Protein AF-A0A084W8C5-F1 (afdb_monomer)

Organism: Anopheles sinensis (NCBI:txid74873)

Sequence (546 aa):
MATTHSLDELGDRRSSSESRSKQKERKTVGENKAMIGARYGYDFVDLITMAIILKAGSMMKEDELFSCEISKEDATAGKFDDIVFRYTYKGTRTILKIQVKHRTKNQEVSLQELMETSFTESFALIKYFKSFRDQYTPSNEKQIFVLCTNVQLENDAVEWLEKVHPNDVCNVFDPIGATYYRFRKISEVEPRHSNCIANALKKASESYRLADILANHIYGQKELVLYTKNPQRNPLLSKYNNAIVRHMMEYSEARKAIHIKHNFRTNADRNVVNFRKQFEAAYTEIAICSLKKTDQDLAAENFDVYGDIAKKAIKTNDPNKIIERIRNIAENSILEHFPTDIVTDEDVNLFFDKFLIVCDTFSTDDLPSKIAENWRCSNICKPTELVCSLEMEKYMEGLHRMVSKWMRSSPNLPTTLEAKHVEEIIKKVQLHQKYLLLKKASNKYIEDHLTQSLEAKPESLREKPLYKFLAPSDPATNVTKPDIFTFLTPYNSQFSSMIILQTFQLLERDVDQIFFIDINTIEKEKQIILDMCEFFEDPLVMNSPT

Radius of gyration: 35.98 Å; Cα contacts (8 Å, |Δi|>4): 652; chains: 1; bounding box: 98×67×104 Å

pLDDT: mean 76.25, std 17.17, range [26.67, 95.38]

Foldseek 3Di:
DDDDDDDDDDPDDPPPPVVVVVVVVVVVVVVVVVVVQVVLQLLVLLLLVLLLLLVLLQQVVVDVPKWKKWWAQPVLLPQLRRIWIWMAGPNATEIERHDEDEDPDQDAAEPCLCLDLDPPRDNPCLVVLVSCVVRDDDDSHQFFYEYAYQYHHDPNNCVQWDWDDDDPRRCSCVLQVWTKIFGDAQVVDDPVRGDSNVVSNQCSALLLVVLLVQLCCFLVVHADELDDPDCVVPVSSVVQVLVCLAQFWDQDPVVRFIAGDPCLVVPPPPQSVLSVVSNQVSNLVVVLVPDDPVCNVVSNVDPPSVVSRVVTGRHYPCVPVSNVSSVVSVPDPDPRGRRPRGDDSVSVSVCSVRYMYIYNTDDSVCSLLSSLVVSCVRPLDVDPVDDDSVLSSVLSVLLSLVSVCQCVVDPDPGRMDIPVVSVVSSVLSRLSVVVRVQLVVQVCLCVVQVPDDDDDDLVVLCPDPLLVLPAADDPVPPDGDDPDDDDDDPDDPSVVVNSNLVSCVSNVHDSSPDGDDDPVRCVVCVVSVVVSVVSVVPPSNVPDDD

Secondary structure (DSSP, 8-state):
-------------SSSHHHHHHHHHHHHHHHHHHHHHHHHHHHHHHHHHHHHHHHHHHHHHH-TT-EEEEEES-GGGTTS-SEEEEEEETTEEEEEEEEEE--SSS--B-HHHHT---TTSSS-HHHHHHHHHHH----SSEEEEEEEESSPBPHHHHTTEEEPP--TTTTTSGGGT-EEEEEPPGGGS-TTTS-HHHHHHHHTSHHHHHHHHHHHHHHTTPPB----S-GGGSHHHHHHHHHIIIIIEEEETTTTEEEE-HHHHH---HHHHHHHHHHHHHHHHHHHHTS-GGGHHHHTTT--HHHHHTT----BS-HHHHHHHHHHTTS-------------HHHHHHHHHHEEEEE-PPPTTTHHHHHHHHHHTSTTS---TT--HHHHHHHHHHHHHHHHHHHHH-SSSSEEEEHHHHHHHHHHHHHHHHHHHHHHHHHHHHHHHHSSS----HHHHHTSHHHHHHS---TTT-----S------SS-HHHHHHHHHHHHHHTT--GGG-----HHHHHHHHHHHHHHHHHHTSTTTS----

Solvent-accessible surface area (backbone atoms only — not comparable to full-atom values): 31392 Å² total; per-residue (Å²): 133,87,88,87,79,89,84,83,89,91,78,91,80,78,77,67,56,62,59,51,48,56,53,49,51,54,46,52,52,49,50,49,51,50,52,49,53,49,49,54,38,53,53,42,49,51,52,54,50,49,39,39,48,52,43,49,52,46,47,50,76,76,28,90,79,43,44,41,38,40,31,33,62,33,72,85,46,60,68,19,13,61,33,32,43,38,34,33,53,93,88,44,43,36,34,41,28,26,23,72,48,70,70,99,56,100,61,55,47,44,42,67,51,38,52,32,86,52,77,82,49,93,63,15,42,51,46,52,53,51,38,42,70,77,56,70,66,97,61,95,49,50,61,35,40,32,46,34,28,47,39,45,65,30,70,79,32,48,75,56,38,41,82,48,77,73,50,92,90,47,55,52,44,56,49,41,59,47,45,38,33,30,50,62,47,70,91,76,40,59,77,93,76,38,50,67,60,60,44,43,53,33,56,66,21,64,28,35,45,48,19,37,54,52,25,53,25,48,75,67,64,33,73,41,70,56,79,60,100,56,46,83,80,45,50,62,43,51,73,35,36,62,25,46,42,73,51,37,42,37,74,38,80,91,74,74,41,38,29,71,27,73,58,49,82,68,47,79,52,64,57,56,44,56,42,45,53,40,25,53,52,37,35,48,53,54,54,43,72,72,45,58,83,91,50,32,78,71,42,75,84,66,66,58,63,65,68,54,46,75,75,41,55,55,43,50,80,52,58,67,64,49,50,52,45,60,67,55,63,82,75,66,95,65,92,65,59,63,58,81,57,70,63,50,72,67,59,51,39,53,45,32,77,30,35,35,40,34,24,40,24,50,50,79,83,51,34,56,57,42,38,48,50,48,47,49,74,30,92,80,38,80,68,67,94,75,76,54,73,71,62,48,46,57,48,43,52,50,51,49,50,51,53,54,45,55,73,70,64,52,96,56,83,53,48,69,42,44,48,70,53,45,50,49,54,51,49,54,51,54,44,52,52,54,49,53,53,46,48,50,54,17,50,47,51,44,59,77,62,60,75,81,90,83,83,76,56,67,73,66,46,64,74,34,70,66,37,65,67,73,45,76,55,59,87,89,66,78,52,82,66,76,96,72,84,88,84,88,67,99,59,64,66,60,64,54,49,48,53,52,51,52,47,38,54,74,67,71,47,67,66,93,75,61,74,66,76,55,69,69,56,42,71,75,42,43,68,58,58,52,55,40,57,62,55,60,72,37,76,84,69,68,74,66,86,128

Nearest PDB structures (foldseek):
  7yib-assembly1_A  TM=6.407E-01  e=8.365E-02  Enterobacter cloacae
  8t1q-assembly1_A  TM=2.298E-01  e=7.229E+00  Homo sapiens

Structure (mmCIF, N/CA/C/O backbone):
data_AF-A0A084W8C5-F1
#
_entry.id   AF-A0A084W8C5-F1
#
loop_
_atom_site.group_PDB
_atom_site.id
_atom_site.type_symbol
_atom_site.label_atom_id
_atom_site.label_alt_id
_atom_site.label_comp_id
_atom_site.label_asym_id
_atom_site.label_entity_id
_atom_site.label_seq_id
_atom_site.pdbx_PDB_ins_code
_atom_site.Cartn_x
_atom_site.Cartn_y
_atom_site.Cartn_z
_atom_site.occupancy
_atom_site.B_iso_or_equiv
_atom_site.auth_seq_id
_atom_site.auth_comp_id
_atom_site.auth_asym_id
_atom_site.auth_atom_id
_atom_site.pdbx_PDB_model_num
ATOM 1 N N . MET A 1 1 ? 65.922 42.375 42.919 1.00 34.00 1 MET A N 1
ATOM 2 C CA . MET A 1 1 ? 65.871 41.251 41.963 1.00 34.00 1 MET A CA 1
ATOM 3 C C . MET A 1 1 ? 64.500 40.601 42.079 1.00 34.00 1 MET A C 1
ATOM 5 O O . MET A 1 1 ? 64.098 40.302 43.190 1.00 34.00 1 MET A O 1
ATOM 9 N N . ALA A 1 2 ? 63.805 40.551 40.940 1.00 28.34 2 ALA A N 1
ATOM 10 C CA . ALA A 1 2 ? 62.521 39.933 40.584 1.00 28.34 2 ALA A CA 1
ATOM 11 C C . ALA A 1 2 ? 61.561 39.395 41.674 1.00 28.34 2 ALA A C 1
ATOM 13 O O . ALA A 1 2 ? 61.837 38.421 42.366 1.00 28.34 2 ALA A O 1
ATOM 14 N N . THR A 1 3 ? 60.367 39.990 41.683 1.00 30.11 3 THR A N 1
ATOM 15 C CA . THR A 1 3 ? 59.071 39.484 42.164 1.00 30.11 3 THR A CA 1
ATOM 16 C C . THR A 1 3 ? 58.524 38.365 41.269 1.00 30.11 3 THR A C 1
ATOM 18 O O . THR A 1 3 ? 58.668 38.447 40.054 1.00 30.11 3 THR A O 1
ATOM 21 N N . THR A 1 4 ? 57.800 37.386 41.829 1.00 27.70 4 THR A N 1
ATOM 22 C CA . THR A 1 4 ? 56.744 36.640 41.107 1.00 27.70 4 THR A CA 1
ATOM 23 C C . THR A 1 4 ? 55.625 36.180 42.049 1.00 27.70 4 THR A C 1
ATOM 25 O O . THR A 1 4 ? 55.863 35.728 43.165 1.00 27.70 4 THR A O 1
ATOM 28 N N . HIS A 1 5 ? 54.397 36.358 41.559 1.00 27.59 5 HIS A N 1
ATOM 29 C CA . HIS A 1 5 ? 53.102 35.992 42.128 1.00 27.59 5 HIS A CA 1
ATOM 30 C C . HIS A 1 5 ? 52.618 34.642 41.560 1.00 27.59 5 HIS A C 1
ATOM 32 O O . HIS A 1 5 ? 52.905 34.342 40.407 1.00 27.59 5 HIS A O 1
ATOM 38 N N . SER A 1 6 ? 51.823 33.925 42.371 1.00 28.72 6 SER A N 1
ATOM 39 C CA . SER A 1 6 ? 50.587 33.174 42.048 1.00 28.72 6 SER A CA 1
ATOM 40 C C . SER A 1 6 ? 50.494 32.388 40.734 1.00 28.72 6 SER A C 1
ATOM 42 O O . SER A 1 6 ? 50.452 33.003 39.676 1.00 28.72 6 SER A O 1
ATOM 44 N N . LEU A 1 7 ? 50.205 31.083 40.831 1.00 27.25 7 LEU A N 1
ATOM 45 C CA . LEU A 1 7 ? 49.313 30.366 39.904 1.00 27.25 7 LEU A CA 1
ATOM 46 C C . LEU A 1 7 ? 48.708 29.125 40.594 1.00 27.25 7 LEU A C 1
ATOM 48 O O . LEU A 1 7 ? 49.391 28.124 40.810 1.00 27.25 7 LEU A O 1
ATOM 52 N N . ASP A 1 8 ? 47.426 29.248 40.937 1.00 29.98 8 ASP A N 1
ATOM 53 C CA . ASP A 1 8 ? 46.467 28.165 41.177 1.00 29.98 8 ASP A CA 1
ATOM 54 C C . ASP A 1 8 ? 45.949 27.583 39.840 1.00 29.98 8 ASP A C 1
ATOM 56 O O . ASP A 1 8 ? 46.081 28.202 38.785 1.00 29.98 8 ASP A O 1
ATOM 60 N N . GLU A 1 9 ? 45.281 26.427 39.944 1.00 35.12 9 GLU A N 1
ATOM 61 C CA . GLU A 1 9 ? 44.395 25.774 38.959 1.00 35.12 9 GLU A CA 1
ATOM 62 C C . GLU A 1 9 ? 45.033 25.077 37.741 1.00 35.12 9 GLU A C 1
ATOM 64 O O . GLU A 1 9 ? 45.317 25.697 36.723 1.00 35.12 9 GLU A O 1
ATOM 69 N N . LEU A 1 10 ? 45.116 23.735 37.789 1.00 30.27 10 LEU A N 1
ATOM 70 C CA . LEU A 1 10 ? 44.988 22.837 36.620 1.00 30.27 10 LEU A CA 1
ATOM 71 C C . LEU A 1 10 ? 44.794 21.371 37.070 1.00 30.27 10 LEU A C 1
ATOM 73 O O . LEU A 1 10 ? 45.606 20.486 36.808 1.00 30.27 10 LEU A O 1
ATOM 77 N N . GLY A 1 11 ? 43.684 21.115 37.764 1.00 31.42 11 GLY A N 1
ATOM 78 C CA . GLY A 1 11 ? 43.127 19.777 37.988 1.00 31.42 11 GLY A CA 1
ATOM 79 C C . GLY A 1 11 ? 41.757 19.669 37.311 1.00 31.42 11 GLY A C 1
ATOM 80 O O . GLY A 1 11 ? 41.001 20.632 37.311 1.00 31.42 11 GLY A O 1
ATOM 81 N N . ASP A 1 12 ? 41.450 18.511 36.723 1.00 35.81 12 ASP A N 1
ATOM 82 C CA . ASP A 1 12 ? 40.141 18.130 36.157 1.00 35.81 12 ASP A CA 1
ATOM 83 C C . ASP A 1 12 ? 39.629 18.831 34.881 1.00 35.81 12 ASP A C 1
ATOM 85 O O . ASP A 1 12 ? 38.657 19.584 34.881 1.00 35.81 12 ASP A O 1
ATOM 89 N N . ARG A 1 13 ? 40.186 18.458 33.713 1.00 32.75 13 ARG A N 1
ATOM 90 C CA . ARG A 1 13 ? 39.512 18.646 32.401 1.00 32.75 13 ARG A CA 1
ATOM 91 C C . ARG A 1 13 ? 39.621 17.482 31.399 1.00 32.75 13 ARG A C 1
ATOM 93 O O . ARG A 1 13 ? 39.246 17.657 30.243 1.00 32.75 13 ARG A O 1
ATOM 100 N N . ARG A 1 14 ? 40.095 16.288 31.786 1.00 34.03 14 ARG A N 1
ATOM 101 C CA . ARG A 1 14 ? 40.302 15.170 30.829 1.00 34.03 14 ARG A CA 1
ATOM 102 C C . ARG A 1 14 ? 39.264 14.036 30.846 1.00 34.03 14 ARG A C 1
ATOM 104 O O . ARG A 1 14 ? 39.294 13.229 29.930 1.00 34.03 14 ARG A O 1
ATOM 111 N N . SER A 1 15 ? 38.304 13.990 31.775 1.00 34.22 15 SER A N 1
ATOM 112 C CA . SER A 1 15 ? 37.316 12.886 31.844 1.00 34.22 15 SER A CA 1
ATOM 113 C C . SER A 1 15 ? 35.936 13.187 31.223 1.00 34.22 15 SER A C 1
ATOM 115 O O . SER A 1 15 ? 35.143 12.269 31.002 1.00 34.22 15 SER A O 1
ATOM 117 N N . SER A 1 16 ? 35.633 14.449 30.884 1.00 33.78 16 SER A N 1
ATOM 118 C CA . SER A 1 16 ? 34.320 14.867 30.345 1.00 33.78 16 SER A CA 1
ATOM 119 C C . SER A 1 16 ? 34.273 15.048 28.817 1.00 33.78 16 SER A C 1
ATOM 121 O O . SER A 1 16 ? 33.190 15.183 28.239 1.00 33.78 16 SER A O 1
ATOM 123 N N . SER A 1 17 ? 35.426 15.027 28.136 1.00 34.78 17 SER A N 1
ATOM 124 C CA . SER A 1 17 ? 35.534 15.163 26.675 1.00 34.78 17 SER A CA 1
ATOM 125 C C . SER A 1 17 ? 35.457 13.821 25.930 1.00 34.78 17 SER A C 1
ATOM 127 O O . SER A 1 17 ? 34.891 13.767 24.837 1.00 34.78 17 SER A O 1
ATOM 129 N N . GLU A 1 18 ? 35.928 12.717 26.522 1.00 34.00 18 GLU A N 1
ATOM 130 C CA . GLU A 1 18 ? 35.823 11.363 25.938 1.00 34.00 18 GLU A CA 1
ATOM 131 C C . GLU A 1 18 ? 34.404 10.779 26.003 1.00 34.00 18 GLU A C 1
ATOM 133 O O . GLU A 1 18 ? 33.967 10.048 25.115 1.00 34.00 18 GLU A O 1
ATOM 138 N N . SER A 1 19 ? 33.640 11.135 27.033 1.00 36.34 19 SER A N 1
ATOM 139 C CA . SER A 1 19 ? 32.249 10.705 27.198 1.00 36.34 19 SER A CA 1
ATOM 140 C C . SER A 1 19 ? 31.300 11.490 26.281 1.00 36.34 19 SER A C 1
ATOM 142 O O . SER A 1 19 ? 30.386 10.900 25.705 1.00 36.34 19 SER A O 1
ATOM 144 N N . ARG A 1 20 ? 31.562 12.784 26.031 1.00 34.78 20 ARG A N 1
ATOM 145 C CA . ARG A 1 20 ? 30.810 13.592 25.049 1.00 34.78 20 ARG A CA 1
ATOM 146 C C . ARG A 1 20 ? 31.147 13.259 23.593 1.00 34.78 20 ARG A C 1
ATOM 148 O O . ARG A 1 20 ? 30.242 13.304 22.766 1.00 34.78 20 ARG A O 1
ATOM 155 N N . SER A 1 21 ? 32.390 12.897 23.269 1.00 36.03 21 SER A N 1
ATOM 156 C CA . SER A 1 21 ? 32.786 12.489 21.906 1.00 36.03 21 SER A CA 1
ATOM 157 C C . SER A 1 21 ? 32.200 11.131 21.514 1.00 36.03 21 SER A C 1
ATOM 159 O O . SER A 1 21 ? 31.590 11.042 20.453 1.00 36.03 21 SER A O 1
ATOM 161 N N . LYS A 1 22 ? 32.214 10.128 22.406 1.00 35.09 22 LYS A N 1
ATOM 162 C CA . LYS A 1 22 ? 31.559 8.824 22.163 1.00 35.09 22 LYS A CA 1
ATOM 163 C C . LYS A 1 22 ? 30.033 8.919 22.043 1.00 35.09 22 LYS A C 1
ATOM 165 O O . LYS A 1 22 ? 29.419 8.143 21.313 1.00 35.09 22 LYS A O 1
ATOM 170 N N . GLN A 1 23 ? 29.400 9.868 22.737 1.00 34.97 23 GLN A N 1
ATOM 171 C CA . GLN A 1 23 ? 27.957 10.110 22.626 1.00 34.97 23 GLN A CA 1
ATOM 172 C C . GLN A 1 23 ? 27.603 10.882 21.345 1.00 34.97 23 GLN A C 1
ATOM 174 O O . GLN A 1 23 ? 26.569 10.596 20.748 1.00 34.97 23 GLN A O 1
ATOM 179 N N . LYS A 1 24 ? 28.472 11.798 20.885 1.00 32.47 24 LYS A N 1
ATOM 180 C CA . LYS A 1 24 ? 28.339 12.480 19.586 1.00 32.47 24 LYS A CA 1
ATOM 181 C C . LYS A 1 24 ? 28.573 11.520 18.419 1.00 32.47 24 LYS A C 1
ATOM 183 O O . LYS A 1 24 ? 27.754 11.526 17.515 1.00 32.47 24 LYS A O 1
ATOM 188 N N . GLU A 1 25 ? 29.585 10.651 18.487 1.00 31.94 25 GLU A N 1
ATOM 189 C CA . GLU A 1 25 ? 29.859 9.604 17.487 1.00 31.94 25 GLU A CA 1
ATOM 190 C C . GLU A 1 25 ? 28.749 8.554 17.410 1.00 31.94 25 GLU A C 1
ATOM 192 O O . GLU A 1 25 ? 28.340 8.170 16.322 1.00 31.94 25 GLU A O 1
ATOM 197 N N . ARG A 1 26 ? 28.184 8.111 18.542 1.00 35.25 26 ARG A N 1
ATOM 198 C CA . ARG A 1 26 ? 27.019 7.206 18.517 1.00 35.25 26 ARG A CA 1
ATOM 199 C C . ARG A 1 26 ? 25.776 7.873 17.924 1.00 35.25 26 ARG A C 1
ATOM 201 O O . ARG A 1 26 ? 24.981 7.187 17.286 1.00 35.25 26 ARG A O 1
ATOM 208 N N . LYS A 1 27 ? 25.623 9.190 18.105 1.00 34.84 27 LYS A N 1
ATOM 209 C CA . LYS A 1 27 ? 24.520 9.968 17.529 1.00 34.84 27 LYS A CA 1
ATOM 210 C C . LYS A 1 27 ? 24.708 10.190 16.025 1.00 34.84 27 LYS A C 1
ATOM 212 O O . LYS A 1 27 ? 23.785 9.890 15.283 1.00 34.84 27 LYS A O 1
ATOM 217 N N . THR A 1 28 ? 25.908 10.552 15.560 1.00 33.12 28 THR A N 1
ATOM 218 C CA . THR A 1 28 ? 26.215 10.684 14.123 1.00 33.12 28 THR A CA 1
ATOM 219 C C . THR A 1 28 ? 26.248 9.344 13.388 1.00 33.12 28 THR A C 1
ATOM 221 O O . THR A 1 28 ? 25.839 9.280 12.235 1.00 33.12 28 THR A O 1
ATOM 224 N N . VAL A 1 29 ? 26.657 8.241 14.027 1.00 35.06 29 VAL A N 1
ATOM 225 C CA . VAL A 1 29 ? 26.554 6.889 13.439 1.00 35.06 29 VAL A CA 1
ATOM 226 C C . VAL A 1 29 ? 25.094 6.425 13.365 1.00 35.06 29 VAL A C 1
ATOM 228 O O . VAL A 1 29 ? 24.713 5.774 12.392 1.00 35.06 29 VAL A O 1
ATOM 231 N N . GLY A 1 30 ? 24.262 6.769 14.354 1.00 33.88 30 GLY A N 1
ATOM 232 C CA . GLY A 1 30 ? 22.815 6.524 14.324 1.00 33.88 30 GLY A CA 1
ATOM 233 C C . GLY A 1 30 ? 22.090 7.356 13.261 1.00 33.88 30 GLY A C 1
ATOM 234 O O . GLY A 1 30 ? 21.282 6.813 12.514 1.00 33.88 30 GLY A O 1
ATOM 235 N N . GLU A 1 31 ? 22.436 8.639 13.139 1.00 34.81 31 GLU A N 1
ATOM 236 C CA . GLU A 1 31 ? 21.916 9.564 12.123 1.00 34.81 31 GLU A CA 1
ATOM 237 C C . GLU A 1 31 ? 22.359 9.151 10.710 1.00 34.81 31 GLU A C 1
ATOM 239 O O . GLU A 1 31 ? 21.526 9.096 9.811 1.00 34.81 31 GLU A O 1
ATOM 244 N N . ASN A 1 32 ? 23.616 8.729 10.520 1.00 34.56 32 ASN A N 1
ATOM 245 C CA . ASN A 1 32 ? 24.086 8.196 9.238 1.00 34.56 32 ASN A CA 1
ATOM 246 C C . ASN A 1 32 ? 23.399 6.874 8.873 1.00 34.56 32 ASN A C 1
ATOM 248 O O . ASN A 1 32 ? 23.015 6.697 7.723 1.00 34.56 32 ASN A O 1
ATOM 252 N N . LYS A 1 33 ? 23.176 5.955 9.824 1.00 39.25 33 LYS A N 1
ATOM 253 C CA . LYS A 1 33 ? 22.424 4.712 9.555 1.00 39.25 33 LYS A CA 1
ATOM 254 C C . LYS A 1 33 ? 20.952 4.974 9.234 1.00 39.25 33 LYS A C 1
ATOM 256 O O . LYS A 1 33 ? 20.408 4.301 8.362 1.00 39.25 33 LYS A O 1
ATOM 261 N N . ALA A 1 34 ? 20.322 5.942 9.898 1.00 42.16 34 ALA A N 1
ATOM 262 C CA . ALA A 1 34 ? 18.950 6.353 9.609 1.00 42.16 34 ALA A CA 1
ATOM 263 C C . ALA A 1 34 ? 18.839 7.053 8.245 1.00 42.16 34 ALA A C 1
ATOM 265 O O . ALA A 1 34 ? 17.917 6.764 7.491 1.00 42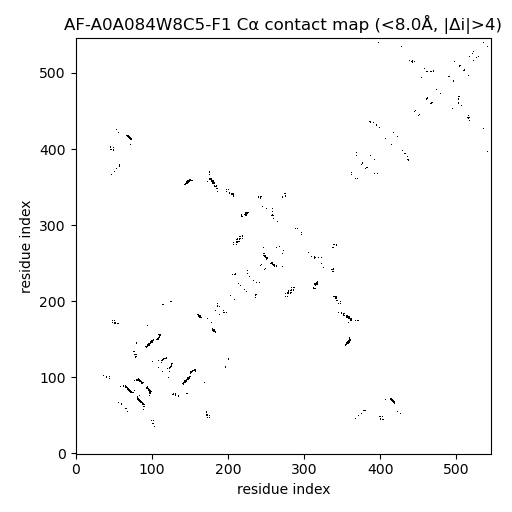.16 34 ALA A O 1
ATOM 266 N N . MET A 1 35 ? 19.805 7.906 7.890 1.00 36.53 35 MET A N 1
ATOM 267 C CA . MET A 1 35 ? 19.866 8.580 6.590 1.00 36.53 35 MET A CA 1
ATOM 268 C C . MET A 1 35 ? 20.126 7.591 5.445 1.00 36.53 35 MET A C 1
ATOM 270 O O . MET A 1 35 ? 19.491 7.680 4.399 1.00 36.53 35 MET A O 1
ATOM 274 N N . ILE A 1 36 ? 21.004 6.606 5.662 1.00 45.00 36 ILE A N 1
ATOM 275 C CA . ILE A 1 36 ? 21.250 5.504 4.724 1.00 45.00 36 ILE A CA 1
ATOM 276 C C . ILE A 1 36 ? 19.985 4.643 4.572 1.00 45.00 36 ILE A C 1
ATOM 278 O O . ILE A 1 36 ? 19.558 4.385 3.453 1.00 45.00 36 ILE A O 1
ATOM 282 N N . GLY A 1 37 ? 19.337 4.255 5.676 1.00 49.12 37 GLY A N 1
ATOM 283 C CA . GLY A 1 37 ? 18.092 3.479 5.647 1.00 49.12 37 GLY A CA 1
ATOM 284 C C . GLY A 1 37 ? 16.926 4.211 4.975 1.00 49.12 37 GLY A C 1
ATOM 285 O O . GLY A 1 37 ? 16.175 3.593 4.226 1.00 49.12 37 GLY A O 1
ATOM 286 N N . ALA A 1 38 ? 16.806 5.525 5.189 1.00 54.72 38 ALA A N 1
ATOM 287 C CA . ALA A 1 38 ? 15.819 6.364 4.516 1.00 54.72 38 ALA A CA 1
ATOM 288 C C . ALA A 1 38 ? 16.092 6.451 3.010 1.00 54.72 38 ALA A C 1
ATOM 290 O O . ALA A 1 38 ? 15.168 6.290 2.221 1.00 54.72 38 ALA A O 1
ATOM 291 N N . ARG A 1 39 ? 17.358 6.630 2.607 1.00 56.56 39 ARG A N 1
ATOM 292 C CA . ARG A 1 39 ? 17.764 6.667 1.196 1.00 56.56 39 ARG A CA 1
ATOM 293 C C . ARG A 1 39 ? 17.421 5.363 0.469 1.00 56.56 39 ARG A C 1
ATOM 295 O O . ARG A 1 39 ? 16.737 5.421 -0.542 1.00 56.56 39 ARG A O 1
ATOM 302 N N . TYR A 1 40 ? 17.761 4.211 1.055 1.00 59.84 40 TYR A N 1
ATOM 303 C CA . TYR A 1 40 ? 17.364 2.907 0.508 1.00 59.84 40 TYR A CA 1
ATOM 304 C C . TYR A 1 40 ? 15.842 2.719 0.449 1.00 59.84 40 TYR A C 1
ATOM 306 O O . TYR A 1 40 ? 15.342 2.059 -0.453 1.00 59.84 40 TYR A O 1
ATOM 314 N N . GLY A 1 41 ? 15.094 3.295 1.396 1.00 63.25 41 GLY A N 1
ATOM 315 C CA . GLY A 1 41 ? 13.632 3.271 1.369 1.00 63.25 41 GLY A CA 1
ATOM 316 C C . GLY A 1 41 ? 13.048 4.019 0.169 1.00 63.25 41 GLY A C 1
ATOM 317 O O . GLY A 1 41 ? 12.172 3.480 -0.500 1.00 63.25 41 GLY A O 1
ATOM 318 N N . TYR A 1 42 ? 13.553 5.220 -0.130 1.00 74.38 42 TYR A N 1
ATOM 319 C CA . TYR A 1 42 ? 13.133 5.982 -1.312 1.00 74.38 42 TYR A CA 1
ATOM 320 C C . TYR A 1 42 ? 13.525 5.278 -2.611 1.00 74.38 42 TYR A C 1
ATOM 322 O O . TYR A 1 42 ? 12.681 5.127 -3.490 1.00 74.38 42 TYR A O 1
ATOM 330 N N . ASP A 1 43 ? 14.762 4.785 -2.694 1.00 81.19 43 ASP A N 1
ATOM 331 C CA . ASP A 1 43 ? 15.243 4.053 -3.869 1.00 81.19 43 ASP A CA 1
ATOM 332 C C . ASP A 1 43 ? 14.388 2.791 -4.111 1.00 81.19 43 ASP A C 1
ATOM 334 O O . ASP A 1 43 ? 13.991 2.504 -5.237 1.00 81.19 43 ASP A O 1
ATOM 338 N N . PHE A 1 44 ? 13.990 2.076 -3.053 1.00 85.81 44 PHE A N 1
ATOM 339 C CA . PHE A 1 44 ? 13.101 0.921 -3.185 1.00 85.81 44 PHE A CA 1
ATOM 340 C C . PHE A 1 44 ? 11.709 1.311 -3.712 1.00 85.81 44 PHE A C 1
ATOM 342 O O . PHE A 1 44 ? 11.218 0.682 -4.645 1.00 85.81 44 PHE A O 1
ATOM 349 N N . VAL A 1 45 ? 11.083 2.378 -3.196 1.00 88.69 45 VAL A N 1
ATOM 350 C CA . VAL A 1 45 ? 9.795 2.883 -3.725 1.00 88.69 45 VAL A CA 1
ATOM 351 C C . VAL A 1 45 ? 9.910 3.243 -5.213 1.00 88.69 45 VAL A C 1
ATOM 353 O O . VAL A 1 45 ? 9.003 2.954 -5.999 1.00 88.69 45 VAL A O 1
ATOM 356 N N . ASP A 1 46 ? 11.018 3.863 -5.611 1.00 85.56 46 ASP A N 1
ATOM 357 C CA . ASP A 1 46 ? 11.289 4.274 -6.989 1.00 85.56 46 ASP A CA 1
ATOM 358 C C . ASP A 1 46 ? 11.388 3.059 -7.926 1.00 85.56 46 ASP A C 1
ATOM 360 O O . ASP A 1 46 ? 10.775 3.044 -8.998 1.00 85.56 46 ASP A O 1
ATOM 364 N N . LEU A 1 47 ? 12.065 1.996 -7.490 1.00 86.44 47 LEU A N 1
ATOM 365 C CA . LEU A 1 47 ? 12.169 0.744 -8.241 1.00 86.44 47 LEU A CA 1
ATOM 366 C C . LEU A 1 47 ? 10.820 0.018 -8.371 1.00 86.44 47 LEU A C 1
ATOM 368 O O . LEU A 1 47 ? 10.494 -0.472 -9.454 1.00 86.44 47 LEU A O 1
ATOM 372 N N . ILE A 1 48 ? 9.993 0.001 -7.318 1.00 90.31 48 ILE A N 1
ATOM 373 C CA . ILE A 1 48 ? 8.621 -0.535 -7.400 1.00 90.31 48 ILE A CA 1
ATOM 374 C C . ILE A 1 48 ? 7.779 0.292 -8.384 1.00 90.31 48 ILE A C 1
ATOM 376 O O . ILE A 1 48 ? 7.064 -0.267 -9.216 1.00 90.31 48 ILE A O 1
ATOM 380 N N . THR A 1 49 ? 7.901 1.621 -8.344 1.00 89.38 49 THR A N 1
ATOM 381 C CA . THR A 1 49 ? 7.208 2.524 -9.280 1.00 89.38 49 THR A CA 1
ATOM 382 C C . THR A 1 49 ? 7.616 2.231 -10.725 1.00 89.38 49 THR A C 1
ATOM 384 O O . THR A 1 49 ? 6.765 2.145 -11.609 1.00 89.38 49 THR A O 1
ATOM 387 N N . MET A 1 50 ? 8.908 2.011 -10.969 1.00 85.75 50 MET A N 1
ATOM 388 C CA . MET A 1 50 ? 9.429 1.639 -12.281 1.00 85.75 50 MET A CA 1
ATOM 389 C C . MET A 1 50 ? 8.847 0.306 -12.772 1.00 85.75 50 MET A C 1
ATOM 391 O O . MET A 1 50 ? 8.394 0.234 -13.914 1.00 85.75 50 MET A O 1
ATOM 395 N N . ALA A 1 51 ? 8.781 -0.724 -11.922 1.00 87.38 51 ALA A N 1
ATOM 396 C CA . ALA A 1 51 ? 8.140 -1.994 -12.275 1.00 87.38 51 ALA A CA 1
ATOM 397 C C . ALA A 1 51 ? 6.666 -1.804 -12.690 1.00 87.38 51 ALA A C 1
ATOM 399 O O . ALA A 1 51 ? 6.221 -2.388 -13.681 1.00 87.38 51 ALA A O 1
ATOM 400 N N . ILE A 1 52 ? 5.933 -0.928 -11.991 1.00 91.00 52 ILE A N 1
ATOM 401 C CA . ILE A 1 52 ? 4.537 -0.586 -12.309 1.00 91.00 52 ILE A CA 1
ATOM 402 C C . ILE A 1 52 ? 4.423 0.134 -13.657 1.00 91.00 52 ILE A C 1
ATOM 404 O O . ILE A 1 52 ? 3.586 -0.251 -14.473 1.00 91.00 52 ILE A O 1
ATOM 408 N N . ILE A 1 53 ? 5.269 1.134 -13.926 1.00 87.81 53 ILE A N 1
ATOM 409 C CA . ILE A 1 53 ? 5.288 1.871 -15.205 1.00 87.81 53 ILE A CA 1
ATOM 410 C C . ILE A 1 53 ? 5.534 0.912 -16.372 1.00 87.81 53 ILE A C 1
ATOM 412 O O . ILE A 1 53 ? 4.840 0.961 -17.388 1.00 87.81 53 ILE A O 1
ATOM 416 N N . LEU A 1 54 ? 6.499 0.008 -16.218 1.00 83.06 54 LEU A N 1
ATOM 417 C CA . LEU A 1 54 ? 6.817 -0.982 -17.236 1.00 83.06 54 LEU A CA 1
ATOM 418 C C . LEU A 1 54 ? 5.637 -1.942 -17.451 1.00 83.06 54 LEU A C 1
ATOM 420 O O . LEU A 1 54 ? 5.214 -2.159 -18.589 1.00 83.06 54 LEU A O 1
ATOM 424 N N . LYS A 1 55 ? 5.015 -2.454 -16.383 1.00 87.44 55 LYS A N 1
ATOM 425 C CA . LYS A 1 55 ? 3.817 -3.289 -16.542 1.00 87.44 55 LYS A CA 1
ATOM 426 C C . LYS A 1 55 ? 2.681 -2.539 -17.239 1.00 87.44 55 LYS A C 1
ATOM 428 O O . LYS A 1 55 ? 2.061 -3.112 -18.136 1.00 87.44 55 LYS A O 1
ATOM 433 N N . ALA A 1 56 ? 2.433 -1.282 -16.871 1.00 89.62 56 ALA A N 1
ATOM 434 C CA . ALA A 1 56 ? 1.440 -0.438 -17.529 1.00 89.62 56 ALA A CA 1
ATOM 435 C C . ALA A 1 56 ? 1.734 -0.324 -19.034 1.00 89.62 56 ALA A C 1
ATOM 437 O O . ALA A 1 56 ? 0.838 -0.523 -19.848 1.00 89.62 56 ALA A O 1
ATOM 438 N N . GLY A 1 57 ? 3.004 -0.152 -19.413 1.00 86.25 57 GLY A N 1
ATOM 439 C CA . GLY A 1 57 ? 3.450 -0.202 -20.806 1.00 86.25 57 GLY A CA 1
ATOM 440 C C . GLY A 1 57 ? 3.123 -1.513 -21.540 1.00 86.25 57 GLY A C 1
ATOM 441 O O . GLY A 1 57 ? 2.810 -1.478 -22.729 1.00 86.25 57 GLY A O 1
ATOM 442 N N . SER A 1 58 ? 3.154 -2.667 -20.856 1.00 84.62 58 SER A N 1
ATOM 443 C CA . SER A 1 58 ? 2.716 -3.958 -21.432 1.00 84.62 58 SER A CA 1
ATOM 444 C C . SER A 1 58 ? 1.222 -3.963 -21.675 1.00 84.62 58 SER A C 1
ATOM 446 O O . SER A 1 58 ? 0.767 -4.291 -22.767 1.00 84.62 58 SER A O 1
ATOM 448 N N . MET A 1 59 ? 0.465 -3.555 -20.657 1.00 88.19 59 MET A N 1
ATOM 449 C CA . MET A 1 59 ? -0.992 -3.528 -20.697 1.00 88.19 59 MET A CA 1
ATOM 450 C C . MET A 1 59 ? -1.499 -2.598 -21.805 1.00 88.19 59 MET A C 1
ATOM 452 O O . MET A 1 59 ? -2.416 -2.976 -22.523 1.00 88.19 59 MET A O 1
ATOM 456 N N . MET A 1 60 ? -0.837 -1.456 -22.021 1.00 88.38 60 MET A N 1
ATOM 457 C CA . MET A 1 60 ? -1.121 -0.532 -23.128 1.00 88.38 60 MET A CA 1
ATOM 458 C C . MET A 1 60 ? -0.993 -1.169 -24.515 1.00 88.38 60 MET A C 1
ATOM 460 O O . MET A 1 60 ? -1.714 -0.788 -25.429 1.00 88.38 60 MET A O 1
ATOM 464 N N . LYS A 1 61 ? -0.065 -2.117 -24.702 1.00 84.38 61 LYS A N 1
ATOM 465 C CA . LYS A 1 61 ? 0.087 -2.827 -25.984 1.00 84.38 61 LYS A CA 1
ATOM 466 C C . LYS A 1 61 ? -0.936 -3.944 -26.166 1.00 84.38 61 LYS A C 1
ATOM 468 O O . LYS A 1 61 ? -1.208 -4.338 -27.294 1.00 84.38 61 LYS A O 1
ATOM 473 N N . GLU A 1 62 ? -1.435 -4.494 -25.066 1.00 87.75 62 GLU A N 1
ATOM 474 C CA . GLU A 1 62 ? -2.369 -5.622 -25.057 1.00 87.75 62 GLU A CA 1
ATOM 475 C C . GLU A 1 62 ? -3.839 -5.184 -25.101 1.00 87.75 62 GLU A C 1
ATOM 477 O O . GLU A 1 62 ? -4.691 -5.975 -25.502 1.00 87.75 62 GLU A O 1
ATOM 482 N N . ASP A 1 63 ? -4.141 -3.957 -24.673 1.00 88.94 63 ASP A N 1
ATOM 483 C CA . ASP A 1 63 ? -5.492 -3.412 -24.573 1.00 88.94 63 ASP A CA 1
ATOM 484 C C . ASP A 1 63 ? -5.536 -1.957 -25.062 1.00 88.94 63 ASP A C 1
ATOM 486 O O . ASP A 1 63 ? -5.009 -1.050 -24.421 1.00 88.94 63 ASP A O 1
ATOM 490 N N . GLU A 1 64 ? -6.215 -1.728 -26.188 1.00 87.69 64 GLU A N 1
ATOM 491 C CA . GLU A 1 64 ? -6.389 -0.399 -26.793 1.00 87.69 64 GLU A CA 1
ATOM 492 C C . GLU A 1 64 ? -7.206 0.560 -25.914 1.00 87.69 64 GLU A C 1
ATOM 494 O O . GLU A 1 64 ? -7.081 1.777 -26.042 1.00 87.69 64 GLU A O 1
ATOM 499 N N . LEU A 1 65 ? -8.043 0.027 -25.017 1.00 90.25 65 LEU A N 1
ATOM 500 C CA . LEU A 1 65 ? -8.854 0.816 -24.086 1.00 90.25 65 LEU A CA 1
ATOM 501 C C . LEU A 1 65 ? -8.146 1.045 -22.747 1.00 90.25 65 LEU A C 1
ATOM 503 O O . LEU A 1 65 ? -8.753 1.571 -21.803 1.00 90.25 65 LEU A O 1
ATOM 507 N N . PHE A 1 66 ? -6.874 0.655 -22.649 1.00 92.00 66 PHE A N 1
ATOM 508 C CA . PHE A 1 66 ? -6.106 0.862 -21.441 1.00 92.00 66 PHE A CA 1
ATOM 509 C C . PHE A 1 66 ? -5.986 2.351 -21.120 1.00 92.00 66 PHE A C 1
ATOM 511 O O . PHE A 1 66 ? -5.658 3.195 -21.952 1.00 92.00 66 PHE A O 1
ATOM 518 N N . SER A 1 67 ? -6.209 2.667 -19.854 1.00 92.75 67 SER A N 1
ATOM 519 C CA . SER A 1 67 ? -5.976 3.994 -19.294 1.00 92.75 67 SER A CA 1
ATOM 520 C C . SER A 1 67 ? -5.357 3.828 -17.926 1.00 92.75 67 SER A C 1
ATOM 522 O O . SER A 1 67 ? -5.687 2.882 -17.207 1.00 92.75 67 SER A O 1
ATOM 524 N N . CYS A 1 68 ? -4.472 4.746 -17.552 1.00 93.88 68 CYS A N 1
ATOM 525 C CA . CYS A 1 68 ? -3.891 4.717 -16.228 1.00 93.88 68 CYS A CA 1
ATOM 526 C C . CYS A 1 68 ? -3.496 6.078 -15.680 1.00 93.88 68 CYS A C 1
ATOM 528 O O . CYS A 1 68 ? -3.255 7.038 -16.416 1.00 93.88 68 CYS A O 1
ATOM 530 N N . GLU A 1 69 ? -3.368 6.079 -14.362 1.00 92.62 69 GLU A N 1
ATOM 531 C CA . GLU A 1 69 ? -2.893 7.155 -13.525 1.00 92.62 69 GLU A CA 1
ATOM 532 C C . GLU A 1 69 ? -1.999 6.553 -12.427 1.00 92.62 69 GLU A C 1
ATOM 534 O O . GLU A 1 69 ? -2.444 5.683 -11.675 1.00 92.62 69 GLU A O 1
ATOM 539 N N . ILE A 1 70 ? -0.742 6.988 -12.339 1.00 91.50 70 ILE A N 1
ATOM 540 C CA . ILE A 1 70 ? 0.182 6.600 -11.263 1.00 91.50 70 ILE A CA 1
ATOM 541 C C . ILE A 1 70 ? 0.520 7.851 -10.454 1.00 91.50 70 ILE A C 1
ATOM 543 O O . ILE A 1 70 ? 1.129 8.771 -10.997 1.00 91.50 70 ILE A O 1
ATOM 547 N N . SER A 1 71 ? 0.154 7.896 -9.176 1.00 89.00 71 SER A N 1
ATOM 548 C CA . SER A 1 71 ? 0.515 8.984 -8.261 1.00 89.00 71 SER A CA 1
ATOM 549 C C . SER A 1 71 ? 1.399 8.497 -7.111 1.00 89.00 71 SER A C 1
ATOM 551 O O . SER A 1 71 ? 1.362 7.324 -6.739 1.00 89.00 71 SER A O 1
ATOM 553 N N . LYS A 1 72 ? 2.212 9.402 -6.554 1.00 85.06 72 LYS A N 1
ATOM 554 C CA . LYS A 1 72 ? 3.007 9.182 -5.333 1.00 85.06 72 LYS A CA 1
ATOM 555 C C . LYS A 1 72 ? 2.659 10.215 -4.271 1.00 85.06 72 LYS A C 1
ATOM 557 O O . LYS A 1 72 ? 2.286 11.339 -4.612 1.00 85.06 72 LYS A O 1
ATOM 562 N N . GLU A 1 73 ? 2.819 9.819 -3.012 1.00 81.62 73 GLU A N 1
ATOM 563 C CA . GLU A 1 73 ? 2.474 10.609 -1.820 1.00 81.62 73 GLU A CA 1
ATOM 564 C C . GLU A 1 73 ? 1.041 11.165 -1.904 1.00 81.62 73 GLU A C 1
ATOM 566 O O . GLU A 1 73 ? 0.754 12.326 -1.602 1.00 81.62 73 GLU A O 1
ATOM 571 N N . ASP A 1 74 ? 0.119 10.324 -2.379 1.00 80.25 74 ASP A N 1
ATOM 572 C CA . ASP A 1 74 ? -1.282 10.690 -2.540 1.00 80.25 74 ASP A CA 1
ATOM 573 C C . ASP A 1 74 ? -1.961 10.734 -1.168 1.00 80.25 74 ASP A C 1
ATOM 575 O O . ASP A 1 74 ? -2.393 9.713 -0.628 1.00 80.25 74 ASP A O 1
ATOM 579 N N . ALA A 1 75 ? -2.097 11.939 -0.613 1.00 79.56 75 ALA A N 1
ATOM 580 C CA . ALA A 1 75 ? -2.713 12.156 0.694 1.00 79.56 75 ALA A CA 1
ATOM 581 C C . ALA A 1 75 ? -4.130 11.553 0.808 1.00 79.56 75 ALA A C 1
ATOM 583 O O . ALA A 1 75 ? -4.568 11.208 1.909 1.00 79.56 75 ALA A O 1
ATOM 584 N N . THR A 1 76 ? -4.846 11.372 -0.310 1.00 82.25 76 THR A N 1
ATOM 585 C CA . THR A 1 76 ? -6.180 10.746 -0.319 1.00 82.25 76 THR A CA 1
ATOM 586 C C . THR A 1 76 ? -6.132 9.232 -0.081 1.00 82.25 76 THR A C 1
ATOM 588 O O . THR A 1 76 ? -7.135 8.628 0.307 1.00 82.25 76 THR A O 1
ATOM 591 N N . ALA A 1 77 ? -4.959 8.612 -0.248 1.00 83.00 77 ALA A N 1
ATOM 592 C CA . ALA A 1 77 ? -4.691 7.210 0.051 1.00 83.00 77 ALA A CA 1
ATOM 593 C C . ALA A 1 77 ? -4.111 6.981 1.461 1.00 83.00 77 ALA A C 1
ATOM 595 O O . ALA A 1 77 ? -3.868 5.836 1.855 1.00 83.00 77 ALA A O 1
ATOM 596 N N . GLY A 1 78 ? -3.998 8.029 2.288 1.00 88.75 78 GLY A N 1
ATOM 597 C CA . GLY A 1 78 ? -3.672 7.982 3.724 1.00 88.75 78 GLY A CA 1
ATOM 598 C C . GLY A 1 78 ? -2.424 7.172 4.071 1.00 88.75 78 GLY A C 1
ATOM 599 O O . GLY A 1 78 ? -1.341 7.710 3.972 1.00 88.75 78 GLY A O 1
ATOM 600 N N . LYS A 1 79 ? -2.538 5.930 4.570 1.00 92.12 79 LYS A N 1
ATOM 601 C CA . LYS A 1 79 ? -1.372 5.061 4.860 1.00 92.12 79 LYS A CA 1
ATOM 602 C C . LYS A 1 79 ? -0.916 4.202 3.685 1.00 92.12 79 LYS A C 1
ATOM 604 O O . LYS A 1 79 ? -0.027 3.385 3.864 1.00 92.12 79 LYS A O 1
ATOM 609 N N . PHE A 1 80 ? -1.545 4.329 2.529 1.00 92.69 80 PHE A N 1
ATOM 610 C CA . PHE A 1 80 ? -1.213 3.604 1.305 1.00 92.69 80 PHE A CA 1
ATOM 611 C C . PHE A 1 80 ? -0.868 4.588 0.187 1.00 92.69 80 PHE A C 1
ATOM 613 O O . PHE A 1 80 ? -1.301 4.435 -0.954 1.00 92.69 80 PHE A O 1
ATOM 620 N N . ASP A 1 81 ? -0.174 5.651 0.573 1.00 89.31 81 ASP A N 1
ATOM 621 C CA . ASP A 1 81 ? 0.081 6.850 -0.208 1.00 89.31 81 ASP A CA 1
ATOM 622 C C . ASP A 1 81 ? 1.406 6.813 -0.967 1.00 89.31 81 ASP A C 1
ATOM 624 O O . ASP A 1 81 ? 1.574 7.624 -1.871 1.00 89.31 81 ASP A O 1
ATOM 628 N N . ASP A 1 82 ? 2.313 5.871 -0.676 1.00 91.31 82 ASP A N 1
ATOM 629 C CA . ASP A 1 82 ? 3.610 5.800 -1.366 1.00 91.31 82 ASP A CA 1
ATOM 630 C C . ASP A 1 82 ? 3.438 5.705 -2.886 1.00 91.31 82 ASP A C 1
ATOM 632 O O . ASP A 1 82 ? 4.131 6.406 -3.625 1.00 91.31 82 ASP A O 1
ATOM 636 N N . ILE A 1 83 ? 2.523 4.840 -3.348 1.00 92.31 83 ILE A N 1
ATOM 637 C CA . ILE A 1 83 ? 2.169 4.692 -4.763 1.00 92.31 83 ILE A CA 1
ATOM 638 C C . ILE A 1 83 ? 0.673 4.376 -4.882 1.00 92.31 83 ILE A C 1
ATOM 640 O O . ILE A 1 83 ? 0.184 3.414 -4.289 1.00 92.31 83 ILE A O 1
ATOM 644 N N . VAL A 1 84 ? -0.052 5.122 -5.713 1.00 93.81 84 VAL A N 1
ATOM 645 C CA . VAL A 1 84 ? -1.421 4.792 -6.120 1.00 93.81 84 VAL A CA 1
ATOM 646 C C . VAL A 1 84 ? -1.457 4.582 -7.623 1.00 93.81 84 VAL A C 1
ATOM 648 O O . VAL A 1 84 ? -1.092 5.464 -8.391 1.00 93.81 84 VAL A O 1
ATOM 651 N N . PHE A 1 85 ? -1.916 3.409 -8.049 1.00 94.31 85 PHE A N 1
ATOM 652 C CA . PHE A 1 85 ? -2.059 3.054 -9.456 1.00 94.31 85 PHE A CA 1
ATOM 653 C C . PHE A 1 85 ? -3.532 2.821 -9.782 1.00 94.31 85 PHE A C 1
ATOM 655 O O . PHE A 1 85 ? -4.115 1.804 -9.397 1.00 94.31 85 PHE A O 1
ATOM 662 N N . ARG A 1 86 ? -4.145 3.777 -10.483 1.00 93.94 86 ARG A N 1
ATOM 663 C CA . ARG A 1 86 ? -5.508 3.671 -11.014 1.00 93.94 86 ARG A CA 1
ATOM 664 C C . ARG A 1 86 ? -5.405 3.261 -12.471 1.00 93.94 86 ARG A C 1
ATOM 666 O O . ARG A 1 86 ? -4.699 3.911 -13.235 1.00 93.94 86 ARG A O 1
ATOM 673 N N . TYR A 1 87 ? -6.088 2.201 -12.874 1.00 93.31 87 TYR A N 1
ATOM 674 C CA . TYR A 1 87 ? -6.065 1.774 -14.267 1.00 93.31 87 TYR A CA 1
ATOM 675 C C . TYR A 1 87 ? -7.355 1.088 -14.699 1.00 93.31 87 TYR A C 1
ATOM 677 O O . TYR A 1 87 ? -8.077 0.496 -13.895 1.00 93.31 87 TYR A O 1
ATOM 685 N N . THR A 1 88 ? -7.623 1.157 -15.998 1.00 92.88 88 THR A N 1
ATOM 686 C CA . THR A 1 88 ? -8.627 0.337 -16.674 1.00 92.88 88 THR A CA 1
ATOM 687 C C . THR A 1 88 ? -7.894 -0.643 -17.570 1.00 92.88 88 THR A C 1
ATOM 689 O O . THR A 1 88 ? -7.106 -0.215 -18.405 1.00 92.88 88 THR A O 1
ATOM 692 N N . TYR A 1 89 ? -8.145 -1.939 -17.398 1.00 90.56 89 TYR A N 1
ATOM 693 C CA . TYR A 1 89 ? -7.587 -2.991 -18.249 1.00 90.56 89 TYR A CA 1
ATOM 694 C C . TYR A 1 89 ? -8.653 -4.052 -18.511 1.00 90.56 89 TYR A C 1
ATOM 696 O O . TYR A 1 89 ? -9.327 -4.505 -17.580 1.00 90.56 89 TYR A O 1
ATOM 704 N N . LYS A 1 90 ? -8.846 -4.411 -19.782 1.00 89.56 90 LYS A N 1
ATOM 705 C CA . LYS A 1 90 ? -9.867 -5.353 -20.267 1.00 89.56 90 LYS A CA 1
ATOM 706 C C . LYS A 1 90 ? -11.259 -5.037 -19.703 1.00 89.56 90 LYS A C 1
ATOM 708 O O . LYS A 1 90 ? -11.977 -5.912 -19.224 1.00 89.56 90 LYS A O 1
ATOM 713 N N . GLY A 1 91 ? -11.612 -3.749 -19.691 1.00 88.19 91 GLY A N 1
ATOM 714 C CA . GLY A 1 91 ? -12.892 -3.234 -19.186 1.00 88.19 91 GLY A CA 1
ATOM 715 C C . GLY A 1 91 ? -13.037 -3.176 -17.658 1.00 88.19 91 GLY A C 1
ATOM 716 O O . GLY A 1 91 ? -14.043 -2.667 -17.167 1.00 88.19 91 GLY A O 1
ATOM 717 N N . THR A 1 92 ? -12.049 -3.643 -16.888 1.00 89.56 92 THR A N 1
ATOM 718 C CA . THR A 1 92 ? -12.091 -3.616 -15.419 1.00 89.56 92 THR A CA 1
ATOM 719 C C . THR A 1 92 ? -11.335 -2.410 -14.878 1.00 89.56 92 THR A C 1
ATOM 721 O O . THR A 1 92 ? -10.140 -2.260 -15.130 1.00 89.56 92 THR A O 1
ATOM 724 N N . ARG A 1 93 ? -12.017 -1.574 -14.085 1.00 92.75 93 ARG A N 1
ATOM 725 C CA . ARG A 1 93 ? -11.393 -0.467 -13.346 1.00 92.75 93 ARG A CA 1
ATOM 726 C C . ARG A 1 93 ? -10.826 -0.961 -12.025 1.00 92.75 93 ARG A C 1
ATOM 728 O O . ARG A 1 93 ? -11.560 -1.525 -11.212 1.00 92.75 93 ARG A O 1
ATOM 735 N N . THR A 1 94 ? -9.545 -0.710 -11.804 1.00 92.56 94 THR A N 1
ATOM 736 C CA . THR A 1 94 ? -8.818 -1.109 -10.602 1.00 92.56 94 THR A CA 1
ATOM 737 C C . THR A 1 94 ? -8.083 0.083 -10.007 1.00 92.56 94 THR A C 1
ATOM 739 O O . THR A 1 94 ? -7.508 0.893 -10.729 1.00 92.56 94 THR A O 1
ATOM 742 N N . ILE A 1 95 ? -8.059 0.153 -8.677 1.00 93.38 95 ILE A N 1
ATOM 743 C CA . ILE A 1 95 ? -7.189 1.050 -7.921 1.00 93.38 95 ILE A CA 1
ATOM 744 C C . ILE A 1 95 ? -6.319 0.205 -6.993 1.00 93.38 95 ILE A C 1
ATOM 746 O O . ILE A 1 95 ? -6.841 -0.472 -6.106 1.00 93.38 95 ILE A O 1
ATOM 750 N N . LEU A 1 96 ? -5.003 0.264 -7.176 1.00 94.31 96 LEU A N 1
ATOM 751 C CA . LEU A 1 96 ? -4.030 -0.265 -6.225 1.00 94.31 96 LEU A CA 1
ATOM 752 C C . LEU A 1 96 ? -3.513 0.888 -5.369 1.00 94.31 96 LEU A C 1
ATOM 754 O O . LEU A 1 96 ? -2.943 1.835 -5.902 1.00 94.31 96 LEU A O 1
ATOM 758 N N . LYS A 1 97 ? -3.708 0.806 -4.055 1.00 95.19 97 LYS A N 1
ATOM 759 C CA . LYS A 1 97 ? -3.132 1.740 -3.082 1.00 95.19 97 LYS A CA 1
ATOM 760 C C . LYS A 1 97 ? -2.014 1.020 -2.349 1.00 95.19 97 LYS A C 1
ATOM 762 O O . LYS A 1 97 ? -2.283 0.037 -1.661 1.00 95.19 97 LYS A O 1
ATOM 767 N N . ILE A 1 98 ? -0.778 1.460 -2.522 1.00 95.12 98 ILE A N 1
ATOM 768 C CA . ILE A 1 98 ? 0.407 0.693 -2.152 1.00 95.12 98 ILE A CA 1
ATOM 769 C C . ILE A 1 98 ? 1.174 1.462 -1.085 1.00 95.12 98 ILE A C 1
ATOM 771 O O . ILE A 1 98 ? 1.587 2.600 -1.286 1.00 95.12 98 ILE A O 1
ATOM 775 N N . GLN A 1 99 ? 1.402 0.804 0.044 1.00 95.12 99 GLN A N 1
ATOM 776 C CA . GLN A 1 99 ? 2.437 1.179 0.990 1.00 95.12 99 GLN A CA 1
ATOM 777 C C . GLN A 1 99 ? 3.634 0.263 0.773 1.00 95.12 99 GLN A C 1
ATOM 779 O O . GLN A 1 99 ? 3.528 -0.953 0.908 1.00 95.12 99 GLN A O 1
ATOM 784 N N . VAL A 1 100 ? 4.789 0.855 0.533 1.00 93.12 100 VAL A N 1
ATOM 785 C CA . VAL A 1 100 ? 6.072 0.183 0.434 1.00 93.12 100 VAL A CA 1
ATOM 786 C C . VAL A 1 100 ? 6.804 0.264 1.782 1.00 93.12 100 VAL A C 1
ATOM 788 O O . VAL A 1 100 ? 6.812 1.281 2.485 1.00 93.12 100 VAL A O 1
ATOM 791 N N . LYS A 1 101 ? 7.428 -0.843 2.184 1.00 91.56 101 LYS A N 1
ATOM 792 C CA . LYS A 1 101 ? 8.303 -0.928 3.354 1.00 91.56 101 LYS A CA 1
ATOM 793 C C . LYS A 1 101 ? 9.584 -1.654 2.993 1.00 91.56 101 LYS A C 1
ATOM 795 O O . LYS A 1 101 ? 9.550 -2.766 2.483 1.00 91.56 101 LYS A O 1
ATOM 800 N N . HIS A 1 102 ? 10.710 -1.035 3.313 1.00 87.94 102 HIS A N 1
ATOM 801 C CA . HIS A 1 102 ? 12.030 -1.592 3.062 1.00 87.94 102 HIS A CA 1
ATOM 802 C C . HIS A 1 102 ? 12.738 -1.927 4.379 1.00 87.94 102 HIS A C 1
ATOM 804 O O . HIS A 1 102 ? 12.700 -1.137 5.329 1.00 87.94 102 HIS A O 1
ATOM 810 N N . ARG A 1 103 ? 13.434 -3.065 4.425 1.00 85.88 103 ARG A N 1
ATOM 811 C CA . ARG A 1 103 ? 14.396 -3.407 5.479 1.00 85.88 103 ARG A CA 1
ATOM 812 C C . ARG A 1 103 ? 15.747 -3.745 4.867 1.00 85.88 103 ARG A C 1
ATOM 814 O O . ARG A 1 103 ? 15.846 -4.508 3.919 1.00 85.88 103 ARG A O 1
ATOM 821 N N . THR A 1 104 ? 16.802 -3.231 5.486 1.00 70.94 104 THR A N 1
ATOM 822 C CA . THR A 1 104 ? 18.202 -3.475 5.101 1.00 70.94 104 THR A CA 1
ATOM 823 C C . THR A 1 104 ? 18.791 -4.767 5.689 1.00 70.94 104 THR A C 1
ATOM 825 O O . THR A 1 104 ? 19.984 -5.010 5.542 1.00 70.94 104 THR A O 1
ATOM 828 N N . LYS A 1 105 ? 18.007 -5.579 6.413 1.00 68.00 105 LYS A N 1
ATOM 829 C CA . LYS A 1 105 ? 18.460 -6.804 7.101 1.00 68.00 105 LYS A CA 1
ATOM 830 C C . LYS A 1 105 ? 17.558 -7.987 6.744 1.00 68.00 105 LYS A C 1
ATOM 832 O O . LYS A 1 105 ? 16.381 -7.763 6.482 1.00 68.00 105 LYS A O 1
ATOM 837 N N . ASN A 1 106 ? 18.072 -9.214 6.899 1.00 64.88 106 ASN A N 1
ATOM 838 C CA . ASN A 1 106 ? 17.330 -10.492 6.839 1.00 64.88 106 ASN A CA 1
ATOM 839 C C . ASN A 1 106 ? 16.342 -10.667 8.015 1.00 64.88 106 ASN A C 1
ATOM 841 O O . ASN A 1 106 ? 16.279 -11.722 8.635 1.00 64.88 106 ASN A O 1
ATOM 845 N N . GLN A 1 107 ? 15.656 -9.598 8.410 1.00 81.12 107 GLN A N 1
ATOM 846 C CA . GLN A 1 107 ? 14.660 -9.625 9.468 1.00 81.12 107 GLN A CA 1
ATOM 847 C C . GLN A 1 107 ? 13.297 -9.827 8.832 1.00 81.12 107 GLN A C 1
ATOM 849 O O . GLN A 1 107 ? 12.744 -8.899 8.233 1.00 81.12 107 GLN A O 1
ATOM 854 N N . GLU A 1 108 ? 12.783 -11.034 8.997 1.00 90.44 108 GLU A N 1
ATOM 855 C CA . GLU A 1 108 ? 11.423 -11.403 8.639 1.00 90.44 108 GLU A CA 1
ATOM 856 C C . GLU A 1 108 ? 10.406 -10.594 9.460 1.00 90.44 108 GLU A C 1
ATOM 858 O O . GLU A 1 108 ? 10.738 -9.973 10.477 1.00 90.44 108 GLU A O 1
ATOM 863 N N . VAL A 1 109 ? 9.170 -10.522 8.971 1.00 90.81 109 VAL A N 1
ATOM 864 C CA . VAL A 1 109 ? 8.063 -9.892 9.699 1.00 90.81 109 VAL A CA 1
ATOM 865 C C . VAL A 1 109 ? 7.322 -10.974 10.473 1.00 90.81 109 VAL A C 1
ATOM 867 O O . VAL A 1 109 ? 6.693 -11.843 9.867 1.00 90.81 109 VAL A O 1
ATOM 870 N N . SER A 1 110 ? 7.387 -10.900 11.801 1.00 90.94 110 SER A N 1
ATOM 871 C CA . SER A 1 110 ? 6.699 -11.829 12.701 1.00 90.94 110 SER A CA 1
ATOM 872 C C . SER A 1 110 ? 5.209 -11.526 12.843 1.00 90.94 110 SER A C 1
ATOM 874 O O . SER A 1 110 ? 4.748 -10.398 12.614 1.00 90.94 110 SER A O 1
ATOM 876 N N . LEU A 1 111 ? 4.441 -12.513 13.313 1.00 88.12 111 LEU A N 1
ATOM 877 C CA . LEU A 1 111 ? 3.037 -12.306 13.675 1.00 88.12 111 LEU A CA 1
ATOM 878 C C . LEU A 1 111 ? 2.888 -11.233 14.765 1.00 88.12 111 LEU A C 1
ATOM 880 O O . LEU A 1 111 ? 1.959 -10.424 14.722 1.00 88.12 111 LEU A O 1
ATOM 884 N N . GLN A 1 112 ? 3.811 -11.196 15.731 1.00 88.75 112 GLN A N 1
ATOM 885 C CA . GLN A 1 112 ? 3.798 -10.205 16.807 1.00 88.75 112 GLN A CA 1
ATOM 886 C C . GLN A 1 112 ? 3.885 -8.775 16.261 1.00 88.75 112 GLN A C 1
ATOM 888 O O . GLN A 1 112 ? 3.131 -7.910 16.702 1.00 88.75 112 GLN A O 1
ATOM 893 N N . GLU A 1 113 ? 4.756 -8.528 15.281 1.00 89.69 113 GLU A N 1
ATOM 894 C CA . GLU A 1 113 ? 4.878 -7.211 14.652 1.00 89.69 113 GLU A CA 1
ATOM 895 C C . GLU A 1 113 ? 3.611 -6.797 13.893 1.00 89.69 113 GLU A C 1
ATOM 897 O O . GLU A 1 113 ? 3.211 -5.632 13.938 1.00 89.69 113 GLU A O 1
ATOM 902 N N . LEU A 1 114 ? 2.953 -7.743 13.216 1.00 89.31 114 LEU A 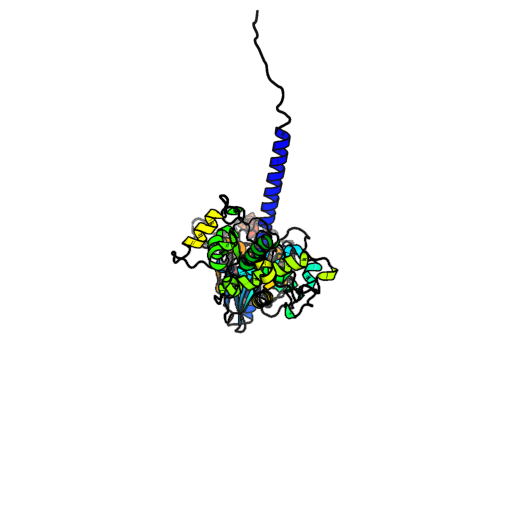N 1
ATOM 903 C CA . LEU A 1 114 ? 1.680 -7.494 12.534 1.00 89.31 114 LEU A CA 1
ATOM 904 C C . LEU A 1 114 ? 0.552 -7.163 13.525 1.00 89.31 114 LEU A C 1
ATOM 906 O O . LEU A 1 114 ? -0.306 -6.328 13.224 1.00 89.31 114 LEU A O 1
ATOM 910 N N . MET A 1 115 ? 0.559 -7.798 14.702 1.00 86.56 115 MET A N 1
ATOM 911 C CA . MET A 1 115 ? -0.431 -7.614 15.774 1.00 86.56 115 MET A CA 1
ATOM 912 C C . MET A 1 115 ? -0.142 -6.432 16.704 1.00 86.56 115 MET A C 1
ATOM 914 O O . MET A 1 115 ? -0.930 -6.157 17.612 1.00 86.56 115 MET A O 1
ATOM 918 N N . GLU A 1 116 ? 0.974 -5.740 16.503 1.00 85.44 116 GLU A N 1
ATOM 919 C CA . GLU A 1 116 ? 1.377 -4.642 17.363 1.00 85.44 116 GLU A CA 1
ATOM 920 C C . GLU A 1 116 ? 0.315 -3.532 17.375 1.00 85.44 116 GLU A C 1
ATOM 922 O O . GLU A 1 116 ? -0.284 -3.168 16.359 1.00 85.44 116 GLU A O 1
ATOM 927 N N . THR A 1 117 ? 0.050 -2.998 18.564 1.00 76.00 117 THR A N 1
ATOM 928 C CA . THR A 1 117 ? -1.031 -2.020 18.777 1.00 76.00 117 THR A CA 1
ATOM 929 C C . THR A 1 117 ? -0.550 -0.584 18.606 1.00 76.00 117 THR A C 1
ATOM 931 O O . THR A 1 117 ? -1.353 0.352 18.539 1.00 76.00 117 THR A O 1
ATOM 934 N N . SER A 1 118 ? 0.767 -0.393 18.518 1.00 77.81 118 SER A N 1
ATOM 935 C CA . SER A 1 118 ? 1.355 0.906 18.244 1.00 77.81 118 SER A CA 1
ATOM 936 C C . SER A 1 118 ? 1.135 1.338 16.792 1.00 77.81 118 SER A C 1
ATOM 938 O O . SER A 1 118 ? 1.487 0.645 15.840 1.00 77.81 118 SER A O 1
ATOM 940 N N . PHE A 1 119 ? 0.650 2.567 16.610 1.00 77.38 119 PHE A N 1
ATOM 941 C CA . PHE A 1 119 ? 0.540 3.197 15.291 1.00 77.38 119 PHE A CA 1
ATOM 942 C C . PHE A 1 119 ? 1.896 3.628 14.704 1.00 77.38 119 PHE A C 1
ATOM 944 O O . PHE A 1 119 ? 1.946 4.034 13.541 1.00 77.38 119 PHE A O 1
ATOM 951 N N . THR A 1 120 ? 2.980 3.575 15.487 1.00 79.56 120 THR A N 1
ATOM 952 C CA . THR A 1 120 ? 4.334 3.925 15.024 1.00 79.56 120 THR A CA 1
ATOM 953 C C . THR A 1 120 ? 5.042 2.761 14.351 1.00 79.56 120 THR A C 1
ATOM 955 O O . THR A 1 120 ? 5.972 2.980 13.578 1.00 79.56 120 THR A O 1
ATOM 958 N N . GLU A 1 121 ? 4.613 1.533 14.630 1.00 86.06 121 GLU A N 1
ATOM 959 C CA . GLU A 1 121 ? 5.315 0.335 14.189 1.00 86.06 121 GLU A CA 1
ATOM 960 C C . GLU A 1 121 ? 5.094 0.074 12.705 1.00 86.06 121 GLU A C 1
ATOM 962 O O . GLU A 1 121 ? 4.003 0.277 12.165 1.00 86.06 121 GLU A O 1
ATOM 967 N N . SER A 1 122 ? 6.165 -0.306 12.004 1.00 86.38 122 SER A N 1
ATOM 968 C CA . SER A 1 122 ? 6.214 -0.246 10.535 1.00 86.38 122 SER A CA 1
ATOM 969 C C . SER A 1 122 ? 5.257 -1.219 9.855 1.00 86.38 122 SER A C 1
ATOM 971 O O . SER A 1 122 ? 4.681 -0.842 8.838 1.00 86.38 122 SER A O 1
ATOM 973 N N . PHE A 1 123 ? 5.030 -2.392 10.443 1.00 90.62 123 PHE A N 1
ATOM 974 C CA . PHE A 1 123 ? 4.189 -3.453 9.881 1.00 90.62 123 PHE A CA 1
ATOM 975 C C . PHE A 1 123 ? 2.864 -3.658 10.632 1.00 90.62 123 PHE A C 1
ATOM 977 O O . PHE A 1 123 ? 2.038 -4.450 10.193 1.00 90.62 123 PHE A O 1
ATOM 984 N N . ALA A 1 124 ? 2.616 -2.899 11.705 1.00 91.50 124 ALA A N 1
ATOM 985 C CA . ALA A 1 124 ? 1.412 -3.023 12.521 1.00 91.50 124 ALA A CA 1
ATOM 986 C C . ALA A 1 124 ? 0.130 -2.858 11.686 1.00 91.50 124 ALA A C 1
ATOM 988 O O . ALA A 1 124 ? -0.135 -1.782 11.138 1.00 91.50 124 ALA A O 1
ATOM 989 N N . LEU A 1 125 ? -0.696 -3.906 11.615 1.00 92.62 125 LEU A N 1
ATOM 990 C CA . LEU A 1 125 ? -1.898 -3.944 10.772 1.00 92.62 125 LEU A CA 1
ATOM 991 C C . LEU A 1 125 ? -2.947 -2.916 11.193 1.00 92.62 125 LEU A C 1
ATOM 993 O O . LEU A 1 125 ? -3.676 -2.393 10.353 1.00 92.62 125 LEU A O 1
ATOM 997 N N . ILE A 1 126 ? -2.990 -2.572 12.480 1.00 91.44 126 ILE A N 1
ATOM 998 C CA . ILE A 1 126 ? -3.938 -1.620 13.067 1.00 91.44 126 ILE A CA 1
ATOM 999 C C . ILE A 1 126 ? -3.994 -0.279 12.320 1.00 91.44 126 ILE A C 1
ATOM 1001 O O . ILE A 1 126 ? -5.075 0.271 12.098 1.00 91.44 126 ILE A O 1
ATOM 1005 N N . LYS A 1 127 ? -2.844 0.256 11.890 1.00 91.44 127 LYS A N 1
ATOM 1006 C CA . LYS A 1 127 ? -2.786 1.557 11.206 1.00 91.44 127 LYS A CA 1
ATOM 1007 C C . LYS A 1 127 ? -3.287 1.460 9.766 1.00 91.44 127 LYS A C 1
ATOM 1009 O O . LYS A 1 127 ? -3.927 2.392 9.284 1.00 91.44 127 LYS A O 1
ATOM 1014 N N . TYR A 1 128 ? -3.026 0.331 9.110 1.00 94.25 128 TYR A N 1
ATOM 1015 C CA . TYR A 1 128 ? -3.497 0.034 7.762 1.00 94.25 128 TYR A CA 1
ATOM 1016 C C . TYR A 1 128 ? -5.001 -0.203 7.762 1.00 94.25 128 TYR A C 1
ATOM 1018 O O . TYR A 1 128 ? -5.706 0.376 6.945 1.00 94.25 128 TYR A O 1
ATOM 1026 N N . PHE A 1 129 ? -5.502 -0.949 8.746 1.00 94.25 129 PHE A N 1
ATOM 1027 C CA . PHE A 1 129 ? -6.927 -1.165 8.945 1.00 94.25 129 PHE A CA 1
ATOM 1028 C C . PHE A 1 129 ? -7.674 0.140 9.237 1.00 94.25 129 PHE A C 1
ATOM 1030 O O . PHE A 1 129 ? -8.700 0.419 8.621 1.00 94.25 129 PHE A O 1
ATOM 1037 N N . LYS A 1 130 ? -7.136 0.993 10.119 1.00 91.06 130 LYS A N 1
ATOM 1038 C CA . LYS A 1 130 ? -7.712 2.320 10.368 1.00 91.06 130 LYS A CA 1
ATOM 1039 C C . LYS A 1 130 ? -7.762 3.155 9.086 1.00 91.06 130 LYS A C 1
ATOM 1041 O O . LYS A 1 130 ? -8.818 3.657 8.723 1.00 91.06 130 LYS A O 1
ATOM 1046 N N . SER A 1 131 ? -6.641 3.233 8.370 1.00 92.50 131 SER A N 1
ATOM 1047 C CA . SER A 1 131 ? -6.567 3.958 7.100 1.00 92.50 131 SER A CA 1
ATOM 1048 C C . SER A 1 131 ? -7.520 3.404 6.040 1.00 92.50 131 SER A C 1
ATOM 1050 O O . SER A 1 131 ? -8.063 4.172 5.252 1.00 92.50 131 SER A O 1
ATOM 1052 N N . PHE A 1 132 ? -7.722 2.086 6.014 1.00 94.50 132 PHE A N 1
ATOM 1053 C CA . PHE A 1 132 ? -8.691 1.430 5.146 1.00 94.50 132 PHE A CA 1
ATOM 1054 C C . PHE A 1 132 ? -10.112 1.889 5.472 1.00 94.50 132 PHE A C 1
ATOM 1056 O O . PHE A 1 132 ? -10.821 2.314 4.567 1.00 94.50 132 PHE A O 1
ATOM 1063 N N . ARG A 1 133 ? -10.516 1.882 6.748 1.00 91.44 133 ARG A N 1
ATOM 1064 C CA . ARG A 1 133 ? -11.854 2.340 7.163 1.00 91.44 133 ARG A CA 1
ATOM 1065 C C . ARG A 1 133 ? -12.109 3.807 6.830 1.00 91.44 133 ARG A C 1
ATOM 1067 O O . ARG A 1 133 ? -13.229 4.152 6.473 1.00 91.44 133 ARG A O 1
ATOM 1074 N N . ASP A 1 134 ? -11.077 4.641 6.921 1.00 89.69 134 ASP A N 1
ATOM 1075 C CA . ASP A 1 134 ? -11.181 6.073 6.629 1.00 89.69 134 ASP A CA 1
ATOM 1076 C C . ASP A 1 134 ? -11.343 6.360 5.122 1.00 89.69 134 ASP A C 1
ATOM 1078 O O . ASP A 1 134 ? -11.841 7.418 4.747 1.00 89.69 134 ASP A O 1
ATOM 1082 N N . GLN A 1 135 ? -10.928 5.439 4.246 1.00 88.81 135 GLN A N 1
ATOM 1083 C CA . GLN A 1 135 ? -10.849 5.688 2.800 1.00 88.81 135 GLN A CA 1
ATOM 1084 C C . GLN A 1 135 ? -11.701 4.782 1.931 1.00 88.81 135 GLN A C 1
ATOM 1086 O O . GLN A 1 135 ? -11.991 5.129 0.783 1.00 88.81 135 GLN A O 1
ATOM 1091 N N . TYR A 1 136 ? -11.998 3.574 2.397 1.00 90.69 136 TYR A N 1
ATOM 1092 C CA . TYR A 1 136 ? -12.698 2.600 1.591 1.00 90.69 136 TYR A CA 1
ATOM 1093 C C . TYR A 1 136 ? -14.133 3.067 1.388 1.00 90.69 136 TYR A C 1
ATOM 1095 O O . TYR A 1 136 ? -14.945 3.094 2.310 1.00 90.69 136 TYR A O 1
ATOM 1103 N N . THR A 1 137 ? -14.438 3.417 0.144 1.00 87.06 137 THR A N 1
ATOM 1104 C CA . THR A 1 137 ? -15.796 3.722 -0.290 1.00 87.06 137 THR A CA 1
ATOM 1105 C C . THR A 1 137 ? -16.232 2.616 -1.239 1.00 87.06 137 THR A C 1
ATOM 1107 O O . THR A 1 137 ? -15.544 2.403 -2.242 1.00 87.06 137 THR A O 1
ATOM 1110 N N . PRO A 1 138 ? -17.336 1.897 -0.960 1.00 86.69 138 PRO A N 1
ATOM 1111 C CA . PRO A 1 138 ? -17.885 0.929 -1.898 1.00 86.69 138 PRO A CA 1
ATOM 1112 C C . PRO A 1 138 ? -18.115 1.585 -3.263 1.00 86.69 138 PRO A C 1
ATOM 1114 O O . PRO A 1 138 ? -18.825 2.583 -3.372 1.00 86.69 138 PRO A O 1
ATOM 1117 N N . SER A 1 139 ? -17.488 1.042 -4.301 1.00 87.19 139 SER A N 1
ATOM 1118 C CA . SER A 1 139 ? -17.604 1.537 -5.670 1.00 87.19 139 SER A CA 1
ATOM 1119 C C . SER A 1 139 ? -17.598 0.371 -6.655 1.00 87.19 139 SER A C 1
ATOM 1121 O O . SER A 1 139 ? -17.286 -0.766 -6.296 1.00 87.19 139 SER A O 1
ATOM 1123 N N . ASN A 1 140 ? -17.923 0.663 -7.915 1.00 84.00 140 ASN A N 1
ATOM 1124 C CA . ASN A 1 140 ? -17.810 -0.306 -9.009 1.00 84.00 140 ASN A CA 1
ATOM 1125 C C . ASN A 1 140 ? -16.345 -0.607 -9.377 1.00 84.00 140 ASN A C 1
ATOM 1127 O O . ASN A 1 140 ? -16.082 -1.453 -10.228 1.00 84.00 140 ASN A O 1
ATOM 1131 N N . GLU A 1 141 ? -15.391 0.095 -8.767 1.00 87.56 141 GLU A N 1
ATOM 1132 C CA . GLU A 1 141 ? -13.967 -0.071 -9.018 1.00 87.56 141 GLU A CA 1
ATOM 1133 C C . GLU A 1 141 ? -13.384 -1.095 -8.051 1.00 87.56 141 GLU A C 1
ATOM 1135 O O . GLU A 1 141 ? -13.658 -1.110 -6.845 1.00 87.56 141 GLU A O 1
ATOM 1140 N N . LYS A 1 142 ? -12.516 -1.954 -8.577 1.00 90.75 142 LYS A N 1
ATOM 1141 C CA . LYS A 1 142 ? -11.796 -2.920 -7.765 1.00 90.75 142 LYS A CA 1
ATOM 1142 C C . LYS A 1 142 ? -10.668 -2.216 -7.015 1.00 90.75 142 LYS A C 1
ATOM 1144 O O . LYS A 1 142 ? -9.588 -2.004 -7.550 1.00 90.75 142 LYS A O 1
ATOM 1149 N N . GLN A 1 143 ? -10.919 -1.872 -5.760 1.00 93.12 143 GLN A N 1
ATOM 1150 C CA . GLN A 1 143 ? -9.906 -1.303 -4.871 1.00 93.12 143 GLN A CA 1
ATOM 1151 C C . GLN A 1 143 ? -9.128 -2.417 -4.158 1.00 93.12 143 GLN A C 1
ATOM 1153 O O . GLN A 1 143 ? -9.743 -3.314 -3.578 1.00 93.12 143 GLN A O 1
ATOM 1158 N N . ILE A 1 144 ? -7.797 -2.359 -4.195 1.00 93.44 144 ILE A N 1
ATOM 1159 C CA . ILE A 1 144 ? -6.896 -3.248 -3.452 1.00 93.44 144 ILE A CA 1
ATOM 1160 C C . ILE A 1 144 ? -5.890 -2.392 -2.687 1.00 93.44 144 ILE A C 1
ATOM 1162 O O . ILE A 1 144 ? -5.293 -1.467 -3.236 1.00 93.44 144 ILE A O 1
ATOM 1166 N N . PHE A 1 145 ? -5.706 -2.722 -1.418 1.00 95.31 145 PHE A N 1
ATOM 1167 C CA . PHE A 1 145 ? -4.766 -2.084 -0.511 1.00 95.31 145 PHE A CA 1
ATOM 1168 C C . PHE A 1 145 ? -3.576 -3.017 -0.332 1.00 95.31 145 PHE A C 1
ATOM 1170 O O . PHE A 1 145 ? -3.750 -4.169 0.052 1.00 95.31 145 PHE A O 1
ATOM 1177 N N . VAL A 1 146 ? -2.378 -2.545 -0.643 1.00 95.06 146 VAL A N 1
ATOM 1178 C CA . VAL A 1 146 ? -1.186 -3.383 -0.746 1.00 95.06 146 VAL A CA 1
ATOM 1179 C C . VAL A 1 146 ? -0.147 -2.928 0.264 1.00 95.06 146 VAL A C 1
ATOM 1181 O O . VAL A 1 146 ? 0.225 -1.756 0.288 1.00 95.06 146 VAL A O 1
ATOM 1184 N N . LEU A 1 147 ? 0.353 -3.861 1.068 1.00 95.38 147 LEU A N 1
ATOM 1185 C CA . LEU A 1 147 ? 1.586 -3.693 1.826 1.00 95.38 147 LEU A CA 1
ATOM 1186 C C . LEU A 1 147 ? 2.702 -4.439 1.092 1.00 95.38 147 LEU A C 1
ATOM 1188 O O . LEU A 1 147 ? 2.736 -5.666 1.109 1.00 95.38 147 LEU A O 1
ATOM 1192 N N . CYS A 1 148 ? 3.580 -3.692 0.427 1.00 94.19 148 CYS A N 1
ATOM 1193 C CA . CYS A 1 148 ? 4.691 -4.207 -0.363 1.00 94.19 148 CYS A CA 1
ATOM 1194 C C . CYS A 1 148 ? 5.998 -4.140 0.432 1.00 94.19 148 CYS A C 1
ATOM 1196 O O . CYS A 1 148 ? 6.340 -3.083 0.963 1.00 94.19 148 CYS A O 1
ATOM 1198 N N . THR A 1 149 ? 6.762 -5.228 0.506 1.00 92.94 149 THR A N 1
ATOM 1199 C CA . THR A 1 149 ? 8.032 -5.251 1.235 1.00 92.94 149 THR A CA 1
ATOM 1200 C C . THR A 1 149 ? 9.049 -6.236 0.672 1.00 92.94 149 THR A C 1
ATOM 1202 O O . THR A 1 149 ? 8.682 -7.254 0.101 1.00 92.94 149 THR A O 1
ATOM 1205 N N . ASN A 1 150 ? 10.338 -5.948 0.862 1.00 90.56 150 ASN A N 1
ATOM 1206 C CA . ASN A 1 150 ? 11.435 -6.806 0.411 1.00 90.56 150 ASN A CA 1
ATOM 1207 C C . ASN A 1 150 ? 11.769 -7.971 1.349 1.00 90.56 150 ASN A C 1
ATOM 1209 O O . ASN A 1 150 ? 12.665 -8.749 1.051 1.00 90.56 150 ASN A O 1
ATOM 1213 N N . VAL A 1 151 ? 11.107 -8.074 2.500 1.00 91.31 151 VAL A N 1
ATOM 1214 C CA . VAL A 1 151 ? 11.381 -9.132 3.481 1.00 91.31 151 VAL A CA 1
ATOM 1215 C C . VAL A 1 151 ? 10.332 -10.227 3.447 1.00 91.31 151 VAL A C 1
ATOM 1217 O O . VAL A 1 151 ? 9.195 -9.999 3.040 1.00 91.31 151 VAL A O 1
ATOM 1220 N N . GLN A 1 152 ? 10.725 -11.414 3.900 1.00 92.44 152 GLN A N 1
ATOM 1221 C CA . GLN A 1 152 ? 9.829 -12.547 4.096 1.00 92.44 152 GLN A CA 1
ATOM 1222 C C . GLN A 1 152 ? 8.985 -12.378 5.365 1.00 92.44 152 GLN A C 1
ATOM 1224 O O . GLN A 1 152 ? 9.257 -11.532 6.223 1.00 92.44 152 GLN A O 1
ATOM 1229 N N . LEU A 1 153 ? 7.930 -13.181 5.456 1.00 92.50 153 LEU A N 1
ATOM 1230 C CA . LEU A 1 153 ? 7.126 -13.325 6.664 1.00 92.50 153 LEU A CA 1
ATOM 1231 C C . LEU A 1 153 ? 7.634 -14.537 7.441 1.00 92.50 153 LEU A C 1
ATOM 1233 O O . LEU A 1 153 ? 7.931 -15.559 6.822 1.00 92.50 153 LEU A O 1
ATOM 1237 N N . GLU A 1 154 ? 7.677 -14.436 8.767 1.00 93.62 154 GLU A N 1
ATOM 1238 C CA . GLU A 1 154 ? 7.994 -15.591 9.610 1.00 93.62 154 GLU A CA 1
ATOM 1239 C C . GLU A 1 154 ? 6.897 -16.661 9.486 1.00 93.62 154 GLU A C 1
ATOM 1241 O O . GLU A 1 154 ? 5.735 -16.368 9.176 1.00 93.62 154 GLU A O 1
ATOM 1246 N N . ASN A 1 155 ? 7.252 -17.922 9.752 1.00 90.00 155 ASN A N 1
ATOM 1247 C CA . ASN A 1 155 ? 6.319 -19.052 9.654 1.00 90.00 155 ASN A CA 1
ATOM 1248 C C . ASN A 1 155 ? 5.045 -18.836 10.487 1.00 90.00 155 ASN A C 1
ATOM 1250 O O . ASN A 1 155 ? 3.952 -19.178 10.036 1.00 90.00 155 ASN A O 1
ATOM 1254 N N . ASP A 1 156 ? 5.183 -18.222 11.665 1.00 86.94 156 ASP A N 1
ATOM 1255 C CA . ASP A 1 156 ? 4.067 -17.938 12.565 1.00 86.94 156 ASP A CA 1
ATOM 1256 C C . ASP A 1 156 ? 3.053 -16.952 11.967 1.00 86.94 156 ASP A C 1
ATOM 1258 O O . ASP A 1 156 ? 1.875 -17.038 12.291 1.00 86.94 156 ASP A O 1
ATOM 1262 N N . ALA A 1 157 ? 3.472 -16.048 11.077 1.00 88.00 157 ALA A N 1
ATOM 1263 C CA . ALA A 1 157 ? 2.612 -15.134 10.339 1.00 88.00 157 ALA A CA 1
ATOM 1264 C C . ALA A 1 157 ? 2.003 -15.817 9.108 1.00 88.00 157 ALA A C 1
ATOM 1266 O O . ALA A 1 157 ? 0.818 -15.632 8.822 1.00 88.00 157 ALA A O 1
ATOM 1267 N N . VAL A 1 158 ? 2.788 -16.635 8.396 1.00 88.75 158 VAL A N 1
ATOM 1268 C CA . VAL A 1 158 ? 2.345 -17.363 7.192 1.00 88.75 158 VAL A CA 1
ATOM 1269 C C . VAL A 1 158 ? 1.199 -18.330 7.495 1.00 88.75 158 VAL A C 1
ATOM 1271 O O . VAL A 1 158 ? 0.292 -18.471 6.676 1.00 88.75 158 VAL A O 1
ATOM 1274 N N . GLU A 1 159 ? 1.174 -18.949 8.677 1.00 84.69 159 GLU A N 1
ATOM 1275 C CA . GLU A 1 159 ? 0.093 -19.854 9.103 1.00 84.69 159 GLU A CA 1
ATOM 1276 C C . GLU A 1 159 ? -1.311 -19.214 9.051 1.00 84.69 159 GLU A C 1
ATOM 1278 O O . GLU A 1 159 ? -2.305 -19.911 8.821 1.00 84.69 159 GLU A O 1
ATOM 1283 N N . TRP A 1 160 ? -1.390 -17.886 9.190 1.00 81.44 160 TRP A N 1
ATOM 1284 C CA . TRP A 1 160 ? -2.633 -17.096 9.186 1.00 81.44 160 TRP A CA 1
ATOM 1285 C C . TRP A 1 160 ? -3.031 -16.587 7.808 1.00 81.44 160 TRP A C 1
ATOM 1287 O O . TRP A 1 160 ? -4.086 -15.966 7.632 1.00 81.44 160 TRP A O 1
ATOM 1297 N N . LEU A 1 161 ? -2.168 -16.831 6.834 1.00 87.88 161 LEU A N 1
ATOM 1298 C CA . LEU A 1 161 ? -2.298 -16.330 5.492 1.00 87.88 161 LEU A CA 1
ATOM 1299 C C . LEU A 1 161 ? -2.613 -17.484 4.542 1.00 87.88 161 LEU A C 1
ATOM 1301 O O . LEU A 1 161 ? -2.308 -18.660 4.768 1.00 87.88 161 LEU A O 1
ATOM 1305 N N . GLU A 1 162 ? -3.279 -17.143 3.456 1.00 88.25 162 GLU A N 1
ATOM 1306 C CA . GLU A 1 162 ? -3.315 -17.955 2.256 1.00 88.25 162 GLU A CA 1
ATOM 1307 C C . GLU A 1 162 ? -2.338 -17.366 1.244 1.00 88.25 162 GLU A C 1
ATOM 1309 O O . GLU A 1 162 ? -2.291 -16.152 1.027 1.00 88.25 162 GLU A O 1
ATOM 1314 N N . LYS A 1 163 ? -1.531 -18.235 0.632 1.00 89.56 163 LYS A N 1
ATOM 1315 C CA . LYS A 1 163 ? -0.716 -17.850 -0.514 1.00 89.56 163 LYS A CA 1
ATOM 1316 C C . LYS A 1 163 ? -1.646 -17.693 -1.710 1.00 89.56 163 LYS A C 1
ATOM 1318 O O . LYS A 1 163 ? -2.355 -18.629 -2.071 1.00 89.56 163 LYS A O 1
ATOM 1323 N N . VAL A 1 164 ? -1.640 -16.514 -2.315 1.00 86.31 164 VAL A N 1
ATOM 1324 C CA . VAL A 1 164 ? -2.534 -16.179 -3.424 1.00 86.31 164 VAL A CA 1
ATOM 1325 C C . VAL A 1 164 ? -1.742 -16.241 -4.724 1.00 86.31 164 VAL A C 1
ATOM 1327 O O . VAL A 1 164 ? -0.612 -15.762 -4.797 1.00 86.31 164 VAL A O 1
ATOM 1330 N N . HIS A 1 165 ? -2.320 -16.829 -5.768 1.00 77.75 165 HIS A N 1
ATOM 1331 C CA . HIS A 1 165 ? -1.752 -16.688 -7.104 1.00 77.75 165 HIS A CA 1
ATOM 1332 C C . HIS A 1 165 ? -2.098 -15.308 -7.665 1.00 77.75 165 HIS A C 1
ATOM 1334 O O . HIS A 1 165 ? -3.238 -14.856 -7.506 1.00 77.75 165 HIS A O 1
ATOM 1340 N N . PRO A 1 166 ? -1.149 -14.625 -8.321 1.00 67.38 166 PRO A N 1
ATOM 1341 C CA . PRO A 1 166 ? -1.439 -13.343 -8.929 1.00 67.38 166 PRO A CA 1
ATOM 1342 C C . PRO A 1 166 ? -2.486 -13.558 -10.037 1.00 67.38 166 PRO A C 1
ATOM 1344 O O . PRO A 1 166 ? -2.250 -14.207 -11.050 1.00 67.38 166 PRO A O 1
ATOM 1347 N N . ASN A 1 167 ? -3.710 -13.089 -9.779 1.00 66.06 167 ASN A N 1
ATOM 1348 C CA . ASN A 1 167 ? -4.714 -12.862 -10.818 1.00 66.06 167 ASN A CA 1
ATOM 1349 C C . ASN A 1 167 ? -4.319 -11.592 -11.594 1.00 66.06 167 ASN A C 1
ATOM 1351 O O . ASN A 1 167 ? -3.530 -10.807 -11.074 1.00 66.06 167 ASN A O 1
ATOM 1355 N N . ASP A 1 168 ? -4.947 -11.304 -12.745 1.00 56.81 168 ASP A N 1
ATOM 1356 C CA . ASP A 1 168 ? -4.655 -10.147 -13.635 1.00 56.81 168 ASP A CA 1
ATOM 1357 C C . ASP A 1 168 ? -4.411 -8.796 -12.931 1.00 56.81 168 ASP A C 1
ATOM 1359 O O . ASP A 1 168 ? -3.719 -7.921 -13.443 1.00 56.81 168 ASP A O 1
ATOM 1363 N N . VAL A 1 169 ? -4.963 -8.631 -11.730 1.00 60.22 169 VAL A N 1
ATOM 1364 C CA . VAL A 1 169 ? -4.917 -7.409 -10.929 1.00 60.22 169 VAL A CA 1
ATOM 1365 C C . VAL A 1 169 ? -3.632 -7.263 -10.092 1.00 60.22 169 VAL A C 1
ATOM 1367 O O . VAL A 1 169 ? -3.308 -6.161 -9.655 1.00 60.22 169 VAL A O 1
ATOM 1370 N N . CYS A 1 170 ? -2.886 -8.350 -9.875 1.00 65.31 170 CYS A N 1
ATOM 1371 C CA . CYS A 1 170 ? -1.666 -8.400 -9.056 1.00 65.31 170 CYS A CA 1
ATOM 1372 C C . CYS A 1 170 ? -0.391 -8.693 -9.862 1.00 65.31 170 CYS A C 1
ATOM 1374 O O . CYS A 1 170 ? 0.696 -8.481 -9.335 1.00 65.31 170 CYS A O 1
ATOM 1376 N N . ASN A 1 171 ? -0.510 -9.035 -11.152 1.00 74.56 171 ASN A N 1
ATOM 1377 C CA . ASN A 1 171 ? 0.618 -9.284 -12.069 1.00 74.56 171 ASN A CA 1
ATOM 1378 C C . ASN A 1 171 ? 1.543 -8.062 -12.277 1.00 74.56 171 ASN A C 1
ATOM 1380 O O . ASN A 1 171 ? 2.516 -8.109 -13.030 1.00 74.56 171 ASN A O 1
ATOM 1384 N N . VAL A 1 172 ? 1.207 -6.923 -11.665 1.00 81.50 172 VAL A N 1
ATOM 1385 C CA . VAL A 1 172 ? 2.023 -5.703 -11.630 1.00 81.50 172 VAL A CA 1
ATOM 1386 C C . VAL A 1 172 ? 3.284 -5.880 -10.783 1.00 81.50 172 VAL A C 1
ATOM 1388 O O . VAL A 1 172 ? 4.270 -5.192 -11.025 1.00 81.50 172 VAL A O 1
ATOM 1391 N N . PHE A 1 173 ? 3.278 -6.834 -9.846 1.00 87.69 173 PHE A N 1
ATOM 1392 C CA . PHE A 1 173 ? 4.422 -7.153 -8.991 1.00 87.69 173 PHE A CA 1
ATOM 1393 C C . PHE A 1 173 ? 5.192 -8.411 -9.442 1.00 87.69 173 PHE A C 1
ATOM 1395 O O . PHE A 1 173 ? 6.176 -8.794 -8.815 1.00 87.69 173 PHE A O 1
ATOM 1402 N N . ASP A 1 174 ? 4.822 -9.042 -10.559 1.00 84.62 174 ASP A N 1
ATOM 1403 C CA . ASP A 1 174 ? 5.596 -10.171 -11.097 1.00 84.62 174 ASP A CA 1
ATOM 1404 C C . ASP A 1 174 ? 7.059 -9.798 -11.406 1.00 84.62 174 ASP A C 1
ATOM 1406 O O . ASP A 1 174 ? 7.951 -10.584 -11.074 1.00 84.62 174 ASP A O 1
ATOM 1410 N N . PRO A 1 175 ? 7.364 -8.594 -11.949 1.00 83.25 175 PRO A N 1
ATOM 1411 C CA . PRO A 1 175 ? 8.743 -8.228 -12.266 1.00 83.25 175 PRO A CA 1
ATOM 1412 C C . PRO A 1 175 ? 9.680 -8.147 -11.056 1.00 83.25 175 PRO A C 1
ATOM 1414 O O . PRO A 1 175 ? 10.899 -8.149 -11.223 1.00 83.25 175 PRO A O 1
ATOM 1417 N N . ILE A 1 176 ? 9.119 -8.051 -9.848 1.00 88.00 176 ILE A N 1
ATOM 1418 C CA . ILE A 1 176 ? 9.872 -7.875 -8.604 1.00 88.00 176 ILE A CA 1
ATOM 1419 C C . ILE A 1 176 ? 10.014 -9.180 -7.807 1.00 88.00 176 ILE A C 1
ATOM 1421 O O . ILE A 1 176 ? 10.540 -9.153 -6.697 1.00 88.00 176 ILE A O 1
ATOM 1425 N N . GLY A 1 177 ? 9.564 -10.311 -8.368 1.00 87.25 177 GLY A N 1
ATOM 1426 C CA . GLY A 1 177 ? 9.730 -11.643 -7.775 1.00 87.25 177 GLY A CA 1
ATOM 1427 C C . GLY A 1 177 ? 8.897 -11.881 -6.518 1.00 87.25 177 GLY A C 1
ATOM 1428 O O . GLY A 1 177 ? 9.229 -12.763 -5.736 1.00 87.25 177 GLY A O 1
ATOM 1429 N N . ALA A 1 178 ? 7.845 -11.090 -6.308 1.00 90.81 178 ALA A N 1
ATOM 1430 C CA . ALA A 1 178 ? 7.121 -11.087 -5.048 1.00 90.81 178 ALA A CA 1
ATOM 1431 C C . ALA A 1 178 ? 6.315 -12.366 -4.793 1.00 90.81 178 ALA A C 1
ATOM 1433 O O . ALA A 1 178 ? 5.757 -12.987 -5.703 1.00 90.81 178 ALA A O 1
ATOM 1434 N N . THR A 1 179 ? 6.145 -12.672 -3.510 1.00 91.75 179 THR A N 1
ATOM 1435 C CA . THR A 1 179 ? 5.137 -13.603 -3.012 1.00 91.75 179 THR A CA 1
ATOM 1436 C C . THR A 1 179 ? 3.913 -12.840 -2.499 1.00 91.75 179 THR A C 1
ATOM 1438 O O . THR A 1 179 ? 4.028 -11.804 -1.847 1.00 91.75 179 THR A O 1
ATOM 1441 N N . TYR A 1 180 ? 2.722 -13.372 -2.781 1.00 92.44 180 TYR A N 1
ATOM 1442 C CA . TYR A 1 180 ? 1.446 -12.739 -2.462 1.00 92.44 180 TYR A CA 1
ATOM 1443 C C . TYR A 1 180 ? 0.708 -13.507 -1.369 1.00 92.44 180 TYR A C 1
ATOM 1445 O O . TYR A 1 180 ? 0.498 -14.718 -1.485 1.00 92.44 180 TYR A O 1
ATOM 1453 N N . TYR A 1 181 ? 0.250 -12.785 -0.353 1.00 92.00 181 TYR A N 1
ATOM 1454 C CA . TYR A 1 181 ? -0.528 -13.338 0.745 1.00 92.00 181 TYR A CA 1
ATOM 1455 C C . TYR A 1 181 ? -1.783 -12.519 1.031 1.00 92.00 181 TYR A C 1
ATOM 1457 O O . TYR A 1 181 ? -1.780 -11.287 0.954 1.00 92.00 181 TYR A O 1
ATOM 1465 N N . ARG A 1 182 ? -2.846 -13.217 1.427 1.00 90.38 182 ARG A N 1
ATOM 1466 C CA . ARG A 1 182 ? -4.076 -12.634 1.968 1.00 90.38 182 ARG A CA 1
ATOM 1467 C C . ARG A 1 182 ? -4.418 -13.297 3.299 1.00 90.38 182 ARG A C 1
ATOM 1469 O O . ARG A 1 182 ? -4.082 -14.455 3.518 1.00 90.38 182 ARG A O 1
ATOM 1476 N N . PHE A 1 183 ? -5.080 -12.568 4.191 1.00 89.00 183 PHE A N 1
ATOM 1477 C CA . PHE A 1 183 ? -5.639 -13.153 5.407 1.00 89.00 183 PHE A CA 1
ATOM 1478 C C . PHE A 1 183 ? -6.831 -14.052 5.085 1.00 89.00 183 PHE A C 1
ATOM 1480 O O . PHE A 1 183 ? -7.720 -13.663 4.328 1.00 89.00 183 PHE A O 1
ATOM 1487 N N . ARG A 1 184 ? -6.874 -15.232 5.707 1.00 84.56 184 ARG A N 1
ATOM 1488 C CA . ARG A 1 184 ? -8.054 -16.105 5.644 1.00 84.56 184 ARG A CA 1
ATOM 1489 C C . ARG A 1 184 ? -9.246 -15.424 6.310 1.00 84.56 184 ARG A C 1
ATOM 1491 O O . ARG A 1 184 ? -9.072 -14.664 7.270 1.00 84.56 184 ARG A O 1
ATOM 1498 N N . LYS A 1 185 ? -10.462 -15.708 5.838 1.00 81.06 185 LYS A N 1
ATOM 1499 C CA . LYS A 1 185 ? -11.667 -15.145 6.462 1.00 81.06 185 LYS A CA 1
ATOM 1500 C C . LYS A 1 185 ? -11.840 -15.697 7.865 1.00 81.06 185 LYS A C 1
ATOM 1502 O O . LYS A 1 185 ? -11.520 -16.852 8.135 1.00 81.06 185 LYS A O 1
ATOM 1507 N N . ILE A 1 186 ? -12.434 -14.899 8.747 1.00 78.12 186 ILE A N 1
ATOM 1508 C CA . ILE A 1 186 ? -12.700 -15.304 10.135 1.00 78.12 186 ILE A CA 1
ATOM 1509 C C . ILE A 1 186 ? -13.534 -16.595 10.184 1.00 78.12 186 ILE A C 1
ATOM 1511 O O . ILE A 1 186 ? -13.294 -17.451 11.028 1.00 78.12 186 ILE A O 1
ATOM 1515 N N . SER A 1 187 ? -14.467 -16.769 9.243 1.00 72.31 187 SER A N 1
ATOM 1516 C CA . SER A 1 187 ? -15.316 -17.962 9.123 1.00 72.31 187 SER A CA 1
ATOM 1517 C C . SER A 1 187 ? -14.584 -19.232 8.673 1.00 72.31 187 SER A C 1
ATOM 1519 O O . SER A 1 187 ? -15.151 -20.315 8.772 1.00 72.31 187 SER A O 1
ATOM 1521 N N . GLU A 1 188 ? -13.368 -19.115 8.139 1.00 70.62 188 GLU A N 1
ATOM 1522 C CA . GLU A 1 188 ? -12.603 -20.214 7.529 1.00 70.62 188 GLU A CA 1
ATOM 1523 C C . GLU A 1 188 ? -11.502 -20.759 8.454 1.00 70.62 188 GLU A C 1
ATOM 1525 O O . GLU A 1 188 ? -10.830 -21.732 8.115 1.00 70.62 188 GLU A O 1
ATOM 1530 N N . VAL A 1 189 ? -11.309 -20.153 9.629 1.00 67.31 189 VAL A N 1
ATOM 1531 C CA . VAL A 1 189 ? -10.287 -20.550 10.606 1.00 67.31 189 VAL A CA 1
ATOM 1532 C C . VAL A 1 189 ? -10.955 -21.245 11.792 1.00 67.31 189 VAL A C 1
ATOM 1534 O O . VAL A 1 189 ? -11.971 -20.774 12.300 1.00 67.31 189 VAL A O 1
ATOM 1537 N N . GLU A 1 190 ? -10.387 -22.363 12.263 1.00 59.50 190 GLU A N 1
ATOM 1538 C CA . GLU A 1 190 ? -10.910 -23.078 13.436 1.00 59.50 190 GLU A CA 1
ATOM 1539 C C . GLU A 1 190 ? -11.051 -22.145 14.652 1.00 59.50 190 GLU A C 1
ATOM 1541 O O . GLU A 1 190 ? -10.083 -21.466 14.979 1.00 59.50 190 GLU A O 1
ATOM 1546 N N . PRO A 1 191 ? -12.158 -22.175 15.419 1.00 56.53 191 PRO A N 1
ATOM 1547 C CA . PRO A 1 191 ? -12.424 -21.254 16.529 1.00 56.53 191 PRO A CA 1
ATOM 1548 C C . PRO A 1 191 ? -11.298 -21.096 17.565 1.00 56.53 191 PRO A C 1
ATOM 1550 O O . PRO A 1 191 ? -11.098 -20.008 18.099 1.00 56.53 191 PRO A O 1
ATOM 1553 N N . ARG A 1 192 ? -10.534 -22.169 17.825 1.00 51.38 192 ARG A N 1
ATOM 1554 C CA . ARG A 1 192 ? -9.405 -22.192 18.779 1.00 51.38 192 ARG A CA 1
ATOM 1555 C C . ARG A 1 192 ? -8.136 -21.512 18.253 1.00 51.38 192 ARG A C 1
ATOM 1557 O O . ARG A 1 192 ? -7.320 -21.067 19.052 1.00 51.38 192 ARG A O 1
ATOM 1564 N N . HIS A 1 193 ? -8.006 -21.426 16.932 1.00 48.25 193 HIS A N 1
ATOM 1565 C CA . HIS A 1 193 ? -6.961 -20.702 16.208 1.00 48.25 193 HIS A CA 1
ATOM 1566 C C . HIS A 1 193 ? -7.507 -19.409 15.581 1.00 48.25 193 HIS A C 1
ATOM 1568 O O . HIS A 1 193 ? -6.753 -18.600 15.071 1.00 48.25 193 HIS A O 1
ATOM 1574 N N . SER A 1 194 ? -8.818 -19.183 15.610 1.00 46.81 194 SER A N 1
ATOM 1575 C CA . SER A 1 194 ? -9.454 -17.993 15.066 1.00 46.81 194 SER A CA 1
ATOM 1576 C C . SER A 1 194 ? -9.276 -16.821 16.030 1.00 46.81 194 SER A C 1
ATOM 1578 O O . SER A 1 194 ? -9.441 -16.958 17.240 1.00 46.81 194 SER A O 1
ATOM 1580 N N . ASN A 1 195 ? -9.025 -15.646 15.460 1.00 62.06 195 ASN A N 1
ATOM 1581 C CA . ASN A 1 195 ? -9.199 -14.332 16.074 1.00 62.06 195 ASN A CA 1
ATOM 1582 C C . ASN A 1 195 ? -8.030 -13.642 16.791 1.00 62.06 195 ASN A C 1
ATOM 1584 O O . ASN A 1 195 ? -8.285 -12.582 17.342 1.00 62.06 195 ASN A O 1
ATOM 1588 N N . CYS A 1 196 ? -6.760 -14.056 16.749 1.00 76.00 196 CYS A N 1
ATOM 1589 C CA . CYS A 1 196 ? -5.712 -13.202 17.353 1.00 76.00 196 CYS A CA 1
ATOM 1590 C C . CYS A 1 196 ? -5.579 -11.843 16.634 1.00 76.00 196 CYS A C 1
ATOM 1592 O O . CYS A 1 196 ? -5.750 -10.795 17.259 1.00 76.00 196 CYS A O 1
ATOM 1594 N N . ILE A 1 197 ? -5.398 -11.845 15.307 1.00 80.94 197 ILE A N 1
ATOM 1595 C CA . ILE A 1 197 ? -5.317 -10.605 14.513 1.00 80.94 197 ILE A CA 1
ATOM 1596 C C . ILE A 1 197 ? -6.672 -9.892 14.451 1.00 80.94 197 ILE A C 1
ATOM 1598 O O . ILE A 1 197 ? -6.746 -8.691 14.698 1.00 80.94 197 ILE A O 1
ATOM 1602 N N . ALA A 1 198 ? -7.762 -10.611 14.160 1.00 85.31 198 ALA A N 1
ATOM 1603 C CA . ALA A 1 198 ? -9.092 -10.002 14.088 1.00 85.31 198 ALA A CA 1
ATOM 1604 C C . ALA A 1 198 ? -9.505 -9.375 15.430 1.00 85.31 198 ALA A C 1
ATOM 1606 O O . ALA A 1 198 ? -10.002 -8.248 15.453 1.00 85.31 198 ALA A O 1
ATOM 1607 N N . ASN A 1 199 ? -9.226 -10.037 16.561 1.00 82.88 199 ASN A N 1
ATOM 1608 C CA . ASN A 1 199 ? -9.433 -9.429 17.873 1.00 82.88 199 ASN A CA 1
ATOM 1609 C C . ASN A 1 199 ? -8.487 -8.256 18.087 1.00 82.88 199 ASN A C 1
ATOM 1611 O O . ASN A 1 199 ? -8.955 -7.244 18.585 1.00 82.88 199 ASN A O 1
ATOM 1615 N N . ALA A 1 200 ? -7.211 -8.319 17.697 1.00 86.06 200 ALA A N 1
ATOM 1616 C CA . ALA A 1 200 ? -6.316 -7.163 17.805 1.00 86.06 200 ALA A CA 1
ATOM 1617 C C . ALA A 1 200 ? -6.882 -5.935 17.059 1.00 86.06 200 ALA A C 1
ATOM 1619 O O . ALA A 1 200 ? -6.923 -4.838 17.618 1.00 86.06 200 ALA A O 1
ATOM 1620 N N . LEU A 1 201 ? -7.425 -6.128 15.851 1.00 89.56 201 LEU A N 1
ATOM 1621 C CA . LEU A 1 201 ? -8.084 -5.073 15.071 1.00 89.56 201 LEU A CA 1
ATOM 1622 C C . LEU A 1 201 ? -9.390 -4.572 15.711 1.00 89.56 201 LEU A C 1
ATOM 1624 O O . LEU A 1 201 ? -9.674 -3.376 15.663 1.00 89.56 201 LEU A O 1
ATOM 1628 N N . LYS A 1 202 ? -10.179 -5.440 16.354 1.00 87.69 202 LYS A N 1
ATOM 1629 C CA . LYS A 1 202 ? -11.376 -5.029 17.115 1.00 87.69 202 LYS A CA 1
ATOM 1630 C C . LYS A 1 202 ? -11.008 -4.256 18.385 1.00 87.69 202 LYS A C 1
ATOM 1632 O O . LYS A 1 202 ? -11.545 -3.172 18.638 1.00 87.69 202 LYS A O 1
ATOM 1637 N N . LYS A 1 203 ? -10.048 -4.788 19.149 1.00 86.12 203 LYS A N 1
ATOM 1638 C CA . LYS A 1 203 ? -9.528 -4.239 20.410 1.00 86.12 203 LYS A CA 1
ATOM 1639 C C . LYS A 1 203 ? -8.813 -2.900 20.217 1.00 86.12 203 LYS A C 1
ATOM 1641 O O . LYS A 1 203 ? -8.669 -2.141 21.169 1.00 86.12 203 LYS A O 1
ATOM 1646 N N . ALA A 1 204 ? -8.417 -2.579 18.989 1.00 85.50 204 ALA A N 1
ATOM 1647 C CA . ALA A 1 204 ? -7.866 -1.287 18.602 1.00 85.50 204 ALA A CA 1
ATOM 1648 C C . ALA A 1 204 ? -8.866 -0.119 18.627 1.00 85.50 204 ALA A C 1
ATOM 1650 O O . ALA A 1 204 ? -8.441 1.029 18.800 1.00 85.50 204 ALA A O 1
ATOM 1651 N N . SER A 1 205 ? -10.162 -0.387 18.423 1.00 88.56 205 SER A N 1
ATOM 1652 C CA . SER A 1 205 ? -11.190 0.662 18.326 1.00 88.56 205 SER A CA 1
ATOM 1653 C C . SER A 1 205 ? -11.309 1.476 19.616 1.00 88.56 205 SER A C 1
ATOM 1655 O O . SER A 1 205 ? -11.151 0.952 20.722 1.00 88.56 205 SER A O 1
ATOM 1657 N N . GLU A 1 206 ? -11.611 2.769 19.501 1.00 89.81 206 GLU A N 1
ATOM 1658 C CA . GLU A 1 206 ? -11.889 3.617 20.659 1.00 89.81 206 GLU A CA 1
ATOM 1659 C C . GLU A 1 206 ? -13.103 3.095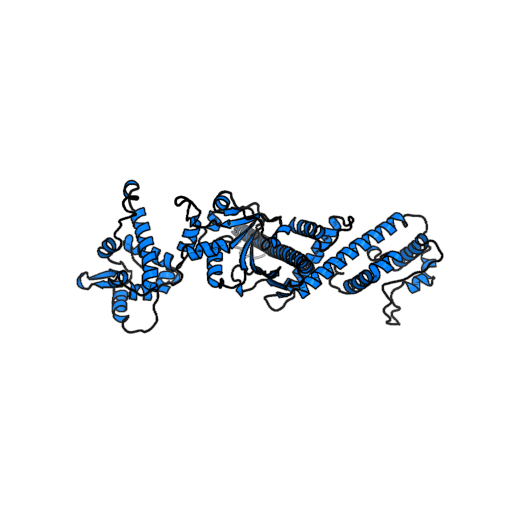 21.437 1.00 89.81 206 GLU A C 1
ATOM 1661 O O . GLU A 1 206 ? -13.055 3.096 22.669 1.00 89.81 206 GLU A O 1
ATOM 1666 N N . SER A 1 207 ? -14.142 2.586 20.754 1.00 90.94 207 SER A N 1
ATOM 1667 C CA . SER A 1 207 ? -15.277 1.896 21.387 1.00 90.94 207 SER A CA 1
ATOM 1668 C C . SER A 1 207 ? -14.820 0.758 22.304 1.00 90.94 207 SER A C 1
ATOM 1670 O O . SER A 1 207 ? -15.188 0.758 23.479 1.00 90.94 207 SER A O 1
ATOM 1672 N N . TYR A 1 208 ? -14.008 -0.185 21.806 1.00 90.88 208 TYR A N 1
ATOM 1673 C CA . TYR A 1 208 ? -13.538 -1.316 22.614 1.00 90.88 208 TYR A CA 1
ATOM 1674 C C . TYR A 1 208 ? -12.620 -0.855 23.742 1.00 90.88 208 TYR A C 1
ATOM 1676 O O . TYR A 1 208 ? -12.814 -1.233 24.891 1.00 90.88 208 TYR A O 1
ATOM 1684 N N . ARG A 1 209 ? -11.632 -0.002 23.449 1.00 91.00 209 ARG A N 1
ATOM 1685 C CA . ARG A 1 209 ? -10.663 0.461 24.455 1.00 91.00 209 ARG A CA 1
ATOM 1686 C C . ARG A 1 209 ? -11.339 1.225 25.584 1.00 91.00 209 ARG A C 1
ATOM 1688 O O . ARG A 1 209 ? -10.972 1.060 26.742 1.00 91.00 209 ARG A O 1
ATOM 1695 N N . LEU A 1 210 ? -12.329 2.061 25.271 1.00 93.69 210 LEU A N 1
ATOM 1696 C CA . LEU A 1 210 ? -13.108 2.756 26.291 1.00 93.69 210 LEU A CA 1
ATOM 1697 C C . LEU A 1 210 ? -13.954 1.772 27.113 1.00 93.69 210 LEU A C 1
ATOM 1699 O O . LEU A 1 210 ? -13.989 1.887 28.340 1.00 93.69 210 LEU A O 1
ATOM 1703 N N . ALA A 1 211 ? -14.610 0.814 26.453 1.00 94.25 211 ALA A N 1
ATOM 1704 C CA . ALA A 1 211 ? -15.379 -0.245 27.101 1.00 94.25 211 ALA A CA 1
ATOM 1705 C C . ALA A 1 211 ? -14.515 -1.076 28.063 1.00 94.25 211 ALA A C 1
ATOM 1707 O O . ALA A 1 211 ? -14.889 -1.235 29.223 1.00 94.25 211 ALA A O 1
ATOM 1708 N N . ASP A 1 212 ? -13.338 -1.515 27.621 1.00 93.19 212 ASP A N 1
ATOM 1709 C CA . ASP A 1 212 ? -12.369 -2.277 28.409 1.00 93.19 212 ASP A CA 1
ATOM 1710 C C . ASP A 1 212 ? -11.832 -1.478 29.604 1.00 93.19 212 ASP A C 1
ATOM 1712 O O . ASP A 1 212 ? -11.814 -1.978 30.730 1.00 93.19 212 ASP A O 1
ATOM 1716 N N . ILE A 1 213 ? -11.480 -0.198 29.415 1.00 93.44 213 ILE A N 1
ATOM 1717 C CA . ILE A 1 213 ? -11.075 0.677 30.525 1.00 93.44 213 ILE A CA 1
ATOM 1718 C C . ILE A 1 213 ? -12.192 0.755 31.570 1.00 93.44 213 ILE A C 1
ATOM 1720 O O . ILE A 1 213 ? -11.933 0.571 32.762 1.00 93.44 213 ILE A O 1
ATOM 1724 N N . LEU A 1 214 ? -13.432 1.028 31.156 1.00 94.50 214 LEU A N 1
ATOM 1725 C CA . LEU A 1 214 ? -14.557 1.153 32.084 1.00 94.50 214 LEU A CA 1
ATOM 1726 C C . LEU A 1 214 ? -14.865 -0.175 32.780 1.00 94.50 214 LEU A C 1
ATOM 1728 O O . LEU A 1 214 ? -15.064 -0.189 33.996 1.00 94.50 214 LEU A O 1
ATOM 1732 N N . ALA A 1 215 ? -14.848 -1.285 32.045 1.00 94.44 215 ALA A N 1
ATOM 1733 C CA . ALA A 1 215 ? -15.075 -2.615 32.588 1.00 94.44 215 ALA A CA 1
ATOM 1734 C C . ALA A 1 215 ? -14.018 -2.976 33.639 1.00 94.44 215 ALA A C 1
ATOM 1736 O O . ALA A 1 215 ? -14.376 -3.344 34.756 1.00 94.44 215 ALA A O 1
ATOM 1737 N N . ASN A 1 216 ? -12.734 -2.747 33.351 1.00 93.69 216 ASN A N 1
ATOM 1738 C CA . ASN A 1 216 ? -11.632 -2.976 34.289 1.00 93.69 216 ASN A CA 1
ATOM 1739 C C . ASN A 1 216 ? -11.772 -2.179 35.590 1.00 93.69 216 ASN A C 1
ATOM 1741 O O . ASN A 1 216 ? -11.507 -2.703 36.677 1.00 93.69 216 ASN A O 1
ATOM 1745 N N . HIS A 1 217 ? -12.191 -0.914 35.502 1.00 93.31 217 HIS A N 1
ATOM 1746 C CA . HIS A 1 217 ? -12.371 -0.082 36.690 1.00 93.31 217 HIS A CA 1
ATOM 1747 C C . HIS A 1 217 ? -13.576 -0.526 37.520 1.00 93.31 217 HIS A C 1
ATOM 1749 O O . HIS A 1 217 ? -13.471 -0.647 38.741 1.00 93.31 217 HIS A O 1
ATOM 1755 N N . ILE A 1 218 ? -14.704 -0.812 36.870 1.00 93.38 218 ILE A N 1
ATOM 1756 C CA . ILE A 1 218 ? -15.946 -1.175 37.556 1.00 93.38 218 ILE A CA 1
ATOM 1757 C C . ILE A 1 218 ? -15.846 -2.586 38.138 1.00 93.38 218 ILE A C 1
ATOM 1759 O O . ILE A 1 218 ? -16.148 -2.775 39.320 1.00 93.38 218 ILE A O 1
ATOM 1763 N N . TYR A 1 219 ? -15.374 -3.559 37.353 1.00 92.50 219 TYR A N 1
ATOM 1764 C CA . TYR A 1 219 ? -15.182 -4.937 37.800 1.00 92.50 219 TYR A CA 1
ATOM 1765 C C . TYR A 1 219 ? -14.185 -5.007 38.954 1.00 92.50 219 TYR A C 1
ATOM 1767 O O . TYR A 1 219 ? -14.518 -5.534 40.017 1.00 92.50 219 TYR A O 1
ATOM 1775 N N . GLY A 1 220 ? -13.002 -4.414 38.762 1.00 90.62 220 GLY A N 1
ATOM 1776 C CA . GLY A 1 220 ? -11.916 -4.408 39.740 1.00 90.62 220 GLY A CA 1
ATOM 1777 C C . GLY A 1 220 ? -12.110 -3.435 40.903 1.00 90.62 220 GLY A C 1
ATOM 1778 O O . GLY A 1 220 ? -11.222 -3.334 41.746 1.00 90.62 220 GLY A O 1
ATOM 1779 N N . GLN A 1 221 ? -13.228 -2.695 40.952 1.00 91.38 221 GLN A N 1
ATOM 1780 C CA . GLN A 1 221 ? -13.507 -1.684 41.980 1.00 91.38 221 GLN A CA 1
ATOM 1781 C C . GLN A 1 221 ? -12.355 -0.676 42.157 1.00 91.38 221 GLN A C 1
ATOM 1783 O O . GLN A 1 221 ? -12.036 -0.265 43.283 1.00 91.38 221 GLN A O 1
ATOM 1788 N N . LYS A 1 222 ? -11.734 -0.298 41.033 1.00 92.75 222 LYS A N 1
ATOM 1789 C CA . LYS A 1 222 ? -10.655 0.690 40.940 1.00 92.75 222 LYS A CA 1
ATOM 1790 C C . LYS A 1 222 ? -11.243 2.085 40.747 1.00 92.75 222 LYS A C 1
ATOM 1792 O O . LYS A 1 222 ? -12.347 2.250 40.236 1.00 92.75 222 LYS A O 1
ATOM 1797 N N . GLU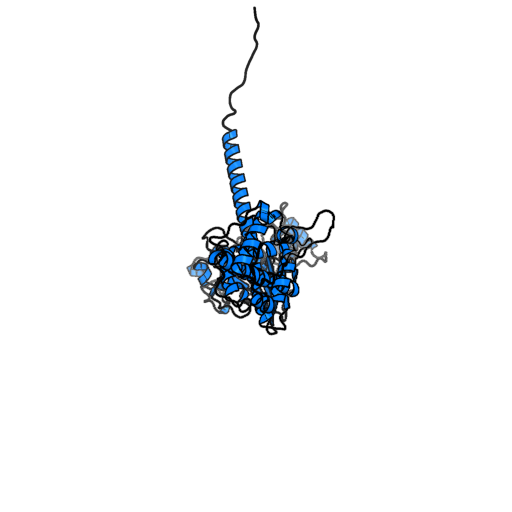 A 1 223 ? -10.490 3.092 41.160 1.00 91.31 223 GLU A N 1
ATOM 1798 C CA . GLU A 1 223 ? -10.882 4.491 41.022 1.00 91.31 223 GLU A CA 1
ATOM 1799 C C . GLU A 1 223 ? -10.864 4.937 39.553 1.00 91.31 223 GLU A C 1
ATOM 1801 O O . GLU A 1 223 ? -9.820 4.935 38.906 1.00 91.31 223 GLU A O 1
ATOM 1806 N N . LEU A 1 224 ? -12.021 5.338 39.024 1.00 89.88 224 LEU A N 1
ATOM 1807 C CA . LEU A 1 224 ? -12.170 5.881 37.680 1.00 89.88 224 LEU A CA 1
ATOM 1808 C C . LEU A 1 224 ? -11.884 7.389 37.676 1.00 89.88 224 LEU A C 1
ATOM 1810 O O . LEU A 1 224 ? -12.615 8.185 38.271 1.00 89.88 224 LEU A O 1
ATOM 1814 N N . VAL A 1 225 ? -10.834 7.789 36.961 1.00 88.19 225 VAL A N 1
ATOM 1815 C CA . VAL A 1 225 ? -10.399 9.189 36.867 1.00 88.19 225 VAL A CA 1
ATOM 1816 C C . VAL A 1 225 ? -11.001 9.848 35.624 1.00 88.19 225 VAL A C 1
ATOM 1818 O O . VAL A 1 225 ? -10.422 9.789 34.540 1.00 88.19 225 VAL A O 1
ATOM 1821 N N . LEU A 1 226 ? -12.161 10.492 35.781 1.00 83.31 226 LEU A N 1
ATOM 1822 C CA . LEU A 1 226 ? -12.836 11.217 34.689 1.00 83.31 226 LEU A CA 1
ATOM 1823 C C . LEU A 1 226 ? -12.369 12.672 34.549 1.00 83.31 226 LEU A C 1
ATOM 1825 O O . LEU A 1 226 ? -12.395 13.232 33.453 1.00 83.31 226 LEU A O 1
ATOM 1829 N N . TYR A 1 227 ? -11.924 13.281 35.651 1.00 79.62 227 TYR A N 1
ATOM 1830 C CA . TYR A 1 227 ? -11.377 14.636 35.662 1.00 79.62 227 TYR A CA 1
ATOM 1831 C C . TYR A 1 227 ? -9.927 14.592 36.105 1.00 79.62 227 TYR A C 1
ATOM 1833 O O . TYR A 1 227 ? -9.617 14.297 37.256 1.00 79.62 227 TYR A O 1
ATOM 1841 N N . THR A 1 228 ? -9.031 14.918 35.186 1.00 74.31 228 THR A N 1
ATOM 1842 C CA . THR A 1 228 ? -7.597 15.003 35.442 1.00 74.31 228 THR A CA 1
ATOM 1843 C C . THR A 1 228 ? -7.084 16.345 34.942 1.00 74.31 228 THR A C 1
ATOM 1845 O O . THR A 1 228 ? -7.506 16.829 33.894 1.00 74.31 228 THR A O 1
ATOM 1848 N N . LYS A 1 229 ? -6.145 16.949 35.681 1.00 74.81 229 LYS A N 1
ATOM 1849 C CA . LYS A 1 229 ? -5.396 18.125 35.205 1.00 74.81 229 LYS A CA 1
ATOM 1850 C C . LYS A 1 229 ? -4.450 17.773 34.050 1.00 74.81 229 LYS A C 1
ATOM 1852 O O . LYS A 1 229 ? -3.978 18.662 33.355 1.00 74.81 229 LYS A O 1
ATOM 1857 N N . ASN A 1 230 ? -4.178 16.482 33.849 1.00 79.12 230 ASN A N 1
ATOM 1858 C CA . ASN A 1 230 ? -3.377 15.959 32.752 1.00 79.12 230 ASN A CA 1
ATOM 1859 C C . ASN A 1 230 ? -4.216 14.980 31.901 1.00 79.12 230 ASN A C 1
ATOM 1861 O O . ASN A 1 230 ? -4.209 13.775 32.183 1.00 79.12 230 ASN A O 1
ATOM 1865 N N . PRO A 1 231 ? -4.956 15.474 30.889 1.00 73.06 231 PRO A N 1
ATOM 1866 C CA . PRO A 1 231 ? -5.825 14.652 30.039 1.00 73.06 231 PRO A CA 1
ATOM 1867 C C . PRO A 1 231 ? -5.066 13.602 29.214 1.00 73.06 231 PRO A C 1
ATOM 1869 O O . PRO A 1 231 ? -5.658 12.603 28.817 1.00 73.06 231 PRO A O 1
ATOM 1872 N N . GLN A 1 232 ? -3.748 13.755 29.038 1.00 74.19 232 GLN A N 1
ATOM 1873 C CA . GLN A 1 232 ? -2.908 12.789 28.320 1.00 74.19 232 GLN A CA 1
ATOM 1874 C C . GLN A 1 232 ? -2.744 11.455 29.064 1.00 74.19 232 GLN A C 1
ATOM 1876 O O . GLN A 1 232 ? -2.394 10.456 28.446 1.00 74.19 232 GLN A O 1
ATOM 1881 N N . ARG A 1 233 ? -3.014 11.402 30.380 1.00 74.50 233 ARG A N 1
ATOM 1882 C CA . ARG A 1 233 ? -2.945 10.140 31.142 1.00 74.50 233 ARG A CA 1
ATOM 1883 C C . ARG A 1 233 ? -4.068 9.164 30.790 1.00 74.50 233 ARG A C 1
ATOM 1885 O O . ARG A 1 233 ? -3.839 7.967 30.840 1.00 74.50 233 ARG A O 1
ATOM 1892 N N . ASN A 1 234 ? -5.256 9.670 30.454 1.00 80.44 234 ASN A N 1
ATOM 1893 C CA . ASN A 1 234 ? -6.426 8.867 30.084 1.00 80.44 234 ASN A CA 1
ATOM 1894 C C . ASN A 1 234 ? -7.218 9.586 28.975 1.00 80.44 234 ASN A C 1
ATOM 1896 O O . ASN A 1 234 ? -8.306 10.114 29.235 1.00 80.44 234 ASN A O 1
ATOM 1900 N N . PRO A 1 235 ? -6.685 9.633 27.741 1.00 86.69 235 PRO A N 1
ATOM 1901 C CA . PRO A 1 235 ? -7.244 10.459 26.673 1.00 86.69 235 PRO A CA 1
ATOM 1902 C C . PRO A 1 235 ? -8.676 10.054 26.306 1.00 86.69 235 PRO A C 1
ATOM 1904 O O . PRO A 1 235 ? -9.514 10.927 26.100 1.00 86.69 235 PRO A O 1
ATOM 1907 N N . LEU A 1 236 ? -8.998 8.754 26.312 1.00 89.88 236 LEU A N 1
ATOM 1908 C CA . LEU A 1 236 ? -10.353 8.263 26.026 1.00 89.88 236 LEU A CA 1
ATOM 1909 C C . LEU A 1 236 ? -11.361 8.669 27.109 1.00 89.88 236 LEU A C 1
ATOM 1911 O O . LEU A 1 236 ? -12.430 9.178 26.782 1.00 89.88 236 LEU A O 1
ATOM 1915 N N . LEU A 1 237 ? -11.017 8.515 28.393 1.00 89.88 237 LEU A N 1
ATOM 1916 C CA . LEU A 1 237 ? -11.902 8.935 29.487 1.00 89.88 237 LEU A CA 1
ATOM 1917 C C . LEU A 1 237 ? -12.126 10.447 29.473 1.00 89.88 237 LEU A C 1
ATOM 1919 O O . LEU A 1 237 ? -13.247 10.891 29.682 1.00 89.88 237 LEU A O 1
ATOM 1923 N N . SER A 1 238 ? -11.087 11.236 29.179 1.00 87.31 238 SER A N 1
ATOM 1924 C CA . SER A 1 238 ? -11.215 12.691 29.069 1.00 87.31 238 SER A CA 1
ATOM 1925 C C . SER A 1 238 ? -12.053 13.115 27.861 1.00 87.31 238 SER A C 1
ATOM 1927 O O . SER A 1 238 ? -12.822 14.065 27.974 1.00 87.31 238 SER A O 1
ATOM 1929 N N . LYS A 1 239 ? -11.900 12.437 26.716 1.00 88.75 239 LYS A N 1
ATOM 1930 C CA . LYS A 1 239 ? -12.629 12.725 25.470 1.00 88.75 239 LYS A CA 1
ATOM 1931 C C . LYS A 1 239 ? -14.118 12.386 25.587 1.00 88.75 239 LYS A C 1
ATOM 1933 O O . LYS A 1 239 ? -14.946 13.135 25.084 1.00 88.75 239 LYS A O 1
ATOM 1938 N N . TYR A 1 240 ? -14.450 11.290 26.274 1.00 90.44 240 TYR A N 1
ATOM 1939 C CA . TYR A 1 240 ? -15.814 10.757 26.365 1.00 90.44 240 TYR A CA 1
ATOM 1940 C C . TYR A 1 240 ? -16.472 10.931 27.744 1.00 90.44 240 TYR A C 1
ATOM 1942 O O . TYR A 1 240 ? -17.537 10.361 27.978 1.00 90.44 240 TYR A O 1
ATOM 1950 N N . ASN A 1 241 ? -15.891 11.723 28.657 1.00 88.94 241 ASN A N 1
ATOM 1951 C CA . ASN A 1 241 ? -16.393 11.889 30.032 1.00 88.94 241 ASN A CA 1
ATOM 1952 C C . ASN A 1 241 ? -17.887 12.239 30.097 1.00 88.94 241 ASN A C 1
ATOM 1954 O O . ASN A 1 241 ? -18.621 11.677 30.901 1.00 88.94 241 ASN A O 1
ATOM 1958 N N . ASN A 1 242 ? -18.344 13.120 29.219 1.00 87.06 242 ASN A N 1
ATOM 1959 C CA . ASN A 1 242 ? -19.719 13.569 29.136 1.00 87.06 242 ASN A CA 1
ATOM 1960 C C . ASN A 1 242 ? -20.673 12.442 28.745 1.00 87.06 242 ASN A C 1
ATOM 1962 O O . ASN A 1 242 ? -21.643 12.188 29.454 1.00 87.06 242 ASN A O 1
ATOM 1966 N N . ALA A 1 243 ? -20.348 11.708 27.678 1.00 88.94 243 ALA A N 1
ATOM 1967 C CA . ALA A 1 243 ? -21.129 10.555 27.246 1.00 88.94 243 ALA A CA 1
ATOM 1968 C C . ALA A 1 243 ? -21.206 9.488 28.352 1.00 88.94 243 ALA A C 1
ATOM 1970 O O . ALA A 1 243 ? -22.281 8.947 28.610 1.00 88.94 243 ALA A O 1
ATOM 1971 N N . ILE A 1 244 ? -20.095 9.246 29.059 1.00 91.12 244 ILE A N 1
ATOM 1972 C CA . ILE A 1 244 ? -20.041 8.326 30.202 1.00 91.12 244 ILE A CA 1
ATOM 1973 C C . ILE A 1 244 ? -20.998 8.795 31.307 1.00 91.12 244 ILE A C 1
ATOM 1975 O O . ILE A 1 244 ? -21.866 8.035 31.732 1.00 91.12 244 ILE A O 1
ATOM 1979 N N . VAL A 1 245 ? -20.884 10.047 31.755 1.00 89.81 245 VAL A N 1
ATOM 1980 C CA . VAL A 1 245 ? -21.715 10.569 32.851 1.00 89.81 245 VAL A CA 1
ATOM 1981 C C . VAL A 1 245 ? -23.198 10.589 32.458 1.00 89.81 245 VAL A C 1
ATOM 1983 O O . VAL A 1 245 ? -24.038 10.146 33.235 1.00 89.81 245 VAL A O 1
ATOM 1986 N N . ARG A 1 246 ? -23.531 11.038 31.242 1.00 86.75 246 ARG A N 1
ATOM 1987 C CA . ARG A 1 246 ? -24.912 11.175 30.754 1.00 86.75 246 ARG A CA 1
ATOM 1988 C C . ARG A 1 246 ? -25.629 9.836 30.589 1.00 86.75 246 ARG A C 1
ATOM 1990 O O . ARG A 1 246 ? -26.791 9.687 30.994 1.00 86.75 246 ARG A O 1
ATOM 1997 N N . HIS A 1 247 ? -24.966 8.889 29.928 1.00 88.69 247 HIS A N 1
ATOM 1998 C CA . HIS A 1 247 ? -25.603 7.653 29.471 1.00 88.69 247 HIS A CA 1
ATOM 1999 C C . HIS A 1 247 ? -25.385 6.485 30.419 1.00 88.69 247 HIS A C 1
ATOM 2001 O O . HIS A 1 247 ? -26.247 5.611 30.484 1.00 88.69 247 HIS A O 1
ATOM 2007 N N . MET A 1 248 ? -24.270 6.466 31.152 1.00 90.88 248 MET A N 1
ATOM 2008 C CA . MET A 1 248 ? -23.864 5.313 31.949 1.00 90.88 248 MET A CA 1
ATOM 2009 C C . MET A 1 248 ? -23.974 5.544 33.452 1.00 90.88 248 MET A C 1
ATOM 2011 O O . MET A 1 248 ? -24.138 4.560 34.155 1.00 90.88 248 MET A O 1
ATOM 2015 N N . MET A 1 249 ? -23.911 6.775 33.971 1.00 91.94 249 MET A N 1
ATOM 2016 C CA . MET A 1 249 ? -23.864 7.016 35.421 1.00 91.94 249 MET A CA 1
ATOM 2017 C C . MET A 1 249 ? -25.171 7.573 35.989 1.00 91.94 249 MET A C 1
ATOM 2019 O O . MET A 1 249 ? -25.845 8.395 35.370 1.00 91.94 249 MET A O 1
ATOM 2023 N N . GLU A 1 250 ? -25.503 7.157 37.208 1.00 91.31 250 GLU A N 1
ATOM 2024 C CA . GLU A 1 250 ? -26.542 7.773 38.035 1.00 91.31 250 GLU A CA 1
ATOM 2025 C C . GLU A 1 250 ? -26.092 7.848 39.497 1.00 91.31 250 GLU A C 1
ATOM 2027 O O . GLU A 1 250 ? -25.323 7.008 39.967 1.00 91.31 250 GLU A O 1
ATOM 2032 N N . TYR A 1 251 ? -26.565 8.858 40.226 1.00 91.06 251 TYR A N 1
ATOM 2033 C CA . TYR A 1 251 ? -26.343 8.962 41.665 1.00 91.06 251 TYR A CA 1
ATOM 2034 C C . TYR A 1 251 ? -27.571 8.451 42.417 1.00 91.06 251 TYR A C 1
ATOM 2036 O O . TYR A 1 251 ? -28.687 8.910 42.179 1.00 91.06 251 TYR A O 1
ATOM 2044 N N . SER A 1 252 ? -27.362 7.508 43.336 1.00 88.69 252 SER A N 1
ATOM 2045 C CA . SER A 1 252 ? -28.413 6.983 44.204 1.00 88.69 252 SER A CA 1
ATOM 2046 C C . SER A 1 252 ? -28.331 7.647 45.574 1.00 88.69 252 SER A C 1
ATOM 2048 O O . SER A 1 252 ? -27.433 7.337 46.356 1.00 88.69 252 SER A O 1
ATOM 2050 N N . GLU A 1 253 ? -29.299 8.508 45.899 1.00 86.06 253 GLU A N 1
ATOM 2051 C CA . GLU A 1 253 ? -29.411 9.123 47.234 1.00 86.06 253 GLU A CA 1
ATOM 2052 C C . GLU A 1 253 ? -29.560 8.056 48.336 1.00 86.06 253 GLU A C 1
ATOM 2054 O O . GLU A 1 253 ? -28.964 8.167 49.406 1.00 86.06 253 GLU A O 1
ATOM 2059 N N . ALA A 1 254 ? -30.288 6.967 48.052 1.00 85.62 254 ALA A N 1
ATOM 2060 C CA . ALA A 1 254 ? -30.510 5.866 48.993 1.00 85.62 254 ALA A CA 1
ATOM 2061 C C . ALA A 1 254 ? -29.217 5.117 49.353 1.00 85.62 254 ALA A C 1
ATOM 2063 O O . ALA A 1 254 ? -29.036 4.699 50.495 1.00 85.62 254 ALA A O 1
ATOM 2064 N N . ARG A 1 255 ? -28.312 4.946 48.382 1.00 82.88 255 ARG A N 1
ATOM 2065 C CA . ARG A 1 255 ? -27.031 4.245 48.570 1.00 82.88 255 ARG A CA 1
ATOM 2066 C C . ARG A 1 255 ? -25.856 5.194 48.815 1.00 82.88 255 ARG A C 1
ATOM 2068 O O . ARG A 1 255 ? -24.764 4.723 49.114 1.00 82.88 255 ARG A O 1
ATOM 2075 N N . LYS A 1 256 ? -26.071 6.509 48.683 1.00 87.56 256 LYS A N 1
ATOM 2076 C CA . LYS A 1 256 ? -25.044 7.566 48.721 1.00 87.56 256 LYS A CA 1
ATOM 2077 C C . LYS A 1 256 ? -23.841 7.254 47.822 1.00 87.56 256 LYS A C 1
ATOM 2079 O O . LYS A 1 256 ? -22.694 7.479 48.199 1.00 87.56 256 LYS A O 1
ATOM 2084 N N . ALA A 1 257 ? -24.104 6.703 46.638 1.00 89.19 257 ALA A N 1
ATOM 2085 C CA . ALA A 1 257 ? -23.076 6.214 45.724 1.00 89.19 257 ALA A CA 1
ATOM 2086 C C . ALA A 1 257 ? -23.471 6.397 44.252 1.00 89.19 257 ALA A C 1
ATOM 2088 O O . ALA A 1 257 ? -24.653 6.507 43.912 1.00 89.19 257 ALA A O 1
ATOM 2089 N N . ILE A 1 258 ? -22.460 6.425 43.379 1.00 90.94 258 ILE A N 1
ATOM 2090 C CA . ILE A 1 258 ? -22.622 6.472 41.922 1.00 90.94 258 ILE A CA 1
ATOM 2091 C C . ILE A 1 258 ? -22.703 5.033 41.397 1.00 90.94 258 ILE A C 1
ATOM 2093 O O . ILE A 1 258 ? -21.873 4.193 41.749 1.00 90.94 258 ILE A O 1
ATOM 2097 N N . HIS A 1 259 ? -23.683 4.752 40.545 1.00 91.62 259 HIS A N 1
ATOM 2098 C CA . HIS A 1 259 ? -23.929 3.439 39.949 1.00 91.62 259 HIS A CA 1
ATOM 2099 C C . HIS A 1 259 ? -24.060 3.530 38.430 1.00 91.62 259 HIS A C 1
ATOM 2101 O O . HIS A 1 259 ? -24.160 4.624 37.867 1.00 91.62 259 HIS A O 1
ATOM 2107 N N . ILE A 1 260 ? -24.068 2.367 37.767 1.00 89.81 260 ILE A N 1
ATOM 2108 C CA . ILE A 1 260 ? -24.494 2.316 36.371 1.00 89.81 260 ILE A CA 1
ATOM 2109 C C . ILE A 1 260 ? -25.996 2.588 36.302 1.00 89.81 260 ILE A C 1
ATOM 2111 O O . ILE A 1 260 ? -26.783 1.927 36.975 1.00 89.81 260 ILE A O 1
ATOM 2115 N N . LYS A 1 261 ? -26.373 3.534 35.447 1.00 89.25 261 LYS A N 1
ATOM 2116 C CA . LYS A 1 261 ? -27.746 3.940 35.175 1.00 89.25 261 LYS A CA 1
ATOM 2117 C C . LYS A 1 261 ? -28.590 2.760 34.717 1.00 89.25 261 LYS A C 1
ATOM 2119 O O . LYS A 1 261 ? -28.211 2.086 33.758 1.00 89.25 261 LYS A O 1
ATOM 2124 N N . HIS A 1 262 ? -29.774 2.561 35.300 1.00 83.56 262 HIS A N 1
ATOM 2125 C CA . HIS A 1 262 ? -30.672 1.480 34.860 1.00 83.56 262 HIS A CA 1
ATOM 2126 C C . HIS A 1 262 ? -30.950 1.569 33.351 1.00 83.56 262 HIS A C 1
ATOM 2128 O O . HIS A 1 262 ? -30.905 0.571 32.629 1.00 83.56 262 HIS A O 1
ATOM 2134 N N . ASN A 1 263 ? -31.187 2.781 32.848 1.00 82.50 263 ASN A N 1
ATOM 2135 C CA . ASN A 1 263 ? -31.491 2.987 31.437 1.00 82.50 263 ASN A CA 1
ATOM 2136 C C . ASN A 1 263 ? -30.307 2.704 30.512 1.00 82.50 263 ASN A C 1
ATOM 2138 O O . ASN A 1 263 ? -30.548 2.498 29.337 1.00 82.50 263 ASN A O 1
ATOM 2142 N N . PHE A 1 264 ? -29.058 2.614 30.985 1.00 85.75 264 PHE A N 1
ATOM 2143 C CA . PHE A 1 264 ? -27.949 2.147 30.142 1.00 85.75 264 PHE A CA 1
ATOM 2144 C C . PHE A 1 264 ? -28.222 0.727 29.611 1.00 85.75 264 PHE A C 1
ATOM 2146 O O . PHE A 1 264 ? -28.019 0.444 28.429 1.00 85.75 264 PHE A O 1
ATOM 2153 N N . ARG A 1 265 ? -28.796 -0.139 30.460 1.00 81.56 265 ARG A N 1
ATOM 2154 C CA . ARG A 1 265 ? -29.177 -1.520 30.120 1.00 81.56 265 ARG A CA 1
ATOM 2155 C C . ARG A 1 265 ? -30.324 -1.598 29.112 1.00 81.56 265 ARG A C 1
ATOM 2157 O O . ARG A 1 265 ? -30.365 -2.524 28.311 1.00 81.56 265 ARG A O 1
ATOM 2164 N N . THR A 1 266 ? -31.256 -0.649 29.151 1.00 81.81 266 THR A N 1
ATOM 2165 C CA . THR A 1 266 ? -32.495 -0.684 28.352 1.00 81.81 266 THR A CA 1
ATOM 2166 C C . THR A 1 266 ? -32.551 0.374 27.250 1.00 81.81 266 THR A C 1
ATOM 2168 O O . THR A 1 266 ? -33.530 0.416 26.510 1.00 81.81 266 THR A O 1
ATOM 2171 N N . ASN A 1 267 ? -31.519 1.215 27.103 1.00 79.38 267 ASN A N 1
ATOM 2172 C CA . ASN A 1 267 ? -31.487 2.274 26.095 1.00 79.38 267 ASN A CA 1
ATOM 2173 C C . ASN A 1 267 ? -31.592 1.669 24.689 1.00 79.38 267 ASN A C 1
ATOM 2175 O O . ASN A 1 267 ? -30.896 0.694 24.390 1.00 79.38 267 ASN A O 1
ATOM 2179 N N . ALA A 1 268 ? -32.444 2.269 23.857 1.00 80.75 268 ALA A N 1
ATOM 2180 C CA . ALA A 1 268 ? -32.652 1.904 22.460 1.00 80.75 268 ALA A CA 1
ATOM 2181 C C . ALA A 1 268 ? -31.810 2.746 21.483 1.00 80.75 268 ALA A C 1
ATOM 2183 O O . ALA A 1 268 ? -31.776 2.436 20.294 1.00 80.75 268 ALA A O 1
ATOM 2184 N N . ASP A 1 269 ? -31.123 3.794 21.958 1.00 84.19 269 ASP A N 1
ATOM 2185 C CA . ASP A 1 269 ? -30.183 4.568 21.146 1.00 84.19 269 ASP A CA 1
ATOM 2186 C C . ASP A 1 269 ? -29.111 3.636 20.573 1.00 84.19 269 ASP A C 1
ATOM 2188 O O . ASP A 1 269 ? -28.384 2.963 21.312 1.00 84.19 269 ASP A O 1
ATOM 2192 N N . ARG A 1 270 ? -29.013 3.605 19.239 1.00 82.94 270 ARG A N 1
ATOM 2193 C CA . ARG A 1 270 ? -28.130 2.694 18.510 1.00 82.94 270 ARG A CA 1
ATOM 2194 C C . ARG A 1 270 ? -26.681 2.799 18.978 1.00 82.94 270 ARG A C 1
ATOM 2196 O O . ARG A 1 270 ? -26.051 1.760 19.131 1.00 82.94 270 ARG A O 1
ATOM 2203 N N . ASN A 1 271 ? -26.164 4.002 19.239 1.00 81.62 271 ASN A N 1
ATOM 2204 C CA . ASN A 1 271 ? -24.777 4.211 19.667 1.00 81.62 271 ASN A CA 1
ATOM 2205 C C . ASN A 1 271 ? -24.545 3.676 21.084 1.00 81.62 271 ASN A C 1
ATOM 2207 O O . ASN A 1 271 ? -23.505 3.079 21.363 1.00 81.62 271 ASN A O 1
ATOM 2211 N N . VAL A 1 272 ? -25.535 3.832 21.966 1.00 86.69 272 VAL A N 1
ATOM 2212 C CA . VAL A 1 272 ? -25.480 3.296 23.333 1.00 86.69 272 VAL A CA 1
ATOM 2213 C C . VAL A 1 272 ? -25.578 1.772 23.326 1.00 86.69 272 VAL A C 1
ATOM 2215 O O . VAL A 1 272 ? -24.787 1.124 24.001 1.00 86.69 272 VAL A O 1
ATOM 2218 N N . VAL A 1 273 ? -26.484 1.186 22.535 1.00 88.88 273 VAL A N 1
ATOM 2219 C CA . VAL A 1 273 ? -26.616 -0.277 22.380 1.00 88.88 273 VAL A CA 1
ATOM 2220 C C . VAL A 1 273 ? -25.315 -0.893 21.872 1.00 88.88 273 VAL A C 1
ATOM 2222 O O . VAL A 1 273 ? -24.843 -1.904 22.388 1.00 88.88 273 VAL A O 1
ATOM 2225 N N . ASN A 1 274 ? -24.732 -0.262 20.863 1.00 87.19 274 ASN A N 1
ATOM 2226 C CA . ASN A 1 274 ? -23.487 -0.664 20.236 1.00 87.19 274 ASN A CA 1
ATOM 2227 C C . ASN A 1 274 ? -22.318 -0.657 21.229 1.00 87.19 274 ASN A C 1
ATOM 2229 O O . ASN A 1 274 ? -21.634 -1.668 21.391 1.00 87.19 274 ASN A O 1
ATOM 2233 N N . PHE A 1 275 ? -22.127 0.453 21.945 1.00 91.44 275 PHE A N 1
ATOM 2234 C CA . PHE A 1 275 ? -21.106 0.553 22.985 1.00 91.44 275 PHE A CA 1
ATOM 2235 C C . PHE A 1 275 ? -21.351 -0.436 24.137 1.00 91.44 275 PHE A C 1
ATOM 2237 O O . PHE A 1 275 ? -20.418 -1.073 24.623 1.00 91.44 275 PHE A O 1
ATOM 2244 N N . ARG A 1 276 ? -22.615 -0.612 24.542 1.00 91.31 276 ARG A N 1
ATOM 2245 C CA . ARG A 1 276 ? -23.020 -1.529 25.610 1.00 91.31 276 ARG A CA 1
ATOM 2246 C C . ARG A 1 276 ? -22.568 -2.962 25.341 1.00 91.31 276 ARG A C 1
ATOM 2248 O O . ARG A 1 276 ? -21.996 -3.569 26.236 1.00 91.31 276 ARG A O 1
ATOM 2255 N N . LYS A 1 277 ? -22.744 -3.468 24.117 1.00 89.75 277 LYS A N 1
ATOM 2256 C CA . LYS A 1 277 ? -22.281 -4.815 23.737 1.00 89.75 277 LYS A CA 1
ATOM 2257 C C . LYS A 1 277 ? -20.769 -4.987 23.920 1.00 89.75 277 LYS A C 1
ATOM 2259 O O . LYS A 1 277 ? -20.328 -6.018 24.411 1.00 89.75 277 LYS A O 1
ATOM 2264 N N . GLN A 1 278 ? -19.979 -3.970 23.564 1.00 90.38 278 GLN A N 1
ATOM 2265 C CA . GLN A 1 278 ? -18.521 -3.997 23.751 1.00 90.38 278 GLN A CA 1
ATOM 2266 C C . GLN A 1 278 ? -18.146 -3.988 25.237 1.00 90.38 278 GLN A C 1
ATOM 2268 O O . GLN A 1 278 ? -17.262 -4.724 25.666 1.00 90.38 278 GLN A O 1
ATOM 2273 N N . PHE A 1 279 ? -18.853 -3.186 26.035 1.00 93.12 279 PHE A N 1
ATOM 2274 C CA . PHE A 1 279 ? -18.677 -3.150 27.484 1.00 93.12 279 PHE A CA 1
ATOM 2275 C C . PHE A 1 279 ? -19.040 -4.483 28.148 1.00 93.12 279 PHE A C 1
ATOM 2277 O O . PHE A 1 279 ? -18.263 -4.974 28.958 1.00 93.12 279 PHE A O 1
ATOM 2284 N N . GLU A 1 280 ? -20.173 -5.091 27.788 1.00 91.81 280 GLU A N 1
ATOM 2285 C CA . GLU A 1 280 ? -20.590 -6.410 28.282 1.00 91.81 280 GLU A CA 1
ATOM 2286 C C . GLU A 1 280 ? -19.556 -7.491 27.937 1.00 91.81 280 GLU A C 1
ATOM 2288 O O . GLU A 1 280 ? -19.174 -8.269 28.812 1.00 91.81 280 GLU A O 1
ATOM 2293 N N . ALA A 1 281 ? -19.056 -7.503 26.696 1.00 88.88 281 ALA A N 1
ATOM 2294 C CA . ALA A 1 281 ? -18.031 -8.444 26.253 1.00 88.88 281 ALA A CA 1
ATOM 2295 C C . ALA A 1 281 ? -16.724 -8.288 27.050 1.00 88.88 281 ALA A C 1
ATOM 2297 O O . ALA A 1 281 ? -16.232 -9.267 27.610 1.00 88.88 281 ALA A O 1
ATOM 2298 N N . ALA A 1 282 ? -16.205 -7.061 27.180 1.00 90.38 282 ALA A N 1
ATOM 2299 C CA . ALA A 1 282 ? -14.981 -6.797 27.939 1.00 90.38 282 ALA A CA 1
ATOM 2300 C C . ALA A 1 282 ? -15.142 -7.124 29.435 1.00 90.38 282 ALA A C 1
ATOM 2302 O O . ALA A 1 282 ? -14.261 -7.719 30.052 1.00 90.38 282 ALA A O 1
ATOM 2303 N N . TYR A 1 283 ? -16.290 -6.784 30.028 1.00 92.44 283 TYR A N 1
ATOM 2304 C CA . TYR A 1 283 ? -16.590 -7.101 31.427 1.00 92.44 283 TYR A CA 1
ATOM 2305 C C . TYR A 1 283 ? -16.623 -8.608 31.675 1.00 92.44 283 TYR A C 1
ATOM 2307 O O . TYR A 1 283 ? -16.071 -9.088 32.666 1.00 92.44 283 TYR A O 1
ATOM 2315 N N . THR A 1 284 ? -17.246 -9.347 30.760 1.00 90.06 284 THR A N 1
ATOM 2316 C CA . THR A 1 284 ? -17.327 -10.808 30.809 1.00 90.06 284 THR A CA 1
ATOM 2317 C C . THR A 1 284 ? -15.940 -11.438 30.664 1.00 90.06 284 THR A C 1
ATOM 2319 O O . THR A 1 284 ? -15.589 -12.303 31.462 1.00 90.06 284 THR A O 1
ATOM 2322 N N . GLU A 1 285 ? -15.111 -10.956 29.729 1.00 87.19 285 GLU A N 1
ATOM 2323 C CA . GLU A 1 285 ? -13.722 -11.414 29.543 1.00 87.19 285 GLU A CA 1
ATOM 2324 C C . GLU A 1 285 ? -12.905 -11.270 30.839 1.00 87.19 285 GLU A C 1
ATOM 2326 O O . GLU A 1 285 ? -12.289 -12.235 31.299 1.00 87.19 285 GLU A O 1
ATOM 2331 N N . ILE A 1 286 ? -12.960 -10.097 31.482 1.00 88.75 286 ILE A N 1
ATOM 2332 C CA . ILE A 1 286 ? -12.277 -9.833 32.759 1.00 88.75 286 ILE A CA 1
ATOM 2333 C C . ILE A 1 286 ? -12.808 -10.752 33.867 1.00 88.75 286 ILE A C 1
ATOM 2335 O O . ILE A 1 286 ? -12.021 -11.318 34.632 1.00 88.75 286 ILE A O 1
ATOM 2339 N N . ALA A 1 287 ? -14.132 -10.912 33.956 1.00 86.69 287 ALA A N 1
ATOM 2340 C CA . ALA A 1 287 ? -14.757 -11.757 34.963 1.00 86.69 287 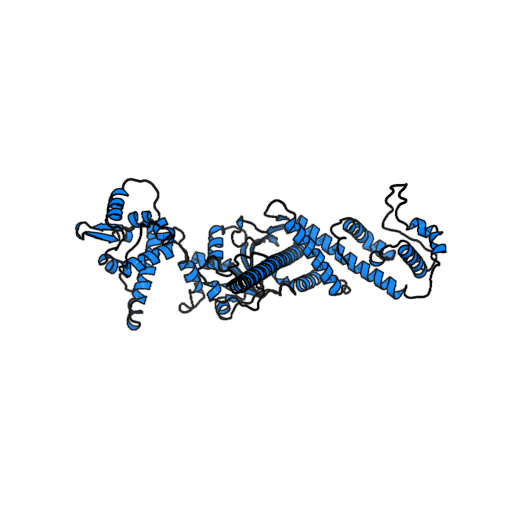ALA A CA 1
ATOM 2341 C C . ALA A 1 287 ? -14.301 -13.214 34.830 1.00 86.69 287 ALA A C 1
ATOM 2343 O O . ALA A 1 287 ? -13.845 -13.794 35.813 1.00 86.69 287 ALA A O 1
ATOM 2344 N N . ILE A 1 288 ? -14.328 -13.779 33.622 1.00 83.69 288 ILE A N 1
ATOM 2345 C CA . ILE A 1 288 ? -13.892 -15.157 33.356 1.00 83.69 288 ILE A CA 1
ATOM 2346 C C . ILE A 1 288 ? -12.398 -15.325 33.653 1.00 83.69 288 ILE A C 1
ATOM 2348 O O . ILE A 1 288 ? -12.000 -16.287 34.313 1.00 83.69 288 ILE A O 1
ATOM 2352 N N . CYS A 1 289 ? -11.560 -14.369 33.241 1.00 82.94 289 CYS A N 1
ATOM 2353 C CA . CYS A 1 289 ? -10.114 -14.431 33.474 1.00 82.94 289 CYS A CA 1
ATOM 2354 C C . CYS A 1 289 ? -9.738 -14.391 34.963 1.00 82.94 289 CYS A C 1
ATOM 2356 O O . CYS A 1 289 ? -8.664 -14.856 35.341 1.00 82.94 289 CYS A O 1
ATOM 2358 N N . SER A 1 290 ? -10.612 -13.851 35.816 1.00 80.00 290 SER A N 1
ATOM 2359 C CA . SER A 1 290 ? -10.412 -13.819 37.267 1.00 80.00 290 SER A CA 1
ATOM 2360 C C . SER A 1 290 ? -10.813 -15.118 37.991 1.00 80.00 290 SER A C 1
ATOM 2362 O O . SER A 1 290 ? -10.486 -15.285 39.168 1.00 80.00 290 SER A O 1
ATOM 2364 N N . LEU A 1 291 ? -11.502 -16.041 37.308 1.00 79.25 291 LEU A N 1
ATOM 2365 C CA . LEU A 1 291 ? -11.924 -17.333 37.857 1.00 79.25 291 LEU A CA 1
ATOM 2366 C C . LEU A 1 291 ? -10.806 -18.383 37.774 1.00 79.25 291 LEU A C 1
ATOM 2368 O O . LEU A 1 291 ? -9.899 -18.305 36.944 1.00 79.25 291 LEU A O 1
ATOM 2372 N N . LYS A 1 292 ? -10.881 -19.409 38.632 1.00 72.69 292 LYS A N 1
ATOM 2373 C CA . LYS A 1 292 ? -9.989 -20.578 38.551 1.00 72.69 292 LYS A CA 1
ATOM 2374 C C . LYS A 1 292 ? -10.273 -21.359 37.263 1.00 72.69 292 LYS A C 1
ATOM 2376 O O . LYS A 1 292 ? -11.425 -21.462 36.861 1.00 72.69 292 LYS A O 1
ATOM 2381 N N . LYS A 1 293 ? -9.243 -21.976 36.662 1.00 65.56 293 LYS A N 1
ATOM 2382 C CA . LYS A 1 293 ? -9.339 -22.727 35.386 1.00 65.56 293 LYS A CA 1
ATOM 2383 C C . LYS A 1 293 ? -10.504 -23.727 35.314 1.00 65.56 293 LYS A C 1
ATOM 2385 O O . LYS A 1 293 ? -11.067 -23.900 34.247 1.00 65.56 293 LYS A O 1
ATOM 2390 N N . THR A 1 294 ? -10.867 -24.372 36.423 1.00 59.91 294 THR A N 1
ATOM 2391 C CA . THR A 1 294 ? -11.970 -25.351 36.480 1.00 59.91 294 THR A CA 1
ATOM 2392 C C . THR A 1 294 ? -13.365 -24.735 36.351 1.00 59.91 294 THR A C 1
ATOM 2394 O O . THR A 1 294 ? -14.299 -25.448 36.006 1.00 59.91 294 THR A O 1
ATOM 2397 N N . ASP A 1 295 ? -13.504 -23.430 36.601 1.00 64.38 295 ASP A N 1
ATOM 2398 C CA . ASP A 1 295 ? -14.789 -22.719 36.649 1.00 64.38 295 ASP A CA 1
ATOM 2399 C C . ASP A 1 295 ? -14.999 -21.801 35.425 1.00 64.38 295 ASP A C 1
ATOM 2401 O O . ASP A 1 295 ? -16.047 -21.170 35.293 1.00 64.38 295 ASP A O 1
ATOM 2405 N N . GLN A 1 296 ? -14.009 -21.710 34.526 1.00 63.53 296 GLN A N 1
ATOM 2406 C CA . GLN A 1 296 ? -14.035 -20.817 33.359 1.00 63.53 296 GLN A CA 1
ATOM 2407 C C . GLN A 1 296 ? -15.055 -21.264 32.303 1.00 63.53 296 GLN A C 1
ATOM 2409 O O . GLN A 1 296 ? -15.805 -20.429 31.797 1.00 63.53 296 GLN A O 1
ATOM 2414 N N . ASP A 1 297 ? -15.146 -22.570 32.036 1.00 58.03 297 ASP A N 1
ATOM 2415 C CA . ASP A 1 297 ? -16.027 -23.118 30.993 1.00 58.03 297 ASP A CA 1
ATOM 2416 C C . ASP A 1 297 ? -17.520 -23.011 31.366 1.00 58.03 297 ASP A C 1
ATOM 2418 O O . ASP A 1 297 ? -18.362 -22.766 30.509 1.00 58.03 297 ASP A O 1
ATOM 2422 N N . LEU A 1 298 ? -17.857 -23.116 32.658 1.00 57.16 298 LEU A N 1
ATOM 2423 C CA . LEU A 1 298 ? -19.230 -22.962 33.171 1.00 57.16 298 LEU A CA 1
ATOM 2424 C C . LEU A 1 298 ? -19.685 -21.494 33.250 1.00 57.16 298 LEU A C 1
ATOM 2426 O O . LEU A 1 298 ? -20.880 -21.207 33.156 1.00 57.16 298 LEU A O 1
ATOM 2430 N N . ALA A 1 299 ? -18.747 -20.562 33.447 1.00 61.16 299 ALA A N 1
ATOM 2431 C CA . ALA A 1 299 ? -19.037 -19.139 33.605 1.00 61.16 299 ALA A CA 1
ATOM 2432 C C . ALA A 1 299 ? -19.202 -18.396 32.270 1.00 61.16 299 ALA A C 1
ATOM 2434 O O . ALA A 1 299 ? -19.901 -17.382 32.230 1.00 61.16 299 ALA A O 1
ATOM 2435 N N . ALA A 1 300 ? -18.598 -18.899 31.187 1.00 60.69 300 ALA A N 1
ATOM 2436 C CA . ALA A 1 300 ? -18.622 -18.255 29.875 1.00 60.69 300 ALA A CA 1
ATOM 2437 C C . ALA A 1 300 ? -20.033 -18.095 29.282 1.00 60.69 300 ALA A C 1
ATOM 2439 O O . ALA A 1 300 ? -20.288 -17.121 28.577 1.00 60.69 300 ALA A O 1
ATOM 2440 N N . GLU A 1 301 ? -20.963 -18.996 29.606 1.00 59.81 301 GLU A N 1
ATOM 2441 C CA . GLU A 1 301 ? -22.324 -18.973 29.049 1.00 59.81 301 GLU A CA 1
ATOM 2442 C C . GLU A 1 301 ? -23.370 -18.302 29.959 1.00 59.81 301 GLU A C 1
ATOM 2444 O O . GLU A 1 301 ? -24.455 -17.974 29.488 1.00 59.81 301 GLU A O 1
ATOM 2449 N N . ASN A 1 302 ? -23.072 -18.058 31.245 1.00 68.62 302 ASN A N 1
ATOM 2450 C CA . ASN A 1 302 ? -24.093 -17.686 32.242 1.00 68.62 302 ASN A CA 1
ATOM 2451 C C . ASN A 1 302 ? -23.719 -16.515 33.174 1.00 68.62 302 ASN A C 1
ATOM 2453 O O . ASN A 1 302 ? -24.391 -16.297 34.186 1.00 68.62 302 ASN A O 1
ATOM 2457 N N . PHE A 1 303 ? -22.659 -15.750 32.889 1.00 81.50 303 PHE A N 1
ATOM 2458 C CA . PHE A 1 303 ? -22.275 -14.628 33.752 1.00 81.50 303 PHE A CA 1
ATOM 2459 C C . PHE A 1 303 ? -23.259 -13.445 33.646 1.00 81.50 303 PHE A C 1
ATOM 2461 O O . PHE A 1 303 ? -23.331 -12.754 32.630 1.00 81.50 303 PHE A O 1
ATOM 2468 N N . ASP A 1 304 ? -23.996 -13.165 34.728 1.00 86.38 304 ASP A N 1
ATOM 2469 C CA . ASP A 1 304 ? -24.887 -12.000 34.821 1.00 86.38 304 ASP A CA 1
ATOM 2470 C C . ASP A 1 304 ? -24.098 -10.708 35.105 1.00 86.38 304 ASP A C 1
ATOM 2472 O O . ASP A 1 304 ? -23.954 -10.267 36.252 1.00 86.38 304 ASP A O 1
ATOM 2476 N N . VAL A 1 305 ? -23.609 -10.085 34.027 1.00 88.62 305 VAL A N 1
ATOM 2477 C CA . VAL A 1 305 ? -22.880 -8.804 34.046 1.00 88.62 305 VAL A CA 1
ATOM 2478 C C . VAL A 1 305 ? -23.626 -7.738 34.851 1.00 88.62 305 VAL A C 1
ATOM 2480 O O . VAL A 1 305 ? -23.041 -7.076 35.709 1.00 88.62 305 VAL A O 1
ATOM 2483 N N . TYR A 1 306 ? -24.928 -7.565 34.611 1.00 89.19 306 TYR A N 1
ATOM 2484 C CA . TYR A 1 306 ? -25.694 -6.500 35.260 1.00 89.19 306 TYR A CA 1
ATOM 2485 C C . TYR A 1 306 ? -26.074 -6.829 36.700 1.00 89.19 306 TYR A C 1
ATOM 2487 O O . TYR A 1 306 ? -26.169 -5.909 37.514 1.00 89.19 306 TYR A O 1
ATOM 2495 N N . GLY A 1 307 ? -26.240 -8.107 37.038 1.00 87.12 307 GLY A N 1
ATOM 2496 C CA . GLY A 1 307 ? -26.398 -8.556 38.419 1.00 87.12 307 GLY A CA 1
ATOM 2497 C C . GLY A 1 307 ? -25.165 -8.273 39.277 1.00 87.12 307 GLY A C 1
ATOM 2498 O O . GLY A 1 307 ? -25.308 -7.847 40.427 1.00 87.12 307 GLY A O 1
ATOM 2499 N N . ASP A 1 308 ? -23.958 -8.453 38.732 1.00 89.50 308 ASP A N 1
ATOM 2500 C CA . ASP A 1 308 ? -22.707 -8.096 39.417 1.00 89.50 308 ASP A CA 1
ATOM 2501 C C . ASP A 1 308 ? -22.526 -6.572 39.513 1.00 89.50 308 ASP A C 1
ATOM 2503 O O . ASP A 1 308 ? -22.298 -6.023 40.595 1.00 89.50 308 ASP A O 1
ATOM 2507 N N . ILE A 1 309 ? -22.733 -5.855 38.406 1.00 90.19 309 ILE A N 1
ATOM 2508 C CA . ILE A 1 309 ? -22.660 -4.389 38.359 1.00 90.19 309 ILE A CA 1
ATOM 2509 C C . ILE A 1 309 ? -23.636 -3.734 39.340 1.00 90.19 309 ILE A C 1
ATOM 2511 O O . ILE A 1 309 ? -23.267 -2.769 40.004 1.00 90.19 309 ILE A O 1
ATOM 2515 N N . ALA A 1 310 ? -24.864 -4.244 39.477 1.00 86.38 310 ALA A N 1
ATOM 2516 C CA . ALA A 1 310 ? -25.870 -3.674 40.376 1.00 86.38 310 ALA A CA 1
ATOM 2517 C C . ALA A 1 310 ? -25.451 -3.705 41.859 1.00 86.38 310 ALA A C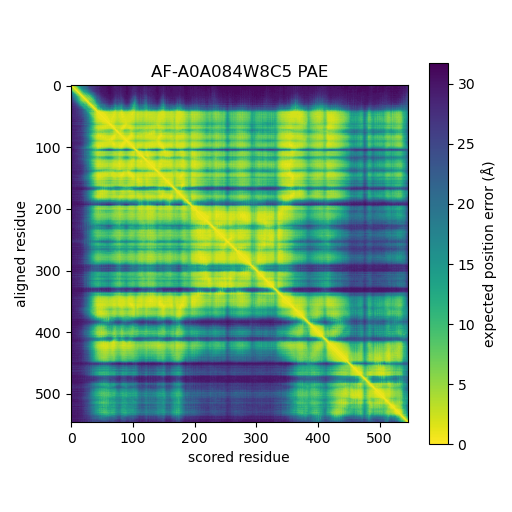 1
ATOM 2519 O O . ALA A 1 310 ? -25.962 -2.915 42.666 1.00 86.38 310 ALA A O 1
ATOM 2520 N N . LYS A 1 311 ? -24.523 -4.603 42.218 1.00 87.00 311 LYS A N 1
ATOM 2521 C CA . LYS A 1 311 ? -23.928 -4.723 43.558 1.00 87.00 311 LYS A CA 1
ATOM 2522 C C . LYS A 1 311 ? -22.710 -3.814 43.741 1.00 87.00 311 LYS A C 1
ATOM 2524 O O . LYS A 1 311 ? -22.289 -3.580 44.871 1.00 87.00 311 LYS A O 1
ATOM 2529 N N . LYS A 1 312 ? -22.148 -3.294 42.650 1.00 90.06 312 LYS A N 1
ATOM 2530 C CA . LYS A 1 312 ? -20.910 -2.516 42.621 1.00 90.06 312 LYS A CA 1
ATOM 2531 C C . LYS A 1 312 ? -21.205 -1.017 42.499 1.00 90.06 312 LYS A C 1
ATOM 2533 O O . LYS A 1 312 ? -22.037 -0.572 41.707 1.00 90.06 312 LYS A O 1
ATOM 2538 N N . ALA A 1 313 ? -20.517 -0.214 43.305 1.00 89.19 313 ALA A N 1
ATOM 2539 C CA . ALA A 1 313 ? -20.477 1.235 43.125 1.00 89.19 313 ALA A CA 1
ATOM 2540 C C . ALA A 1 313 ? 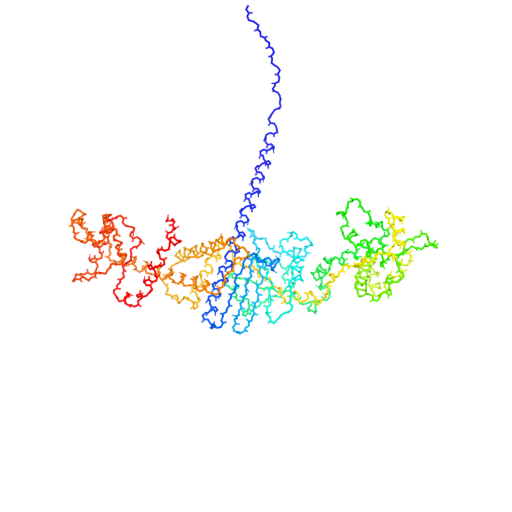-19.342 1.599 42.160 1.00 89.19 313 ALA A C 1
ATOM 2542 O O . ALA A 1 313 ? -18.312 0.918 42.107 1.00 89.19 313 ALA A O 1
ATOM 2543 N N . ILE A 1 314 ? -19.513 2.681 41.404 1.00 91.69 314 ILE A N 1
ATOM 2544 C CA . ILE A 1 314 ? -18.438 3.259 40.601 1.00 91.69 314 ILE A CA 1
ATOM 2545 C C . ILE A 1 314 ? -17.606 4.143 41.527 1.00 91.69 314 ILE A C 1
ATOM 2547 O O . ILE A 1 314 ? -18.088 5.159 42.028 1.00 91.69 314 ILE A O 1
ATOM 2551 N N . LYS A 1 315 ? -16.349 3.759 41.763 1.00 92.31 315 LYS A N 1
ATOM 2552 C CA . LYS A 1 315 ? -15.402 4.595 42.507 1.00 92.31 315 LYS A CA 1
ATOM 2553 C C . LYS A 1 315 ? -14.825 5.649 41.579 1.00 92.31 315 LYS A C 1
ATOM 2555 O O . LYS A 1 315 ? -14.420 5.328 40.467 1.00 92.31 315 LYS A O 1
ATOM 2560 N N . THR A 1 316 ? -14.760 6.891 42.036 1.00 88.44 316 THR A N 1
ATOM 2561 C CA . THR A 1 316 ? -14.331 8.027 41.216 1.00 88.44 316 THR A CA 1
ATOM 2562 C C . THR A 1 316 ? -13.455 8.969 42.020 1.00 88.44 316 THR A C 1
ATOM 2564 O O . THR A 1 316 ? -13.677 9.110 43.220 1.00 88.44 316 THR A O 1
ATOM 2567 N N . ASN A 1 317 ? -12.557 9.684 41.349 1.00 86.44 317 ASN A N 1
ATOM 2568 C CA . ASN A 1 317 ? -11.625 10.602 42.006 1.00 86.44 317 ASN A CA 1
ATOM 2569 C C . ASN A 1 317 ? -12.235 11.910 42.523 1.00 86.44 317 ASN A C 1
ATOM 2571 O O . ASN A 1 317 ? -11.642 12.570 43.371 1.00 86.44 317 ASN A O 1
ATOM 2575 N N . ASP A 1 318 ? -13.399 12.300 42.010 1.00 87.25 318 ASP A N 1
ATOM 2576 C CA . ASP A 1 318 ? -14.115 13.497 42.453 1.00 87.25 318 ASP A CA 1
ATOM 2577 C C . ASP A 1 318 ? -15.634 13.248 42.403 1.00 87.25 318 ASP A C 1
ATOM 2579 O O . ASP A 1 318 ? -16.310 13.632 41.440 1.00 87.25 318 ASP A O 1
ATOM 2583 N N . PRO A 1 319 ? -16.184 12.532 43.403 1.00 87.19 319 PRO A N 1
ATOM 2584 C CA . PRO A 1 319 ? -17.584 12.123 43.390 1.00 87.19 319 PRO A CA 1
ATOM 2585 C C . PRO A 1 319 ? -18.536 13.323 43.429 1.00 87.19 319 PRO A C 1
ATOM 2587 O O . PRO A 1 319 ? -19.544 13.309 42.730 1.00 87.19 319 PRO A O 1
ATOM 2590 N N . ASN A 1 320 ? -18.205 14.390 44.165 1.00 89.00 320 ASN A N 1
ATOM 2591 C CA . ASN A 1 320 ? -19.055 15.581 44.267 1.00 89.00 320 ASN A CA 1
ATOM 2592 C C . ASN A 1 320 ? -19.208 16.281 42.916 1.00 89.00 320 ASN A C 1
ATOM 2594 O O . ASN A 1 320 ? -20.325 16.600 42.511 1.00 89.00 320 ASN A O 1
ATOM 2598 N N . LYS A 1 321 ? -18.103 16.446 42.181 1.00 88.00 321 LYS A N 1
ATOM 2599 C CA . LYS A 1 321 ? -18.124 17.047 40.845 1.00 88.00 321 LYS A CA 1
ATOM 2600 C C . LYS A 1 321 ? -18.880 16.196 39.826 1.00 88.00 321 LYS A C 1
ATOM 2602 O O . LYS A 1 321 ? -19.538 16.732 38.935 1.00 88.00 321 LYS A O 1
ATOM 2607 N N . ILE A 1 322 ? -18.804 14.867 39.936 1.00 87.56 322 ILE A N 1
ATOM 2608 C CA . ILE A 1 322 ? -19.594 13.967 39.083 1.00 87.56 322 ILE A CA 1
ATOM 2609 C C . ILE A 1 322 ? -21.079 14.072 39.425 1.00 87.56 322 ILE A C 1
ATOM 2611 O O . ILE A 1 322 ? -21.884 14.210 38.510 1.00 87.56 322 ILE A O 1
ATOM 2615 N N . ILE A 1 323 ? -21.444 14.069 40.710 1.00 88.62 323 ILE A N 1
ATOM 2616 C CA . ILE A 1 323 ? -22.833 14.219 41.166 1.00 88.62 323 ILE A CA 1
ATOM 2617 C C . ILE A 1 323 ? -23.426 15.545 40.677 1.00 88.62 323 ILE A C 1
ATOM 2619 O O . ILE A 1 323 ? -24.532 15.559 40.139 1.00 88.62 323 ILE A O 1
ATOM 2623 N N . GLU A 1 324 ? -22.686 16.647 40.813 1.00 87.62 324 GLU A N 1
ATOM 2624 C CA . GLU A 1 324 ? -23.088 17.957 40.293 1.00 87.62 324 GLU A CA 1
ATOM 2625 C C . GLU A 1 324 ? -23.354 17.894 38.783 1.00 87.62 324 GLU A C 1
ATOM 2627 O O . GLU A 1 324 ? -24.397 18.339 38.308 1.00 87.62 324 GLU A O 1
ATOM 2632 N N . ARG A 1 325 ? -22.466 17.255 38.015 1.00 84.94 325 ARG A N 1
ATOM 2633 C CA . ARG A 1 325 ? -22.644 17.140 36.564 1.00 84.94 325 ARG A CA 1
ATOM 2634 C C . ARG A 1 325 ? -23.797 16.215 36.172 1.00 84.94 325 ARG A C 1
ATOM 2636 O O . ARG A 1 325 ? -24.518 16.550 35.241 1.00 84.94 325 ARG A O 1
ATOM 2643 N N . ILE A 1 326 ? -24.015 15.105 36.882 1.00 86.94 326 ILE A N 1
ATOM 2644 C CA . ILE A 1 326 ? -25.190 14.234 36.686 1.00 86.94 326 ILE A CA 1
ATOM 2645 C C . ILE A 1 326 ? -26.478 15.054 36.833 1.00 86.94 326 ILE A C 1
ATOM 2647 O O . ILE A 1 326 ? -27.390 14.895 36.025 1.00 86.94 326 ILE A O 1
ATOM 2651 N N . ARG A 1 327 ? -26.537 15.955 37.824 1.00 84.12 327 ARG A N 1
ATOM 2652 C CA . ARG A 1 327 ? -27.686 16.846 38.048 1.00 84.12 327 ARG A CA 1
ATOM 2653 C C . ARG A 1 327 ? -27.823 17.912 36.948 1.00 84.12 327 ARG A C 1
ATOM 2655 O O . ARG A 1 327 ? -28.940 18.183 36.522 1.00 84.12 327 ARG A O 1
ATOM 2662 N N . ASN A 1 328 ? -26.710 18.446 36.437 1.00 81.94 328 ASN A N 1
ATOM 2663 C CA . ASN A 1 328 ? -26.698 19.559 35.472 1.00 81.94 328 ASN A CA 1
ATOM 2664 C C . ASN A 1 328 ? -26.806 19.142 33.984 1.00 81.94 328 ASN A C 1
ATOM 2666 O O . ASN A 1 328 ? -27.103 19.974 33.130 1.00 81.94 328 ASN A O 1
ATOM 2670 N N . ILE A 1 329 ? -26.575 17.871 33.626 1.00 73.19 329 ILE A N 1
ATOM 2671 C CA . ILE A 1 329 ? -26.600 17.378 32.225 1.00 73.19 329 ILE A CA 1
ATOM 2672 C C . ILE A 1 329 ? -28.005 17.437 31.574 1.00 73.19 329 ILE A C 1
ATOM 2674 O O . ILE A 1 329 ? -28.148 17.228 30.365 1.00 73.19 329 ILE A O 1
ATOM 2678 N N . ALA A 1 330 ? -29.044 17.784 32.338 1.00 56.41 330 ALA A N 1
ATOM 2679 C CA . ALA A 1 330 ? -30.395 17.994 31.824 1.00 56.41 330 ALA A CA 1
ATOM 2680 C C . ALA A 1 330 ? -30.532 19.208 30.872 1.00 56.41 330 ALA A C 1
ATOM 2682 O O . ALA A 1 330 ? -31.490 19.236 30.105 1.00 56.41 330 ALA A O 1
ATOM 2683 N N . GLU A 1 331 ? -29.590 20.165 30.859 1.00 51.50 331 GLU A N 1
ATOM 2684 C CA . GLU A 1 331 ? -29.840 21.496 30.266 1.00 51.50 331 GLU A CA 1
ATOM 2685 C C . GLU A 1 331 ? -29.024 21.868 29.010 1.00 51.50 331 GLU A C 1
ATOM 2687 O O . GLU A 1 331 ? -29.397 22.814 28.324 1.00 51.50 331 GLU A O 1
ATOM 2692 N N . ASN A 1 332 ? -27.963 21.139 28.630 1.00 50.91 332 ASN A N 1
ATOM 2693 C CA . ASN A 1 332 ? -27.108 21.539 27.494 1.00 50.91 332 ASN A CA 1
ATOM 2694 C C . ASN A 1 332 ? -27.203 20.595 26.279 1.00 50.91 332 ASN A C 1
ATOM 2696 O O . ASN A 1 332 ? -26.903 19.405 26.360 1.00 50.91 332 ASN A O 1
ATOM 2700 N N . SER A 1 333 ? -27.597 21.156 25.129 1.00 46.47 333 SER A N 1
ATOM 2701 C CA . SER A 1 333 ? -27.899 20.469 23.863 1.00 46.47 333 SER A CA 1
ATOM 2702 C C . SER A 1 333 ? -26.670 20.186 22.980 1.00 46.47 333 SER A C 1
ATOM 2704 O O . SER A 1 333 ? -26.689 20.453 21.777 1.00 46.47 333 SER A O 1
ATOM 2706 N N . ILE A 1 334 ? -25.583 19.659 23.541 1.00 55.16 334 ILE A N 1
ATOM 2707 C CA . ILE A 1 334 ? -24.508 19.092 22.712 1.00 55.16 334 ILE A CA 1
ATOM 2708 C C . ILE A 1 334 ? -24.765 17.585 22.619 1.00 55.16 334 ILE A C 1
ATOM 2710 O O . ILE A 1 334 ? -25.011 16.930 23.630 1.00 55.16 334 ILE A O 1
ATOM 2714 N N . LEU A 1 335 ? -24.775 17.038 21.401 1.00 56.53 335 LEU A N 1
ATOM 2715 C CA . LEU A 1 335 ? -24.909 15.602 21.144 1.00 56.53 335 LEU A CA 1
ATOM 2716 C C . LEU A 1 335 ? -23.693 14.865 21.730 1.00 56.53 335 LEU A C 1
ATOM 2718 O O . LEU A 1 335 ? -22.648 14.730 21.102 1.00 56.53 335 LEU A O 1
ATOM 2722 N N . GLU A 1 336 ? -23.821 14.437 22.983 1.00 76.12 336 GLU A N 1
ATOM 2723 C CA . GLU A 1 336 ? -22.817 13.659 23.705 1.00 76.12 336 GLU A CA 1
ATOM 2724 C C . GLU A 1 336 ? -22.984 12.179 23.352 1.00 76.12 336 GLU A C 1
ATOM 2726 O O . GLU A 1 336 ? -23.963 11.534 23.746 1.00 76.12 336 GLU A O 1
ATOM 2731 N N . HIS A 1 337 ? -22.042 11.635 22.584 1.00 82.88 337 HIS A N 1
ATOM 2732 C CA . HIS A 1 337 ? -22.098 10.266 22.075 1.00 82.88 337 HIS A CA 1
ATOM 2733 C C . HIS A 1 337 ? -20.866 9.456 22.469 1.00 82.88 337 HIS A C 1
ATOM 2735 O O . HIS A 1 337 ? -19.764 9.987 22.611 1.00 82.88 337 HIS A O 1
ATOM 2741 N N . PHE A 1 338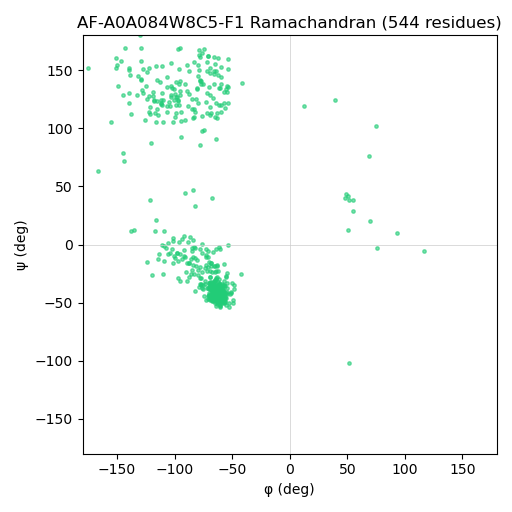 ? -21.073 8.152 22.651 1.00 88.88 338 PHE A N 1
ATOM 2742 C CA . PHE A 1 338 ? -19.983 7.183 22.719 1.00 88.88 338 PHE A CA 1
ATOM 2743 C C . PHE A 1 338 ? -19.253 7.091 21.368 1.00 88.88 338 PHE A C 1
ATOM 2745 O O . PHE A 1 338 ? -19.823 7.496 20.349 1.00 88.88 338 PHE A O 1
ATOM 2752 N N . PRO A 1 339 ? -18.017 6.554 21.341 1.00 87.69 339 PRO A N 1
ATOM 2753 C CA . PRO A 1 339 ? -17.316 6.317 20.087 1.00 87.69 339 PRO A CA 1
ATOM 2754 C C . PRO A 1 339 ? -18.172 5.454 19.153 1.00 87.69 339 PRO A C 1
ATOM 2756 O O . PRO A 1 339 ? -18.740 4.444 19.579 1.00 87.69 339 PRO A O 1
ATOM 2759 N N . THR A 1 340 ? -18.262 5.862 17.889 1.00 85.44 340 THR A N 1
ATOM 2760 C CA . THR A 1 340 ? -19.037 5.179 16.842 1.00 85.44 340 THR A CA 1
ATOM 2761 C C . THR A 1 340 ? -18.179 4.247 15.986 1.00 85.44 340 THR A C 1
ATOM 2763 O O . THR A 1 340 ? -18.693 3.618 15.064 1.00 85.44 340 THR A O 1
ATOM 2766 N N . ASP A 1 341 ? -16.887 4.119 16.292 1.00 87.12 341 ASP A N 1
ATOM 2767 C CA . ASP A 1 341 ? -15.890 3.393 15.506 1.00 87.12 341 ASP A CA 1
ATOM 2768 C C . ASP A 1 341 ? -15.885 1.879 15.765 1.00 87.12 341 ASP A C 1
ATOM 2770 O O . ASP A 1 341 ? -14.844 1.229 15.652 1.00 87.12 341 ASP A O 1
ATOM 2774 N N . ILE A 1 342 ? -17.051 1.292 16.052 1.00 86.75 342 ILE A N 1
ATOM 2775 C CA . ILE A 1 342 ? -17.182 -0.154 16.249 1.00 86.75 342 ILE A CA 1
ATOM 2776 C C . ILE A 1 342 ? -16.639 -0.904 15.044 1.00 86.75 342 ILE A C 1
ATOM 2778 O O . ILE A 1 342 ? -16.903 -0.533 13.903 1.00 86.75 342 ILE A O 1
ATOM 2782 N N . VAL A 1 343 ? -15.880 -1.954 15.339 1.00 88.69 343 VAL A N 1
ATOM 2783 C CA . VAL A 1 343 ? -15.319 -2.881 14.365 1.00 88.69 343 VAL A CA 1
ATOM 2784 C C . VAL A 1 343 ? -16.094 -4.187 14.457 1.00 88.69 343 VAL A C 1
ATOM 2786 O O . VAL A 1 343 ? -16.133 -4.819 15.515 1.00 88.69 343 VAL A O 1
ATOM 2789 N N . THR A 1 344 ? -16.730 -4.563 13.356 1.00 87.69 344 THR A N 1
ATOM 2790 C CA . THR A 1 344 ? -17.475 -5.817 13.201 1.00 87.69 344 THR A CA 1
ATOM 2791 C C . THR A 1 344 ? -16.627 -6.886 12.511 1.00 87.69 344 THR A C 1
ATOM 2793 O O . THR A 1 344 ? -15.556 -6.593 11.976 1.00 87.69 344 THR A O 1
ATOM 2796 N N . ASP A 1 345 ? -17.087 -8.139 12.526 1.00 87.94 345 ASP A N 1
ATOM 2797 C CA . ASP A 1 345 ? -16.445 -9.209 11.752 1.00 87.94 345 ASP A CA 1
ATOM 2798 C C . ASP A 1 345 ? -16.551 -8.957 10.248 1.00 87.94 345 ASP A C 1
ATOM 2800 O O . ASP A 1 345 ? -15.623 -9.261 9.500 1.00 87.94 345 ASP A O 1
ATOM 2804 N N . GLU A 1 346 ? -17.646 -8.342 9.802 1.00 89.75 346 GLU A N 1
ATOM 2805 C CA . GLU A 1 346 ? -17.829 -7.913 8.421 1.00 89.75 346 GLU A CA 1
ATOM 2806 C C . GLU A 1 346 ? -16.786 -6.867 8.012 1.00 89.75 346 GLU A C 1
ATOM 2808 O O . GLU A 1 346 ? -16.199 -6.997 6.939 1.00 89.75 346 GLU A O 1
ATOM 2813 N N . ASP A 1 347 ? -16.494 -5.880 8.870 1.00 90.88 347 ASP A N 1
ATOM 2814 C CA . ASP A 1 347 ? -15.462 -4.865 8.598 1.00 90.88 347 ASP A CA 1
ATOM 2815 C C . ASP A 1 347 ? -14.071 -5.499 8.445 1.00 90.88 347 ASP A C 1
ATOM 2817 O O . ASP A 1 347 ? -13.305 -5.131 7.551 1.00 90.88 347 ASP A O 1
ATOM 2821 N N . VAL A 1 348 ? -13.738 -6.457 9.317 1.00 92.00 348 VAL A N 1
ATOM 2822 C CA . VAL A 1 348 ? -12.441 -7.149 9.292 1.00 92.00 348 VAL A CA 1
ATOM 2823 C C . VAL A 1 348 ? -12.331 -8.058 8.070 1.00 92.00 348 VAL A C 1
ATOM 2825 O O . VAL A 1 348 ? -11.328 -7.996 7.364 1.00 92.00 348 VAL A O 1
ATOM 2828 N N . ASN A 1 349 ? -13.361 -8.853 7.772 1.00 92.12 349 ASN A N 1
ATOM 2829 C CA . ASN A 1 349 ? -13.376 -9.712 6.586 1.00 92.12 349 ASN A CA 1
ATOM 2830 C C . ASN A 1 349 ? -13.307 -8.889 5.294 1.00 92.12 349 ASN A C 1
ATOM 2832 O O . ASN A 1 349 ? -12.596 -9.259 4.363 1.00 92.12 349 ASN A O 1
ATOM 2836 N N . LEU A 1 350 ? -13.995 -7.745 5.243 1.00 93.25 350 LEU A N 1
ATOM 2837 C CA . LEU A 1 350 ? -13.926 -6.832 4.108 1.00 93.25 350 LEU A CA 1
ATOM 2838 C C . LEU A 1 350 ? -12.517 -6.251 3.936 1.00 93.25 350 LEU A C 1
ATOM 2840 O O . LEU A 1 350 ? -12.030 -6.160 2.810 1.00 93.25 350 LEU A O 1
ATOM 2844 N N . PHE A 1 351 ? -11.845 -5.890 5.032 1.00 94.25 351 PHE A N 1
ATOM 2845 C CA . PHE A 1 351 ? -10.440 -5.496 4.980 1.00 94.25 351 PHE A CA 1
ATOM 2846 C C . PHE A 1 351 ? -9.555 -6.641 4.483 1.00 94.25 351 PHE A C 1
ATOM 2848 O O . PHE A 1 351 ? -8.787 -6.428 3.553 1.00 94.25 351 PHE A O 1
ATOM 2855 N N . PHE A 1 352 ? -9.691 -7.852 5.028 1.00 92.31 352 PHE A N 1
ATOM 2856 C CA . PHE A 1 352 ? -8.919 -9.025 4.603 1.00 92.31 352 PHE A CA 1
ATOM 2857 C C . PHE A 1 352 ? -9.111 -9.347 3.116 1.00 92.31 352 PHE A C 1
ATOM 2859 O O . PHE A 1 352 ? -8.135 -9.610 2.422 1.00 92.31 352 PHE A O 1
ATOM 2866 N N . ASP A 1 353 ? -10.327 -9.211 2.584 1.00 90.69 353 ASP A N 1
ATOM 2867 C CA . ASP A 1 353 ? -10.611 -9.416 1.157 1.00 90.69 353 ASP A CA 1
ATOM 2868 C C . ASP A 1 353 ? -9.917 -8.386 0.248 1.00 90.69 353 ASP A C 1
ATOM 2870 O O . ASP A 1 353 ? -9.586 -8.673 -0.910 1.00 90.69 353 ASP A O 1
ATOM 2874 N N . LYS A 1 354 ? -9.711 -7.165 0.751 1.00 92.88 354 LYS A N 1
ATOM 2875 C CA . LYS A 1 354 ? -9.172 -6.027 -0.009 1.00 92.88 354 LYS A CA 1
ATOM 2876 C C . LYS A 1 354 ? -7.696 -5.759 0.268 1.00 92.88 354 LYS A C 1
ATOM 2878 O O . LYS A 1 354 ? -7.077 -5.040 -0.513 1.00 92.88 354 LYS A O 1
ATOM 2883 N N . PHE A 1 355 ? -7.146 -6.318 1.339 1.00 94.25 355 PHE A N 1
ATOM 2884 C CA . PHE A 1 355 ? -5.765 -6.142 1.758 1.00 94.25 355 PHE A CA 1
ATOM 2885 C C . PHE A 1 355 ? -4.889 -7.279 1.232 1.00 94.25 355 PHE A C 1
ATOM 2887 O O . PHE A 1 355 ? -5.231 -8.456 1.343 1.00 94.25 355 PHE A O 1
ATOM 2894 N N . LEU A 1 356 ? -3.754 -6.917 0.647 1.00 93.75 356 LEU A N 1
ATOM 2895 C CA . LEU A 1 356 ? -2.792 -7.836 0.060 1.00 93.75 356 LEU A CA 1
ATOM 2896 C C . LEU A 1 356 ? -1.409 -7.548 0.636 1.00 93.75 356 LEU A C 1
ATOM 2898 O O . LEU A 1 356 ? -0.951 -6.405 0.624 1.00 93.75 356 LEU A O 1
ATOM 2902 N N . ILE A 1 357 ? -0.731 -8.589 1.104 1.00 94.00 357 ILE A N 1
ATOM 2903 C CA . ILE A 1 357 ? 0.680 -8.510 1.471 1.00 94.00 357 ILE A CA 1
ATOM 2904 C C . ILE A 1 357 ? 1.485 -9.012 0.276 1.00 94.00 357 ILE A C 1
ATOM 2906 O O . ILE A 1 357 ? 1.307 -10.143 -0.171 1.00 94.00 357 ILE A O 1
ATOM 2910 N N . VAL A 1 358 ? 2.347 -8.147 -0.247 1.00 93.94 358 VAL A N 1
ATOM 2911 C CA . VAL A 1 358 ? 3.301 -8.438 -1.319 1.00 93.94 358 VAL A CA 1
ATOM 2912 C C . VAL A 1 358 ? 4.672 -8.418 -0.664 1.00 93.94 358 VAL A C 1
ATOM 2914 O O . VAL A 1 358 ? 5.152 -7.364 -0.262 1.00 93.94 358 VAL A O 1
ATOM 2917 N N . CYS A 1 359 ? 5.271 -9.579 -0.459 1.00 93.19 359 CYS A N 1
ATOM 2918 C CA . CYS A 1 359 ? 6.504 -9.714 0.308 1.00 93.19 359 CYS A CA 1
ATOM 2919 C C . CYS A 1 359 ? 7.544 -10.527 -0.462 1.00 93.19 359 CYS A C 1
ATOM 2921 O O . CYS A 1 359 ? 7.272 -10.964 -1.580 1.00 93.19 359 CYS A O 1
ATOM 2923 N N . ASP A 1 360 ? 8.725 -10.725 0.130 1.00 91.44 360 ASP A N 1
ATOM 2924 C CA . ASP A 1 360 ? 9.794 -11.531 -0.477 1.00 91.44 360 ASP A CA 1
ATOM 2925 C C . ASP A 1 360 ? 10.176 -11.049 -1.890 1.00 91.44 360 ASP A C 1
ATOM 2927 O O . ASP A 1 360 ? 10.380 -11.837 -2.809 1.00 91.44 360 ASP A O 1
ATOM 2931 N N . THR A 1 361 ? 10.191 -9.729 -2.099 1.00 90.75 361 THR A N 1
ATOM 2932 C CA . THR A 1 361 ? 10.664 -9.166 -3.369 1.00 90.75 361 THR A CA 1
ATOM 2933 C C . THR A 1 361 ? 12.175 -9.324 -3.475 1.00 90.75 361 THR A C 1
ATOM 2935 O O . THR A 1 361 ? 12.870 -9.431 -2.463 1.00 90.75 361 THR A O 1
ATOM 2938 N N . PHE A 1 362 ? 12.715 -9.214 -4.690 1.00 88.25 362 PHE A N 1
ATOM 2939 C CA . PHE A 1 362 ? 14.164 -9.105 -4.860 1.00 88.25 362 PHE A CA 1
ATOM 2940 C C . PHE A 1 362 ? 14.749 -7.961 -4.019 1.00 88.25 362 PHE A C 1
ATOM 2942 O O . PHE A 1 362 ? 14.075 -6.961 -3.733 1.00 88.25 362 PHE A O 1
ATOM 2949 N N . SER A 1 363 ? 16.010 -8.131 -3.618 1.00 82.75 363 SER A N 1
ATOM 2950 C CA . SER A 1 363 ? 16.747 -7.122 -2.862 1.00 82.75 363 SER A CA 1
ATOM 2951 C C . SER A 1 363 ? 16.849 -5.824 -3.665 1.00 82.75 363 SER A C 1
ATOM 2953 O O . SER A 1 363 ? 16.845 -5.855 -4.892 1.00 82.75 363 SER A O 1
ATOM 2955 N N . THR A 1 364 ? 16.975 -4.679 -2.994 1.00 81.56 364 THR A N 1
ATOM 2956 C CA . THR A 1 364 ? 17.121 -3.372 -3.664 1.00 81.56 364 THR A CA 1
ATOM 2957 C C . THR A 1 364 ? 18.303 -3.341 -4.642 1.00 81.56 364 THR A C 1
ATOM 2959 O O . THR A 1 364 ? 18.231 -2.631 -5.642 1.00 81.56 364 THR A O 1
ATOM 2962 N N . ASP A 1 365 ? 19.339 -4.148 -4.400 1.00 81.00 365 ASP A N 1
ATOM 2963 C CA . ASP A 1 365 ? 20.515 -4.263 -5.267 1.00 81.00 365 ASP A CA 1
ATOM 2964 C C . ASP A 1 365 ? 20.243 -5.138 -6.508 1.00 81.00 365 ASP A C 1
ATOM 2966 O O . ASP A 1 365 ? 20.702 -4.820 -7.603 1.00 81.00 365 ASP A O 1
ATOM 2970 N N . ASP A 1 366 ? 19.449 -6.207 -6.372 1.00 81.88 366 ASP A N 1
ATOM 2971 C CA . ASP A 1 366 ? 19.126 -7.133 -7.473 1.00 81.88 366 ASP A CA 1
ATOM 2972 C C . ASP A 1 366 ? 17.933 -6.669 -8.323 1.00 81.88 366 ASP A C 1
ATOM 2974 O O . ASP A 1 366 ? 17.776 -7.048 -9.490 1.00 81.88 366 ASP A O 1
ATOM 2978 N N . LEU A 1 367 ? 17.054 -5.865 -7.725 1.00 82.50 367 LEU A N 1
ATOM 2979 C CA . LEU A 1 367 ? 15.784 -5.441 -8.298 1.00 82.50 367 LEU A CA 1
ATOM 2980 C C . LEU A 1 367 ? 15.936 -4.700 -9.642 1.00 82.50 367 LEU A C 1
ATOM 2982 O O . LEU A 1 367 ? 15.175 -5.028 -10.556 1.00 82.50 367 LEU A O 1
ATOM 2986 N N . PRO A 1 368 ? 16.905 -3.777 -9.845 1.00 80.50 368 PRO A N 1
ATOM 2987 C CA . PRO A 1 368 ? 17.121 -3.143 -11.145 1.00 80.50 368 PRO A CA 1
ATOM 2988 C C . PRO A 1 368 ? 17.373 -4.169 -12.254 1.00 80.50 368 PRO A C 1
ATOM 2990 O O . PRO A 1 368 ? 16.691 -4.148 -13.279 1.00 80.50 368 PRO A O 1
ATOM 2993 N N . SER A 1 369 ? 18.291 -5.112 -12.028 1.00 76.12 369 SER A N 1
ATOM 2994 C CA . SER A 1 369 ? 18.656 -6.139 -13.007 1.00 76.12 369 SER A CA 1
ATOM 2995 C C . SER A 1 369 ? 17.490 -7.088 -13.295 1.00 76.12 369 SER A C 1
ATOM 2997 O O . SER A 1 369 ? 17.258 -7.454 -14.449 1.00 76.12 369 SER A O 1
ATOM 2999 N N . LYS A 1 370 ? 16.691 -7.428 -12.276 1.00 83.56 370 LYS A N 1
ATOM 3000 C CA . LYS A 1 370 ? 15.502 -8.285 -12.424 1.00 83.56 370 LYS A CA 1
ATOM 3001 C C . LYS A 1 370 ? 14.350 -7.606 -13.156 1.00 83.56 370 LYS A C 1
ATOM 3003 O O . LYS A 1 370 ? 13.685 -8.243 -13.977 1.00 83.56 370 LYS A O 1
ATOM 3008 N N . ILE A 1 371 ? 14.140 -6.313 -12.927 1.00 80.19 371 ILE A N 1
ATOM 3009 C CA . ILE A 1 371 ? 13.180 -5.527 -13.705 1.00 80.19 371 ILE A CA 1
ATOM 3010 C C . ILE A 1 371 ? 13.643 -5.438 -15.171 1.00 80.19 371 ILE A C 1
ATOM 3012 O O . ILE A 1 371 ? 12.824 -5.612 -16.074 1.00 80.19 371 ILE A O 1
ATOM 3016 N N . ALA A 1 372 ? 14.946 -5.251 -15.419 1.00 73.44 372 ALA A N 1
ATOM 3017 C CA . ALA A 1 372 ? 15.523 -5.243 -16.769 1.00 73.44 372 ALA A CA 1
ATOM 3018 C C . ALA A 1 372 ? 15.292 -6.563 -17.516 1.00 73.44 372 ALA A C 1
ATOM 3020 O O . ALA A 1 372 ? 14.916 -6.571 -18.689 1.00 73.44 372 ALA A O 1
ATOM 3021 N N . GLU A 1 373 ? 15.529 -7.685 -16.834 1.00 74.25 373 GLU A N 1
ATOM 3022 C CA . GLU A 1 373 ? 15.357 -9.033 -17.374 1.00 74.25 373 GLU A CA 1
ATOM 3023 C C . GLU A 1 373 ? 13.893 -9.287 -17.756 1.00 74.25 373 GLU A C 1
ATOM 3025 O O . GLU A 1 373 ? 13.600 -9.652 -18.896 1.00 74.25 373 GLU A O 1
ATOM 3030 N N . ASN A 1 374 ? 12.959 -8.990 -16.848 1.00 74.25 374 ASN A N 1
ATOM 3031 C CA . ASN A 1 374 ? 11.526 -9.103 -17.122 1.00 74.25 374 ASN A CA 1
ATOM 3032 C C . ASN A 1 374 ? 11.082 -8.207 -18.282 1.00 74.25 374 ASN A C 1
ATOM 3034 O O . ASN A 1 374 ? 10.277 -8.616 -19.120 1.00 74.25 374 ASN A O 1
ATOM 3038 N N . TRP A 1 375 ? 11.638 -6.999 -18.372 1.00 70.50 375 TRP A N 1
ATOM 3039 C CA . TRP A 1 375 ? 11.372 -6.104 -19.490 1.00 70.50 375 TRP A CA 1
ATOM 3040 C C . TRP A 1 375 ? 11.856 -6.670 -20.825 1.00 70.50 375 TRP A C 1
ATOM 3042 O O . TRP A 1 375 ? 11.113 -6.643 -21.808 1.00 70.50 375 TRP A O 1
ATOM 3052 N N . ARG A 1 376 ? 13.073 -7.223 -20.863 1.00 66.06 376 ARG A N 1
ATOM 3053 C CA . ARG A 1 376 ? 13.657 -7.855 -22.057 1.00 66.06 376 ARG A CA 1
ATOM 3054 C C . ARG A 1 376 ? 12.792 -9.002 -22.578 1.00 66.06 376 ARG A C 1
ATOM 3056 O O . ARG A 1 376 ? 12.732 -9.218 -23.785 1.00 66.06 376 ARG A O 1
ATOM 3063 N N . CYS A 1 377 ? 12.153 -9.736 -21.675 1.00 61.91 377 CYS A N 1
ATOM 3064 C CA . CYS A 1 377 ? 11.266 -10.846 -22.006 1.00 61.91 377 CYS A CA 1
ATOM 3065 C C . CYS A 1 377 ? 9.827 -10.410 -22.328 1.00 61.91 377 CYS A C 1
ATOM 3067 O O . CYS A 1 377 ? 9.016 -11.246 -22.724 1.00 61.91 377 CYS A O 1
ATOM 3069 N N . SER A 1 378 ? 9.490 -9.127 -22.171 1.00 66.31 378 SER A N 1
ATOM 3070 C CA . SER A 1 378 ? 8.151 -8.613 -22.461 1.00 66.31 378 SER A CA 1
ATOM 3071 C C . SER A 1 378 ? 7.928 -8.389 -23.961 1.00 66.31 378 SER A C 1
ATOM 3073 O O . SER A 1 378 ? 8.845 -8.065 -24.715 1.00 66.31 378 SER A O 1
ATOM 3075 N N . ASN A 1 379 ? 6.668 -8.439 -24.399 1.00 60.12 379 ASN A N 1
ATOM 3076 C CA . ASN A 1 379 ? 6.275 -8.128 -25.783 1.00 60.12 379 ASN A CA 1
ATOM 3077 C C . ASN A 1 379 ? 6.539 -6.663 -26.187 1.00 60.12 379 ASN A C 1
ATOM 3079 O O . ASN A 1 379 ? 6.305 -6.266 -27.332 1.00 60.12 379 ASN A O 1
ATOM 3083 N N . ILE A 1 380 ? 7.002 -5.831 -25.252 1.00 59.59 380 ILE A N 1
ATOM 3084 C CA . ILE A 1 380 ? 7.245 -4.414 -25.488 1.00 59.59 380 ILE A CA 1
ATOM 3085 C C . ILE A 1 380 ? 8.552 -4.209 -26.240 1.00 59.59 380 ILE A C 1
ATOM 3087 O O . ILE A 1 380 ? 8.601 -3.329 -27.101 1.00 59.59 380 ILE A O 1
ATOM 3091 N N . CYS A 1 381 ? 9.544 -5.057 -25.976 1.00 53.84 381 CYS A N 1
ATOM 3092 C CA . CYS A 1 381 ? 10.810 -5.099 -26.683 1.00 53.84 381 CYS A CA 1
ATOM 3093 C C . CYS A 1 381 ? 11.022 -6.516 -27.194 1.00 53.84 381 CYS A C 1
ATOM 3095 O O . CYS A 1 381 ? 11.330 -7.402 -26.412 1.00 53.84 381 CYS A O 1
ATOM 3097 N N . LYS A 1 382 ? 10.888 -6.748 -28.505 1.00 54.38 382 LYS A N 1
ATOM 3098 C CA . LYS A 1 382 ? 11.358 -8.012 -29.086 1.00 54.38 382 LYS A CA 1
ATOM 3099 C C . LYS A 1 382 ? 12.875 -8.054 -28.883 1.00 54.38 382 LYS A C 1
ATOM 3101 O O . LYS A 1 382 ? 13.555 -7.203 -29.461 1.00 54.38 382 LYS A O 1
ATOM 3106 N N . PRO A 1 383 ? 13.424 -8.964 -28.064 1.00 45.66 383 PRO A N 1
ATOM 3107 C CA . PRO A 1 383 ? 14.855 -8.988 -27.852 1.00 45.66 383 PRO A CA 1
ATOM 3108 C C . PRO A 1 383 ? 15.514 -9.442 -29.153 1.00 45.66 383 PRO A C 1
ATOM 3110 O O . PRO A 1 383 ? 15.384 -10.590 -29.562 1.00 45.66 383 PRO A O 1
ATOM 3113 N N . THR A 1 384 ? 16.259 -8.558 -29.809 1.00 50.84 384 THR A N 1
ATOM 3114 C CA . THR A 1 384 ? 17.421 -9.026 -30.562 1.00 50.84 384 THR A CA 1
ATOM 3115 C C . THR A 1 384 ? 18.409 -9.544 -29.526 1.00 50.84 384 THR A C 1
ATOM 3117 O O . THR A 1 384 ? 18.730 -8.830 -28.577 1.00 50.84 384 THR A O 1
ATOM 3120 N N . GLU A 1 385 ? 18.858 -10.788 -29.679 1.00 50.62 385 GLU A N 1
ATOM 3121 C CA . GLU A 1 385 ? 19.639 -11.595 -28.722 1.00 50.62 385 GLU A CA 1
ATOM 3122 C C . GLU A 1 385 ? 20.941 -10.944 -28.192 1.00 50.62 385 GLU A C 1
ATOM 3124 O O . GLU A 1 385 ? 21.628 -11.521 -27.354 1.00 50.62 385 GLU A O 1
ATOM 3129 N N . LEU A 1 386 ? 21.280 -9.730 -28.631 1.00 48.94 386 LEU A N 1
ATOM 3130 C CA . LEU A 1 386 ? 22.612 -9.148 -28.563 1.00 48.94 386 LEU A CA 1
ATOM 3131 C C . LEU A 1 386 ? 22.914 -8.182 -27.406 1.00 48.94 386 LEU A C 1
ATOM 3133 O O . LEU A 1 386 ? 24.081 -7.827 -27.289 1.00 48.94 386 LEU A O 1
ATOM 3137 N N . VAL A 1 387 ? 21.987 -7.742 -26.551 1.00 54.41 387 VAL A N 1
ATOM 3138 C CA . VAL A 1 387 ? 22.363 -6.793 -25.468 1.00 54.41 387 VAL A CA 1
ATOM 3139 C C . VAL A 1 387 ? 22.974 -7.550 -24.279 1.00 54.41 387 VAL A C 1
ATOM 3141 O O . VAL A 1 387 ? 22.359 -8.505 -23.787 1.00 54.41 387 VAL A O 1
ATOM 3144 N N . CYS A 1 388 ? 24.185 -7.175 -23.842 1.00 56.62 388 CYS A N 1
ATOM 3145 C CA . CYS A 1 388 ? 24.842 -7.817 -22.693 1.00 56.62 388 CYS A CA 1
ATOM 3146 C C . CYS A 1 388 ? 24.283 -7.296 -21.351 1.00 56.62 388 CYS A C 1
ATOM 3148 O O . CYS A 1 388 ? 23.618 -6.262 -21.310 1.00 56.62 388 CYS A O 1
ATOM 3150 N N . SER A 1 389 ? 24.528 -8.009 -20.244 1.00 58.88 389 SER A N 1
ATOM 3151 C CA . SER A 1 389 ? 23.998 -7.652 -18.913 1.00 58.88 389 SER A CA 1
ATOM 3152 C C . SER A 1 389 ? 24.450 -6.267 -18.432 1.00 58.88 389 SER A C 1
ATOM 3154 O O . SER A 1 389 ? 23.640 -5.518 -17.899 1.00 58.88 389 SER A O 1
ATOM 3156 N N . LEU A 1 390 ? 25.705 -5.893 -18.695 1.00 59.88 390 LEU A N 1
ATOM 3157 C CA . LEU A 1 390 ? 26.290 -4.619 -18.258 1.00 59.88 390 LEU A CA 1
ATOM 3158 C C . LEU A 1 390 ? 25.665 -3.397 -18.960 1.00 59.88 390 LEU A C 1
ATOM 3160 O O . LEU A 1 390 ? 25.486 -2.339 -18.363 1.00 59.88 390 LEU A O 1
ATOM 3164 N N . GLU A 1 391 ? 25.312 -3.534 -20.239 1.00 61.06 391 GLU A N 1
ATOM 3165 C CA . GLU A 1 391 ? 24.620 -2.485 -21.001 1.00 61.06 391 GLU A CA 1
ATOM 3166 C C . GLU A 1 391 ? 23.179 -2.300 -20.507 1.00 61.06 391 GLU A C 1
ATOM 3168 O O . GLU A 1 391 ? 22.685 -1.174 -20.448 1.00 61.06 391 GLU A O 1
ATOM 3173 N N . MET A 1 392 ? 22.528 -3.392 -20.088 1.00 60.56 392 MET A N 1
ATOM 3174 C CA . MET A 1 392 ? 21.197 -3.344 -19.478 1.00 60.56 392 MET A CA 1
ATOM 3175 C C . MET A 1 392 ? 21.212 -2.691 -18.093 1.00 60.56 392 MET A C 1
ATOM 3177 O O . MET A 1 392 ? 20.282 -1.958 -17.773 1.00 60.56 392 MET A O 1
ATOM 3181 N N . GLU A 1 393 ? 22.256 -2.890 -17.288 1.00 62.47 393 GLU A N 1
ATOM 3182 C CA . GLU A 1 393 ? 22.400 -2.211 -15.991 1.00 62.47 393 GLU A CA 1
ATOM 3183 C C . GLU A 1 393 ? 22.501 -0.689 -16.153 1.00 62.47 393 GLU A C 1
ATOM 3185 O O . GLU A 1 393 ? 21.735 0.048 -15.532 1.00 62.47 393 GLU A O 1
ATOM 3190 N N . LYS A 1 394 ? 23.360 -0.208 -17.063 1.00 64.50 394 LYS A N 1
ATOM 3191 C CA . LYS A 1 394 ? 23.468 1.231 -17.382 1.00 64.50 394 LYS A CA 1
ATOM 3192 C C . LYS A 1 394 ? 22.154 1.805 -17.924 1.00 64.50 394 LYS A C 1
ATOM 3194 O O . LYS A 1 394 ? 21.783 2.937 -17.610 1.00 64.50 394 LYS A O 1
ATOM 3199 N N . TYR A 1 395 ? 21.430 1.013 -18.712 1.00 66.19 395 TYR A N 1
ATOM 3200 C CA . TYR A 1 395 ? 20.097 1.348 -19.208 1.00 66.19 395 TYR A CA 1
ATOM 3201 C C . TYR A 1 395 ? 19.068 1.489 -18.072 1.00 66.19 395 TYR A C 1
ATOM 3203 O O . TYR A 1 395 ? 18.343 2.486 -18.023 1.00 66.19 395 TYR A O 1
ATOM 3211 N N . MET A 1 396 ? 19.036 0.546 -17.125 1.00 66.38 396 MET A N 1
ATOM 3212 C CA . MET A 1 396 ? 18.149 0.616 -15.960 1.00 66.38 396 MET A CA 1
ATOM 3213 C C . MET A 1 396 ? 18.491 1.786 -15.048 1.00 66.38 396 MET A C 1
ATOM 3215 O O . MET A 1 396 ? 17.590 2.424 -14.515 1.00 66.38 396 MET A O 1
ATOM 3219 N N . GLU A 1 397 ? 19.772 2.122 -14.914 1.00 68.19 397 GLU A N 1
ATOM 3220 C CA . GLU A 1 397 ? 20.206 3.316 -14.193 1.00 68.19 397 GLU A CA 1
ATOM 3221 C C . GLU A 1 397 ? 19.712 4.604 -14.878 1.00 68.19 397 GLU A C 1
ATOM 3223 O O . GLU A 1 397 ? 19.299 5.557 -14.212 1.00 68.19 397 GLU A O 1
ATOM 3228 N N . GLY A 1 398 ? 19.707 4.644 -16.214 1.00 66.31 398 GLY A N 1
ATOM 3229 C CA . GLY A 1 398 ? 19.104 5.725 -16.999 1.00 66.31 398 GLY A CA 1
ATOM 3230 C C . GLY A 1 398 ? 17.599 5.862 -16.753 1.00 66.31 398 GLY A C 1
ATOM 3231 O O . GLY A 1 398 ? 17.126 6.950 -16.418 1.00 66.31 398 GLY A O 1
ATOM 3232 N N . LEU A 1 399 ? 16.858 4.755 -16.842 1.00 68.31 399 LEU A N 1
ATOM 3233 C CA . LEU A 1 399 ? 15.418 4.725 -16.580 1.00 68.31 399 LEU A CA 1
ATOM 3234 C C . LEU A 1 399 ? 15.094 5.125 -15.136 1.00 68.31 399 LEU A C 1
ATOM 3236 O O . LEU A 1 399 ? 14.230 5.972 -14.911 1.00 68.31 399 LEU A O 1
ATOM 3240 N N . HIS A 1 400 ? 15.825 4.574 -14.168 1.00 72.44 400 HIS A N 1
ATOM 3241 C CA . HIS A 1 400 ? 15.698 4.923 -12.759 1.00 72.44 400 HIS A CA 1
ATOM 3242 C C . HIS A 1 400 ? 15.933 6.421 -12.552 1.00 72.44 400 HIS A C 1
ATOM 3244 O O . HIS A 1 400 ? 15.095 7.090 -11.961 1.00 72.44 400 HIS A O 1
ATOM 3250 N N . ARG A 1 401 ? 16.999 6.998 -13.128 1.00 70.94 401 ARG A N 1
ATOM 3251 C CA . ARG A 1 401 ? 17.248 8.450 -13.071 1.00 70.94 401 ARG A CA 1
ATOM 3252 C C . ARG A 1 401 ? 16.120 9.268 -13.687 1.00 70.94 401 ARG A C 1
ATOM 3254 O O . ARG A 1 401 ? 15.764 10.296 -13.117 1.00 70.94 401 ARG A O 1
ATOM 3261 N N . MET A 1 402 ? 15.554 8.841 -14.815 1.00 68.00 402 MET A N 1
ATOM 3262 C CA . MET A 1 402 ? 14.420 9.530 -15.439 1.00 68.00 402 MET A CA 1
ATOM 3263 C C . MET A 1 402 ? 13.181 9.507 -14.542 1.00 68.00 402 MET A C 1
ATOM 3265 O O . MET A 1 402 ? 12.581 10.557 -14.313 1.00 68.00 402 MET A O 1
ATOM 3269 N N . VAL A 1 403 ? 12.834 8.338 -13.995 1.00 69.94 403 VAL A N 1
ATOM 3270 C CA . VAL A 1 403 ? 11.708 8.177 -13.068 1.00 69.94 403 VAL A CA 1
ATOM 3271 C C . VAL A 1 403 ? 11.967 9.001 -11.802 1.00 69.94 403 VAL A C 1
ATOM 3273 O O . VAL A 1 403 ? 11.132 9.827 -11.441 1.00 69.94 403 VAL A O 1
ATOM 3276 N N . SER A 1 404 ? 13.146 8.893 -11.175 1.00 70.69 404 SER A N 1
ATOM 3277 C CA . SER A 1 404 ? 13.541 9.684 -9.994 1.00 70.69 404 SER A CA 1
ATOM 3278 C C . SER A 1 404 ? 13.541 11.182 -10.252 1.00 70.69 404 SER A C 1
ATOM 3280 O O . SER A 1 404 ? 13.110 11.952 -9.393 1.00 70.69 404 SER A O 1
ATOM 3282 N N . LYS A 1 405 ? 13.985 11.629 -11.428 1.00 70.06 405 LYS A N 1
ATOM 3283 C CA . LYS A 1 405 ? 13.922 13.042 -11.797 1.00 70.06 405 LYS A CA 1
ATOM 3284 C C . LYS A 1 405 ? 12.476 13.494 -11.941 1.00 70.06 405 LYS A C 1
ATOM 3286 O O . LYS A 1 405 ? 12.137 14.524 -11.369 1.00 70.06 405 LYS A O 1
ATOM 3291 N N . TRP A 1 406 ? 11.637 12.733 -12.645 1.00 67.94 406 TRP A N 1
ATOM 3292 C CA . TRP A 1 406 ? 10.207 13.023 -12.750 1.00 67.94 406 TRP A CA 1
ATOM 3293 C C . TRP A 1 406 ? 9.588 13.187 -11.356 1.00 67.94 406 TRP A C 1
ATOM 3295 O O . TRP A 1 406 ? 9.014 14.238 -11.067 1.00 67.94 406 TRP A O 1
ATOM 3305 N N . MET A 1 407 ? 9.840 12.230 -10.457 1.00 65.75 407 MET A N 1
ATOM 3306 C CA . MET A 1 407 ? 9.345 12.259 -9.076 1.00 65.75 407 MET A CA 1
ATOM 3307 C C . MET A 1 407 ? 9.782 13.509 -8.309 1.00 65.75 407 MET A C 1
ATOM 3309 O O . MET A 1 407 ? 9.010 14.035 -7.515 1.00 65.75 407 MET A O 1
ATOM 3313 N N . ARG A 1 408 ? 10.994 14.015 -8.564 1.00 67.75 408 ARG A N 1
ATOM 3314 C CA . ARG A 1 408 ? 11.559 15.199 -7.891 1.00 67.75 408 ARG A CA 1
ATOM 3315 C C . ARG A 1 408 ? 11.231 16.531 -8.571 1.00 67.75 408 ARG A C 1
ATOM 3317 O O . ARG A 1 408 ? 11.460 17.579 -7.979 1.00 67.75 408 ARG A O 1
ATOM 3324 N N . SER A 1 409 ? 10.773 16.510 -9.821 1.00 60.97 409 SER A N 1
ATOM 3325 C CA . SER A 1 409 ? 10.653 17.707 -10.668 1.00 60.97 409 SER A CA 1
ATOM 3326 C C . SER A 1 409 ? 9.295 18.405 -10.607 1.00 60.97 409 SER A C 1
ATOM 3328 O O . SER A 1 409 ? 9.178 19.519 -11.114 1.00 60.97 409 SER A O 1
ATOM 3330 N N . SER A 1 410 ? 8.286 17.797 -9.978 1.00 54.41 410 SER A N 1
ATOM 3331 C CA . SER A 1 410 ? 6.970 18.422 -9.855 1.00 54.41 410 SER A CA 1
ATOM 3332 C C . SER A 1 410 ? 6.885 19.301 -8.605 1.00 54.41 410 SER A C 1
ATOM 3334 O O . SER A 1 410 ? 7.018 18.789 -7.495 1.00 54.41 410 SER A O 1
ATOM 3336 N N . PRO A 1 411 ? 6.634 20.616 -8.743 1.00 48.59 411 PRO A N 1
ATOM 3337 C CA . PRO A 1 411 ? 6.516 21.524 -7.603 1.00 48.59 411 PRO A CA 1
ATOM 3338 C C . PRO A 1 411 ? 5.212 21.341 -6.803 1.00 48.59 411 PRO A C 1
ATOM 3340 O O . PRO A 1 411 ? 5.104 21.887 -5.709 1.00 48.59 411 PRO A O 1
ATOM 3343 N N . ASN A 1 412 ? 4.243 20.572 -7.320 1.00 52.12 412 ASN A N 1
ATOM 3344 C CA . ASN A 1 412 ? 2.957 20.304 -6.678 1.00 52.12 412 ASN A CA 1
ATOM 3345 C C . ASN A 1 412 ? 2.761 18.792 -6.500 1.00 52.12 412 ASN A C 1
ATOM 3347 O O . ASN A 1 412 ? 2.620 18.066 -7.483 1.00 52.12 412 ASN A O 1
ATOM 3351 N N . LEU A 1 413 ? 2.737 18.340 -5.246 1.00 55.00 413 LEU A N 1
ATOM 3352 C CA . LEU A 1 413 ? 2.296 16.999 -4.864 1.00 55.00 413 LEU A CA 1
ATOM 3353 C C . LEU A 1 413 ? 0.753 16.938 -4.835 1.00 55.00 413 LEU A C 1
ATOM 3355 O O . LEU A 1 413 ? 0.129 17.919 -4.415 1.00 55.00 413 LEU A O 1
ATOM 3359 N N . PRO A 1 414 ? 0.128 15.808 -5.215 1.00 55.97 414 PRO A N 1
ATOM 3360 C CA . PRO A 1 414 ? 0.754 14.586 -5.723 1.00 55.97 414 PRO A CA 1
ATOM 3361 C C . PRO A 1 414 ? 1.187 14.720 -7.192 1.00 55.97 414 PRO A C 1
ATOM 3363 O O . PRO A 1 414 ? 0.478 15.295 -8.019 1.00 55.97 414 PRO A O 1
ATOM 3366 N N . THR A 1 415 ? 2.351 14.158 -7.530 1.00 67.44 415 THR A N 1
ATOM 3367 C CA . THR A 1 415 ? 2.796 14.061 -8.926 1.00 67.44 415 THR A CA 1
ATOM 3368 C C . THR A 1 415 ? 2.094 12.882 -9.589 1.00 67.44 415 THR A C 1
ATOM 3370 O O . THR A 1 415 ? 2.245 11.749 -9.133 1.00 67.44 415 THR A O 1
ATOM 3373 N N . THR A 1 416 ? 1.365 13.136 -10.675 1.00 78.75 416 THR A N 1
ATOM 3374 C CA . THR A 1 416 ? 0.547 12.129 -11.362 1.00 78.75 416 THR A CA 1
ATOM 3375 C C . THR A 1 416 ? 1.058 11.836 -12.782 1.00 78.75 416 THR A C 1
ATOM 3377 O O . THR A 1 416 ? 1.143 12.741 -13.612 1.00 78.75 416 THR A O 1
ATOM 3380 N N . LEU A 1 417 ? 1.366 10.568 -13.093 1.00 81.56 417 LEU A N 1
ATOM 3381 C CA . LEU A 1 417 ? 1.610 10.067 -14.455 1.00 81.56 417 LEU A CA 1
ATOM 3382 C C . LEU A 1 417 ? 0.315 9.560 -15.078 1.00 81.56 417 LEU A C 1
ATOM 3384 O O . LEU A 1 417 ? -0.157 8.470 -14.766 1.00 81.56 417 LEU A O 1
ATOM 3388 N N . GLU A 1 418 ? -0.211 10.319 -16.027 1.00 86.69 418 GLU A N 1
ATOM 3389 C CA . GLU A 1 418 ? -1.194 9.820 -16.993 1.00 86.69 418 GLU A CA 1
ATOM 3390 C C . GLU A 1 418 ? -0.572 8.853 -18.019 1.00 86.69 418 GLU A C 1
ATOM 3392 O O . GLU A 1 418 ? 0.637 8.878 -18.270 1.00 86.69 418 GLU A O 1
ATOM 3397 N N . ALA A 1 419 ? -1.422 8.075 -18.695 1.00 86.19 419 ALA A N 1
ATOM 3398 C CA . ALA A 1 419 ? -1.038 7.128 -19.747 1.00 86.19 419 ALA A CA 1
ATOM 3399 C C . ALA A 1 419 ? -0.102 7.713 -20.824 1.00 86.19 419 ALA A C 1
ATOM 3401 O O . ALA A 1 419 ? 0.841 7.043 -21.235 1.00 86.19 419 ALA A O 1
ATOM 3402 N N . LYS A 1 420 ? -0.290 8.977 -21.234 1.00 84.50 420 LYS A N 1
ATOM 3403 C CA . LYS A 1 420 ? 0.580 9.642 -22.226 1.00 84.50 420 LYS A CA 1
ATOM 3404 C C . LYS A 1 420 ? 2.042 9.749 -21.770 1.00 84.50 420 LYS A C 1
ATOM 3406 O O . LYS A 1 420 ? 2.954 9.618 -22.578 1.00 84.50 420 LYS A O 1
ATOM 3411 N N . HIS A 1 421 ? 2.272 9.954 -20.471 1.00 83.50 421 HIS A N 1
ATOM 3412 C CA . HIS A 1 421 ? 3.621 10.038 -19.914 1.00 83.50 421 HIS A CA 1
ATOM 3413 C C . HIS A 1 421 ? 4.246 8.650 -19.800 1.00 83.50 421 HIS A C 1
ATOM 3415 O O . HIS A 1 421 ? 5.434 8.491 -20.063 1.00 83.50 421 HIS A O 1
ATOM 3421 N N . VAL A 1 422 ? 3.446 7.635 -19.446 1.00 83.19 422 VAL A N 1
ATOM 3422 C CA . VAL A 1 422 ? 3.887 6.234 -19.498 1.00 83.19 422 VAL A CA 1
ATOM 3423 C C . VAL A 1 422 ? 4.309 5.891 -20.925 1.00 83.19 422 VAL A C 1
ATOM 3425 O O . VAL A 1 422 ? 5.410 5.390 -21.121 1.00 83.19 422 VAL A O 1
ATOM 3428 N N . GLU A 1 423 ? 3.503 6.246 -21.929 1.00 83.81 423 GLU A N 1
ATOM 3429 C CA . GLU A 1 423 ? 3.834 6.050 -23.343 1.00 83.81 423 GLU A CA 1
ATOM 3430 C C . GLU A 1 423 ? 5.151 6.732 -23.734 1.00 83.81 423 GLU A C 1
ATOM 3432 O O . GLU A 1 423 ? 5.994 6.114 -24.381 1.00 83.81 423 GLU A O 1
ATOM 3437 N N . GLU A 1 424 ? 5.354 7.985 -23.321 1.00 80.44 424 GLU A N 1
ATOM 3438 C CA . GLU A 1 424 ? 6.592 8.723 -23.573 1.00 80.44 424 GLU A CA 1
ATOM 3439 C C . GLU A 1 424 ? 7.803 8.037 -22.927 1.00 80.44 424 GLU A C 1
ATOM 3441 O O . GLU A 1 424 ? 8.824 7.844 -23.588 1.00 80.44 424 GLU A O 1
ATOM 3446 N N . ILE A 1 425 ? 7.687 7.601 -21.668 1.00 77.44 425 ILE A N 1
ATOM 3447 C CA . ILE A 1 425 ? 8.741 6.848 -20.975 1.00 77.44 425 ILE A CA 1
ATOM 3448 C C . ILE A 1 425 ? 9.044 5.551 -21.731 1.00 77.44 425 ILE A C 1
ATOM 3450 O O . ILE A 1 425 ? 10.211 5.259 -21.985 1.00 77.44 425 ILE A O 1
ATOM 3454 N N . ILE A 1 426 ? 8.018 4.804 -22.156 1.00 77.69 426 ILE A N 1
ATOM 3455 C CA . ILE A 1 426 ? 8.192 3.568 -22.928 1.00 77.69 426 ILE A CA 1
ATOM 3456 C C . ILE A 1 426 ? 8.849 3.837 -24.291 1.00 77.69 426 ILE A C 1
ATOM 3458 O O . ILE A 1 426 ? 9.703 3.056 -24.717 1.00 77.69 426 ILE A O 1
ATOM 3462 N N . LYS A 1 427 ? 8.499 4.930 -24.978 1.00 77.00 427 LYS A N 1
ATOM 3463 C CA . LYS A 1 427 ? 9.142 5.333 -26.241 1.00 77.00 427 LYS A CA 1
ATOM 3464 C C . LYS A 1 427 ? 10.618 5.656 -26.032 1.00 77.00 427 LYS A C 1
ATOM 3466 O O . LYS A 1 427 ? 11.460 5.102 -26.735 1.00 77.00 427 LYS A O 1
ATOM 3471 N N . LYS A 1 428 ? 10.945 6.476 -25.029 1.00 73.69 428 LYS A N 1
ATOM 3472 C CA . LYS A 1 428 ? 12.332 6.824 -24.669 1.00 73.69 428 LYS A CA 1
ATOM 3473 C C . LYS A 1 428 ? 13.153 5.579 -24.328 1.00 73.69 428 LYS A C 1
ATOM 3475 O O . LYS A 1 428 ? 14.272 5.414 -24.806 1.00 73.69 428 LYS A O 1
ATOM 3480 N N . VAL A 1 429 ? 12.551 4.656 -23.582 1.00 71.31 429 VAL A N 1
ATOM 3481 C CA . VAL A 1 429 ? 13.097 3.325 -23.293 1.00 71.31 429 VAL A CA 1
ATOM 3482 C C . VAL A 1 429 ? 13.433 2.553 -24.575 1.00 71.31 429 VAL A C 1
ATOM 3484 O O . VAL A 1 429 ? 14.555 2.067 -24.729 1.00 71.31 429 VAL A O 1
ATOM 3487 N N . GLN A 1 430 ? 12.487 2.449 -25.510 1.00 73.00 430 GLN A N 1
ATOM 3488 C CA . GLN A 1 430 ? 12.686 1.720 -26.766 1.00 73.00 430 GLN A CA 1
ATOM 3489 C C . GLN A 1 430 ? 13.774 2.362 -27.636 1.00 73.00 430 GLN A C 1
ATOM 3491 O O . GLN A 1 430 ? 14.566 1.644 -28.246 1.00 73.00 430 GLN A O 1
ATOM 3496 N N . LEU A 1 431 ? 13.834 3.695 -27.688 1.00 73.12 431 LEU A N 1
ATOM 3497 C CA . LEU A 1 431 ? 14.866 4.429 -28.425 1.00 73.12 431 LEU A CA 1
ATOM 3498 C C . LEU A 1 431 ? 16.259 4.180 -27.844 1.00 73.12 431 LEU A C 1
ATOM 3500 O O . LEU A 1 431 ? 17.185 3.869 -28.592 1.00 73.12 431 LEU A O 1
ATOM 3504 N N . HIS A 1 432 ? 16.404 4.213 -26.517 1.00 71.81 432 HIS A N 1
ATOM 3505 C CA . HIS A 1 432 ? 17.686 3.935 -25.872 1.00 71.81 432 HIS A CA 1
ATOM 3506 C C . HIS A 1 432 ? 18.172 2.497 -26.116 1.00 71.81 432 HIS A C 1
ATOM 3508 O O . HIS A 1 432 ? 19.357 2.267 -26.351 1.00 71.81 432 HIS A O 1
ATOM 3514 N N . GLN A 1 433 ? 17.274 1.508 -26.128 1.00 70.25 433 GLN A N 1
ATOM 3515 C CA . GLN A 1 433 ? 17.667 0.141 -26.479 1.00 70.25 433 GLN A CA 1
ATOM 3516 C C . GLN A 1 433 ? 18.190 0.050 -27.921 1.00 70.25 433 GLN A C 1
ATOM 3518 O O . GLN A 1 433 ? 19.199 -0.612 -28.173 1.00 70.25 433 GLN A O 1
ATOM 3523 N N . LYS A 1 434 ? 17.521 0.712 -28.872 1.00 72.62 434 LYS A N 1
ATOM 3524 C CA . LYS A 1 434 ? 17.960 0.742 -30.276 1.00 72.62 434 LYS A CA 1
ATOM 3525 C C . LYS A 1 434 ? 19.310 1.441 -30.427 1.00 72.62 434 LYS A C 1
ATOM 3527 O O . LYS A 1 434 ? 20.155 0.952 -31.173 1.00 72.62 434 LYS A O 1
ATOM 3532 N N . TYR A 1 435 ? 19.554 2.489 -29.643 1.00 75.31 435 TYR A N 1
ATOM 3533 C CA . TYR A 1 435 ? 20.866 3.118 -29.528 1.00 75.31 435 TYR A CA 1
ATOM 3534 C C . TYR A 1 435 ? 21.959 2.140 -29.097 1.00 75.31 435 TYR A C 1
ATOM 3536 O O . TYR A 1 435 ? 22.986 2.049 -29.766 1.00 75.31 435 TYR A O 1
ATOM 3544 N N . LEU A 1 436 ? 21.742 1.365 -28.031 1.00 71.81 436 LEU A N 1
ATOM 3545 C CA . LEU A 1 436 ? 22.740 0.400 -27.557 1.00 71.81 436 LEU A CA 1
ATOM 3546 C C . LEU A 1 436 ? 23.038 -0.680 -28.607 1.00 71.81 436 LEU A C 1
ATOM 3548 O O . LEU A 1 436 ? 24.197 -1.036 -28.819 1.00 71.81 436 LEU A O 1
ATOM 3552 N N . LEU A 1 437 ? 22.012 -1.161 -29.316 1.00 72.50 437 LEU A N 1
ATOM 3553 C CA . LEU A 1 437 ? 22.187 -2.111 -30.420 1.00 72.50 437 LEU A CA 1
ATOM 3554 C C . LEU A 1 437 ? 23.021 -1.515 -31.558 1.00 72.50 437 LEU A C 1
ATOM 3556 O O . LEU A 1 437 ? 23.922 -2.179 -32.073 1.00 72.50 437 LEU A O 1
ATOM 3560 N N . LEU A 1 438 ? 22.750 -0.261 -31.922 1.00 74.81 438 LEU A N 1
ATOM 3561 C CA . LE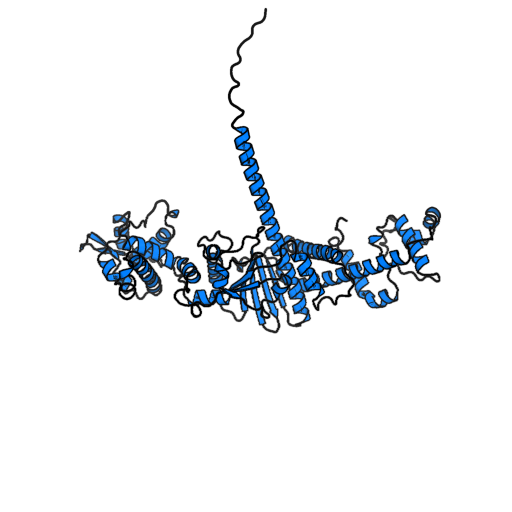U A 1 438 ? 23.494 0.454 -32.952 1.00 74.81 438 LEU A CA 1
ATOM 3562 C C . LEU A 1 438 ? 24.946 0.713 -32.531 1.00 74.81 438 LEU A C 1
ATOM 3564 O O . LEU A 1 438 ? 25.860 0.544 -33.341 1.00 74.81 438 LEU A O 1
ATOM 3568 N N . LYS A 1 439 ? 25.167 1.062 -31.257 1.00 76.12 439 LYS A N 1
ATOM 3569 C CA . LYS A 1 439 ? 26.500 1.246 -30.666 1.00 76.12 439 LYS A CA 1
ATOM 3570 C C . LYS A 1 439 ? 27.302 -0.034 -30.752 1.00 76.12 439 LYS A C 1
ATOM 3572 O O . LYS A 1 439 ? 28.415 -0.034 -31.261 1.00 76.12 439 LYS A O 1
ATOM 3577 N N . LYS A 1 440 ? 26.704 -1.147 -30.339 1.00 73.50 440 LYS A N 1
ATOM 3578 C CA . LYS A 1 440 ? 27.341 -2.457 -30.411 1.00 73.50 440 LYS A CA 1
ATOM 3579 C C . LYS A 1 440 ? 27.663 -2.870 -31.847 1.00 73.50 440 LYS A C 1
ATOM 3581 O O . LYS A 1 440 ? 28.755 -3.373 -32.096 1.00 73.50 440 LYS A O 1
ATOM 3586 N N . ALA A 1 441 ? 26.742 -2.656 -32.787 1.00 76.19 441 ALA A N 1
ATOM 3587 C CA . ALA A 1 441 ? 26.982 -2.939 -34.201 1.00 76.19 441 ALA A CA 1
ATOM 3588 C C . ALA A 1 441 ? 28.134 -2.088 -34.765 1.00 76.19 441 ALA A C 1
ATOM 3590 O O . ALA A 1 441 ? 29.002 -2.620 -35.454 1.00 76.19 441 ALA A O 1
ATOM 3591 N N . SER A 1 442 ? 28.179 -0.801 -34.408 1.00 79.12 442 SER A N 1
ATOM 3592 C CA . SER A 1 442 ? 29.248 0.125 -34.805 1.00 79.12 442 SER A CA 1
ATOM 3593 C C . SER A 1 442 ? 30.595 -0.267 -34.195 1.00 79.12 442 SER A C 1
ATOM 3595 O O . SER A 1 442 ? 31.584 -0.349 -34.914 1.00 79.12 442 SER A O 1
ATOM 3597 N N . ASN A 1 443 ? 30.634 -0.592 -32.901 1.00 77.75 443 ASN A N 1
ATOM 3598 C CA . ASN A 1 443 ? 31.847 -1.039 -32.214 1.00 77.75 443 ASN A CA 1
ATOM 3599 C C . ASN A 1 443 ? 32.380 -2.337 -32.813 1.00 77.75 443 ASN A C 1
ATOM 3601 O O . ASN A 1 443 ? 33.568 -2.437 -33.091 1.00 77.75 443 ASN A O 1
ATOM 3605 N N . LYS A 1 444 ? 31.498 -3.301 -33.095 1.00 77.62 444 LYS A N 1
ATOM 3606 C CA . LYS A 1 444 ? 31.883 -4.534 -33.780 1.00 77.62 444 LYS A CA 1
ATOM 3607 C C . LYS A 1 444 ? 32.443 -4.252 -35.175 1.00 77.62 444 LYS A C 1
ATOM 3609 O O . LYS A 1 444 ? 33.452 -4.831 -35.545 1.00 77.62 444 LYS A O 1
ATOM 3614 N N . TYR A 1 445 ? 31.823 -3.354 -35.940 1.00 78.25 445 TYR A N 1
ATOM 3615 C CA . TYR A 1 445 ? 32.354 -2.938 -37.239 1.00 78.25 445 TYR A CA 1
ATOM 3616 C C . TYR A 1 445 ? 33.752 -2.312 -37.106 1.00 78.25 445 TYR A C 1
ATOM 3618 O O . TYR A 1 445 ? 34.645 -2.624 -37.892 1.00 78.25 445 TYR A O 1
ATOM 3626 N N . ILE A 1 446 ? 33.966 -1.477 -36.085 1.00 77.56 446 ILE A N 1
ATOM 3627 C CA . ILE A 1 446 ? 35.272 -0.886 -35.775 1.00 77.56 446 ILE A CA 1
ATOM 3628 C C . ILE A 1 446 ? 36.296 -1.978 -35.428 1.00 77.56 446 ILE A C 1
ATOM 3630 O O . ILE A 1 446 ? 37.377 -2.010 -36.010 1.00 77.56 446 ILE A O 1
ATOM 3634 N N . GLU A 1 447 ? 35.961 -2.900 -34.529 1.00 77.50 447 GLU A N 1
ATOM 3635 C CA . GLU A 1 447 ? 36.840 -3.999 -34.115 1.00 77.50 447 GLU A CA 1
ATOM 3636 C C . GLU A 1 447 ? 37.176 -4.944 -35.276 1.00 77.50 447 GLU A C 1
ATOM 3638 O O . GLU A 1 447 ? 38.348 -5.230 -35.528 1.00 77.50 447 GLU A O 1
ATOM 3643 N N . ASP A 1 448 ? 36.160 -5.388 -36.017 1.00 74.62 448 ASP A N 1
ATOM 3644 C CA . ASP A 1 448 ? 36.299 -6.377 -37.084 1.00 74.62 448 ASP A CA 1
ATOM 3645 C C . ASP A 1 448 ? 37.053 -5.812 -38.297 1.00 74.62 448 ASP A C 1
ATOM 3647 O O . ASP A 1 448 ? 37.589 -6.586 -39.091 1.00 74.62 448 ASP A O 1
ATOM 3651 N N . HIS A 1 449 ? 37.002 -4.495 -38.545 1.00 68.75 449 HIS A N 1
ATOM 3652 C CA . HIS A 1 449 ? 37.451 -3.912 -39.822 1.00 68.75 449 HIS A CA 1
ATOM 3653 C C . HIS A 1 449 ? 38.521 -2.827 -39.681 1.00 68.75 449 HIS A C 1
ATOM 3655 O O . HIS A 1 449 ? 39.159 -2.488 -40.677 1.00 68.75 449 HIS A O 1
ATOM 3661 N N . LEU A 1 450 ? 38.739 -2.277 -38.484 1.00 67.00 450 LEU A N 1
ATOM 3662 C CA . LEU A 1 450 ? 39.629 -1.128 -38.273 1.00 67.00 450 LEU A CA 1
ATOM 3663 C C . LEU A 1 450 ? 40.832 -1.461 -37.370 1.00 67.00 450 LEU A C 1
ATOM 3665 O O . LEU A 1 450 ? 41.574 -0.559 -36.986 1.00 67.00 450 LEU A O 1
ATOM 3669 N N . THR A 1 451 ? 41.082 -2.744 -37.074 1.00 56.69 451 THR A N 1
ATOM 3670 C CA . THR A 1 451 ? 42.149 -3.185 -36.159 1.00 56.69 451 THR A CA 1
ATOM 3671 C C . THR A 1 451 ? 43.559 -3.311 -36.752 1.00 56.69 451 THR A C 1
ATOM 3673 O O . THR A 1 451 ? 44.460 -3.559 -35.956 1.00 56.69 451 THR A O 1
ATOM 3676 N N . GLN A 1 452 ? 43.830 -3.069 -38.056 1.00 60.59 452 GLN A N 1
ATOM 3677 C CA . GLN A 1 452 ? 45.189 -2.687 -38.532 1.00 60.59 452 GLN A CA 1
ATOM 3678 C C . GLN A 1 452 ? 45.359 -2.324 -40.031 1.00 60.59 452 GLN A C 1
ATOM 3680 O O . GLN A 1 452 ? 44.724 -2.907 -40.906 1.00 60.59 452 GLN A O 1
ATOM 3685 N N . SER A 1 453 ? 46.367 -1.455 -40.276 1.00 57.16 453 SER A N 1
ATOM 3686 C CA . SER A 1 453 ? 47.271 -1.285 -41.452 1.00 57.16 453 SER A CA 1
ATOM 3687 C C . SER A 1 453 ? 47.233 0.014 -42.280 1.00 57.16 453 SER A C 1
ATOM 3689 O O . SER A 1 453 ? 48.127 0.216 -43.103 1.00 57.16 453 SER A O 1
ATOM 3691 N N . LEU A 1 454 ? 46.313 0.949 -42.026 1.00 67.62 454 LEU A N 1
ATOM 3692 C CA . LEU A 1 454 ? 46.306 2.256 -42.699 1.00 67.62 454 LEU A CA 1
ATOM 3693 C C . LEU A 1 454 ? 46.415 3.387 -41.673 1.00 67.62 454 LEU A C 1
ATOM 3695 O O . LEU A 1 454 ? 45.476 3.611 -40.919 1.00 67.62 454 LEU A O 1
ATOM 3699 N N . GLU A 1 455 ? 47.530 4.113 -41.662 1.00 73.50 455 GLU A N 1
ATOM 3700 C CA . GLU A 1 455 ? 47.716 5.329 -40.861 1.00 73.50 455 GLU A CA 1
ATOM 3701 C C . GLU A 1 455 ? 47.873 6.514 -41.815 1.00 73.50 455 GLU A C 1
ATOM 3703 O O . GLU A 1 455 ? 48.831 6.609 -42.589 1.00 73.50 455 GLU A O 1
ATOM 3708 N N . ALA A 1 456 ? 46.881 7.395 -41.824 1.00 73.25 456 ALA A N 1
ATOM 3709 C CA . ALA A 1 456 ? 46.938 8.608 -42.608 1.00 73.25 456 ALA A CA 1
ATOM 3710 C C . ALA A 1 456 ? 47.762 9.655 -41.854 1.00 73.25 456 ALA A C 1
ATOM 3712 O O . ALA A 1 456 ? 47.553 9.894 -40.667 1.00 73.25 456 ALA A O 1
ATOM 3713 N N . LYS A 1 457 ? 48.686 10.318 -42.558 1.00 82.81 457 LYS A N 1
ATOM 3714 C CA . LYS A 1 457 ? 49.505 11.382 -41.965 1.00 82.81 457 LYS A CA 1
ATOM 3715 C C . LYS A 1 457 ? 48.601 12.507 -41.438 1.00 82.81 457 LYS A C 1
ATOM 3717 O O . LYS A 1 457 ? 47.888 13.106 -42.257 1.00 82.81 457 LYS A O 1
ATOM 3722 N N . PRO A 1 458 ? 48.631 12.822 -40.130 1.00 81.88 458 PRO A N 1
ATOM 3723 C CA . PRO A 1 458 ? 47.764 13.829 -39.520 1.00 81.88 458 PRO A CA 1
ATOM 3724 C C . PRO A 1 458 ? 47.786 15.181 -40.233 1.00 81.88 458 PRO A C 1
ATOM 3726 O O . PRO A 1 458 ? 46.741 15.783 -40.483 1.00 81.88 458 PRO A O 1
ATOM 3729 N N . GLU A 1 459 ? 48.975 15.641 -40.621 1.00 84.06 459 GLU A N 1
ATOM 3730 C CA . GLU A 1 459 ? 49.181 16.922 -41.297 1.00 84.06 459 GLU A CA 1
ATOM 3731 C C . GLU A 1 459 ? 48.527 16.913 -42.680 1.00 84.06 459 GLU A C 1
ATOM 3733 O O . GLU A 1 459 ? 47.847 17.860 -43.065 1.00 84.06 459 GLU A O 1
ATOM 3738 N N . SER A 1 460 ? 48.652 15.794 -43.398 1.00 82.69 460 SER A N 1
ATOM 3739 C CA . SER A 1 460 ? 48.044 15.631 -44.718 1.00 82.69 460 SER A CA 1
ATOM 3740 C C . SER A 1 460 ? 46.521 15.558 -44.653 1.00 82.69 460 SER A C 1
ATOM 3742 O O . SER A 1 460 ? 45.876 16.071 -45.564 1.00 82.69 460 SER A O 1
ATOM 3744 N N . LEU A 1 461 ? 45.941 14.938 -43.614 1.00 83.06 461 LEU A N 1
ATOM 3745 C CA . LEU A 1 461 ? 44.487 14.885 -43.413 1.00 83.06 461 LEU A CA 1
ATOM 3746 C C . LEU A 1 461 ? 43.901 16.260 -43.093 1.00 83.06 461 LEU A C 1
ATOM 3748 O O . LEU A 1 461 ? 42.882 16.619 -43.682 1.00 83.06 461 LEU A O 1
ATOM 3752 N N . ARG A 1 462 ? 44.556 17.043 -42.225 1.00 83.56 462 ARG A N 1
ATOM 3753 C CA . ARG A 1 462 ? 44.118 18.401 -41.841 1.00 83.56 462 ARG A CA 1
ATOM 3754 C C . ARG A 1 462 ? 43.976 19.347 -43.033 1.00 83.56 462 ARG A C 1
ATOM 3756 O O . ARG A 1 462 ? 43.115 20.224 -43.038 1.00 83.56 462 ARG A O 1
ATOM 3763 N N . GLU A 1 463 ? 44.787 19.146 -44.066 1.00 84.00 463 GLU A N 1
ATOM 3764 C CA . GLU A 1 463 ? 44.734 19.926 -45.304 1.00 84.00 463 GLU A CA 1
ATOM 3765 C C . GLU A 1 463 ? 43.627 19.468 -46.272 1.00 84.00 463 GLU A C 1
ATOM 3767 O O . GLU A 1 463 ? 43.304 20.185 -47.225 1.00 84.00 463 GLU A O 1
ATOM 3772 N N . LYS A 1 464 ? 43.017 18.289 -46.062 1.00 86.25 464 LYS A N 1
ATOM 3773 C CA . LYS A 1 464 ? 42.001 17.755 -46.978 1.00 86.25 464 LYS A CA 1
ATOM 3774 C C . LYS A 1 464 ? 40.623 18.395 -46.779 1.00 86.25 464 LYS A C 1
ATOM 3776 O O . LYS A 1 464 ? 40.226 18.709 -45.656 1.00 86.25 464 LYS A O 1
ATOM 3781 N N . PRO A 1 465 ? 39.819 18.478 -47.859 1.00 84.12 465 PRO A N 1
ATOM 3782 C CA . PRO A 1 465 ? 38.417 18.891 -47.777 1.00 84.12 465 PRO A CA 1
ATOM 3783 C C . PRO A 1 465 ? 37.589 18.062 -46.789 1.00 84.12 465 PRO A C 1
ATOM 3785 O O . PRO A 1 465 ? 36.708 18.612 -46.138 1.00 84.12 465 PRO A O 1
ATOM 3788 N N . LEU A 1 466 ? 37.902 16.769 -46.635 1.00 83.31 466 LEU A N 1
ATOM 3789 C CA . LEU A 1 466 ? 37.212 15.878 -45.699 1.00 83.31 466 LEU A CA 1
ATOM 3790 C C . LEU A 1 466 ? 37.323 16.358 -44.243 1.00 83.31 466 LEU A C 1
ATOM 3792 O O . LEU A 1 466 ? 36.318 16.384 -43.541 1.00 83.31 466 LEU A O 1
ATOM 3796 N N . TYR A 1 467 ? 38.508 16.800 -43.808 1.00 84.25 467 TYR A N 1
ATOM 3797 C CA . TYR A 1 467 ? 38.707 17.335 -42.458 1.00 84.25 467 TYR A CA 1
ATOM 3798 C C . TYR A 1 467 ? 37.856 18.585 -42.227 1.00 84.25 467 TYR A C 1
ATOM 3800 O O . TYR A 1 467 ? 37.140 18.680 -41.237 1.00 84.25 467 TYR A O 1
ATOM 3808 N N . LYS A 1 468 ? 37.850 19.519 -43.188 1.00 82.12 468 LYS A N 1
ATOM 3809 C CA . LYS A 1 468 ? 37.021 20.736 -43.117 1.00 82.12 468 LYS A CA 1
ATOM 3810 C C . LYS A 1 468 ? 35.522 20.437 -43.162 1.00 82.12 468 LYS A C 1
ATOM 3812 O O . LYS A 1 468 ? 34.733 21.171 -42.570 1.00 82.12 468 LYS A O 1
ATOM 3817 N N . PHE A 1 469 ? 35.124 19.385 -43.871 1.00 80.31 469 PHE A N 1
ATOM 3818 C CA . PHE A 1 469 ? 33.739 18.935 -43.946 1.00 80.31 469 PHE A CA 1
ATOM 3819 C C . PHE A 1 469 ? 33.258 18.394 -42.593 1.00 80.31 469 PHE A C 1
ATOM 3821 O O . PHE A 1 469 ? 32.223 18.850 -42.111 1.00 80.31 469 PHE A O 1
ATOM 3828 N N . LEU A 1 470 ? 34.056 17.532 -41.954 1.00 79.69 470 LEU A N 1
ATOM 3829 C CA . LEU A 1 470 ? 33.750 16.889 -40.669 1.00 79.69 470 LEU A CA 1
ATOM 3830 C C . LEU A 1 470 ? 33.992 17.773 -39.433 1.00 79.69 470 LEU A C 1
ATOM 3832 O O . LEU A 1 470 ? 33.420 17.521 -38.374 1.00 79.69 470 LEU A O 1
ATOM 3836 N N . ALA A 1 471 ? 34.827 18.809 -39.542 1.00 77.88 471 ALA A N 1
ATOM 3837 C CA . ALA A 1 471 ? 35.070 19.742 -38.447 1.00 77.88 471 ALA A CA 1
ATOM 3838 C C . ALA A 1 471 ? 33.768 20.450 -38.010 1.00 77.88 471 ALA A C 1
ATOM 3840 O O . ALA A 1 471 ? 32.941 20.766 -38.877 1.00 77.88 471 ALA A O 1
ATOM 3841 N N . PRO A 1 472 ? 33.583 20.737 -36.703 1.00 65.69 472 PRO A N 1
ATOM 3842 C CA . PRO A 1 472 ? 32.460 21.540 -36.216 1.00 65.69 472 PRO A CA 1
ATOM 3843 C C . PRO A 1 472 ? 32.375 22.894 -36.938 1.00 65.69 472 PRO A C 1
ATOM 3845 O O . PRO A 1 472 ? 33.339 23.343 -37.561 1.00 65.69 472 PRO A O 1
ATOM 3848 N N . SER A 1 473 ? 31.194 23.511 -36.892 1.00 63.09 473 SER A N 1
ATOM 3849 C CA . SER A 1 473 ? 30.870 24.781 -37.547 1.00 63.09 473 SER A CA 1
ATOM 3850 C C . SER A 1 473 ? 31.981 25.825 -37.440 1.00 63.09 473 SER A C 1
ATOM 3852 O O . SER A 1 473 ? 32.566 26.012 -36.375 1.00 63.09 473 SER A O 1
ATOM 3854 N N . ASP A 1 474 ? 32.227 26.547 -38.536 1.00 57.09 474 ASP A N 1
ATOM 3855 C CA . ASP A 1 474 ? 33.097 27.719 -38.513 1.00 57.09 474 ASP A CA 1
ATOM 3856 C C . ASP A 1 474 ? 32.480 28.755 -37.551 1.00 57.09 474 ASP A C 1
ATOM 3858 O O . ASP A 1 474 ? 31.339 29.178 -37.799 1.00 57.09 474 ASP A O 1
ATOM 3862 N N . PRO A 1 475 ? 33.181 29.165 -36.473 1.00 53.88 475 PRO A N 1
ATOM 3863 C CA . PRO A 1 475 ? 32.666 30.125 -35.498 1.00 53.88 475 PRO A CA 1
ATOM 3864 C C . PRO A 1 475 ? 32.258 31.465 -36.129 1.00 53.88 475 PRO A C 1
ATOM 3866 O O . PRO A 1 475 ? 31.501 32.217 -35.522 1.00 53.88 475 PRO A O 1
ATOM 3869 N N . ALA A 1 476 ? 32.704 31.762 -37.355 1.00 54.66 476 ALA A N 1
ATOM 3870 C CA . ALA A 1 476 ? 32.299 32.949 -38.100 1.00 54.66 476 ALA A CA 1
ATOM 3871 C C . ALA A 1 476 ? 30.909 32.848 -38.759 1.00 54.66 476 ALA A C 1
ATOM 3873 O O . ALA A 1 476 ? 30.337 33.873 -39.127 1.00 54.66 476 ALA A O 1
ATOM 3874 N N . THR A 1 477 ? 30.363 31.642 -38.947 1.00 56.97 477 THR A N 1
ATOM 3875 C CA . THR A 1 477 ? 29.182 31.433 -39.809 1.00 56.97 477 THR A CA 1
ATOM 3876 C C . THR A 1 477 ? 27.896 31.094 -39.061 1.00 56.97 477 THR A C 1
ATOM 3878 O O . THR A 1 477 ? 26.832 31.185 -39.665 1.00 56.97 477 THR A O 1
ATOM 3881 N N . ASN A 1 478 ? 27.952 30.736 -37.769 1.00 49.47 478 ASN A N 1
ATOM 3882 C CA . ASN A 1 478 ? 26.794 30.330 -36.944 1.00 49.47 478 ASN A CA 1
ATOM 3883 C C . ASN A 1 478 ? 25.882 29.245 -37.563 1.00 49.47 478 ASN A C 1
ATOM 3885 O O . ASN A 1 478 ? 24.792 28.993 -37.055 1.00 49.47 478 ASN A O 1
ATOM 3889 N N . VAL A 1 479 ? 26.308 28.575 -38.638 1.00 50.28 479 VAL A N 1
ATOM 3890 C CA . VAL A 1 479 ? 25.552 27.480 -39.249 1.00 50.28 479 VAL A CA 1
ATOM 3891 C C . VAL A 1 479 ? 25.862 26.210 -38.469 1.00 50.28 479 VAL A C 1
ATOM 3893 O O . VAL A 1 479 ? 26.977 25.691 -38.544 1.00 50.28 479 VAL A O 1
ATOM 3896 N N . THR A 1 480 ? 24.890 25.697 -37.721 1.00 54.88 480 THR A N 1
ATOM 3897 C CA . THR A 1 480 ? 24.931 24.351 -37.139 1.00 54.88 480 THR A CA 1
ATOM 3898 C C . THR A 1 480 ? 25.055 23.337 -38.275 1.00 54.88 480 THR A C 1
ATOM 3900 O O . THR A 1 480 ? 24.179 23.235 -39.134 1.00 54.88 480 THR A O 1
ATOM 3903 N N . LYS A 1 481 ? 26.192 22.635 -38.346 1.00 59.50 481 LYS A N 1
ATOM 3904 C CA . LYS A 1 481 ? 26.358 21.531 -39.299 1.00 59.50 481 LYS A CA 1
ATOM 3905 C C . LYS A 1 481 ? 25.515 20.332 -38.844 1.00 59.50 481 LYS A C 1
ATOM 3907 O O . LYS A 1 481 ? 25.341 20.167 -37.642 1.00 59.50 481 LYS A O 1
ATOM 3912 N N . PRO A 1 482 ? 25.016 19.503 -39.777 1.00 58.19 482 PRO A N 1
ATOM 3913 C CA . PRO A 1 482 ? 24.276 18.297 -39.423 1.00 58.19 482 PRO A CA 1
ATOM 3914 C C . PRO A 1 482 ? 25.184 17.287 -38.707 1.00 58.19 482 PRO A C 1
ATOM 3916 O O . PRO A 1 482 ? 26.308 17.056 -39.149 1.00 58.19 482 PRO A O 1
ATOM 3919 N N . ASP A 1 483 ? 24.663 16.646 -37.658 1.00 64.69 483 ASP A N 1
ATOM 3920 C CA . ASP A 1 483 ? 25.339 15.557 -36.928 1.00 64.69 483 ASP A CA 1
ATOM 3921 C C . ASP A 1 483 ? 25.271 14.203 -37.666 1.00 64.69 483 ASP A C 1
ATOM 3923 O O . ASP A 1 483 ? 25.884 13.219 -37.253 1.00 64.69 483 ASP A O 1
ATOM 3927 N N . ILE A 1 484 ? 24.566 14.150 -38.804 1.00 68.62 484 ILE A N 1
ATOM 3928 C CA . ILE A 1 484 ? 24.477 12.984 -39.689 1.00 68.62 484 ILE A CA 1
ATOM 3929 C C . ILE A 1 484 ? 25.217 13.283 -40.994 1.00 68.62 484 ILE A C 1
ATOM 3931 O O . ILE A 1 484 ? 24.831 14.168 -41.761 1.00 68.62 484 ILE A O 1
ATOM 3935 N N . PHE A 1 485 ? 26.240 12.484 -41.294 1.00 75.38 485 PHE A N 1
ATOM 3936 C CA . PHE A 1 485 ? 27.017 12.592 -42.526 1.00 75.38 485 PHE A CA 1
ATOM 3937 C C . PHE A 1 485 ? 26.778 11.373 -43.419 1.00 75.38 485 PHE A C 1
ATOM 3939 O O . PHE A 1 485 ? 26.992 10.237 -43.005 1.00 75.38 485 PHE A O 1
ATOM 3946 N N . THR A 1 486 ? 26.350 11.602 -44.663 1.00 71.94 486 THR A N 1
ATOM 3947 C CA . THR A 1 486 ? 26.178 10.535 -45.661 1.00 71.94 486 THR A CA 1
ATOM 3948 C C . THR A 1 486 ? 27.330 10.564 -46.657 1.00 71.94 486 THR A C 1
ATOM 3950 O O . THR A 1 486 ? 27.609 11.604 -47.253 1.00 71.94 486 THR A O 1
ATOM 3953 N N . PHE A 1 487 ? 27.977 9.417 -46.869 1.00 72.38 487 PHE A N 1
ATOM 3954 C CA . PHE A 1 487 ? 29.094 9.278 -47.799 1.00 72.38 487 PHE A CA 1
ATOM 3955 C C . PHE A 1 487 ? 28.794 8.213 -48.847 1.00 72.38 487 PHE A C 1
ATOM 3957 O O . PHE A 1 487 ? 28.489 7.071 -48.512 1.00 72.38 487 PHE A O 1
ATOM 3964 N N . LEU A 1 488 ? 28.952 8.577 -50.118 1.00 72.75 488 LEU A N 1
ATOM 3965 C CA . LEU A 1 488 ? 29.044 7.622 -51.213 1.00 72.75 488 LEU A CA 1
ATOM 3966 C C . LEU A 1 488 ? 30.509 7.542 -51.636 1.00 72.75 488 LEU A C 1
ATOM 3968 O O . LEU A 1 488 ? 31.099 8.546 -52.035 1.00 72.75 488 LEU A O 1
ATOM 3972 N N . THR A 1 489 ? 31.106 6.361 -51.527 1.00 71.81 489 THR A N 1
ATOM 3973 C CA . THR A 1 489 ? 32.510 6.139 -51.878 1.00 71.81 489 THR A CA 1
ATOM 3974 C C . THR A 1 489 ? 32.602 5.120 -53.013 1.00 71.81 489 THR A C 1
ATOM 3976 O O . THR A 1 489 ? 31.968 4.069 -52.931 1.00 71.81 489 THR A O 1
ATOM 3979 N N . PRO A 1 490 ? 33.369 5.399 -54.086 1.00 75.62 490 PRO A N 1
ATOM 3980 C CA . PRO A 1 490 ? 33.688 4.388 -55.092 1.00 75.62 490 PRO A CA 1
ATOM 3981 C C . PRO A 1 490 ? 34.769 3.411 -54.596 1.00 75.62 490 PRO A C 1
ATOM 3983 O O . PRO A 1 490 ? 35.090 2.444 -55.281 1.00 75.62 490 PRO A O 1
ATOM 3986 N N . TYR A 1 491 ? 35.361 3.683 -53.430 1.00 74.81 491 TYR A N 1
ATOM 3987 C CA . TYR A 1 491 ? 36.403 2.874 -52.811 1.00 74.81 491 TYR A CA 1
ATOM 3988 C C . TYR A 1 491 ? 35.804 1.893 -51.804 1.00 74.81 491 TYR A C 1
ATOM 3990 O O . TYR A 1 491 ? 34.643 1.998 -51.417 1.00 74.81 491 TYR A O 1
ATOM 3998 N N . ASN A 1 492 ? 36.616 0.942 -51.341 1.00 80.19 492 ASN A N 1
ATOM 3999 C CA . ASN A 1 492 ? 36.197 0.021 -50.290 1.00 80.19 492 ASN A CA 1
ATOM 4000 C C . ASN A 1 492 ? 35.707 0.816 -49.054 1.00 80.19 492 ASN A C 1
ATOM 4002 O O . ASN A 1 492 ? 36.358 1.765 -48.590 1.00 80.19 492 ASN A O 1
ATOM 4006 N N . SER A 1 493 ? 34.531 0.438 -48.551 1.00 76.81 493 SER A N 1
ATOM 4007 C CA . SER A 1 493 ? 33.854 1.090 -47.428 1.00 76.81 493 SER A CA 1
ATOM 4008 C C . SER A 1 493 ? 34.675 1.035 -46.140 1.00 76.81 493 SER A C 1
ATOM 4010 O O . SER A 1 493 ? 34.679 2.014 -45.395 1.00 76.81 493 SER A O 1
ATOM 4012 N N . GLN A 1 494 ? 35.438 -0.036 -45.916 1.00 76.94 494 GLN A N 1
ATOM 4013 C CA . GLN A 1 494 ? 36.336 -0.200 -44.771 1.00 76.94 494 GLN A CA 1
ATOM 4014 C C . GLN A 1 494 ? 37.438 0.863 -44.797 1.00 76.94 494 GLN A C 1
ATOM 4016 O O . GLN A 1 494 ? 37.587 1.616 -43.837 1.00 76.94 494 GLN A O 1
ATOM 4021 N N . PHE A 1 495 ? 38.139 1.020 -45.929 1.00 78.81 495 PHE A N 1
ATOM 4022 C CA . PHE A 1 495 ? 39.180 2.050 -46.071 1.00 78.81 495 PHE A CA 1
ATOM 4023 C C . PHE A 1 495 ? 38.625 3.463 -45.891 1.00 78.81 495 PHE A C 1
ATOM 4025 O O . PHE A 1 495 ? 39.234 4.298 -45.224 1.00 78.81 495 PHE A O 1
ATOM 4032 N N . SER A 1 496 ? 37.449 3.728 -46.458 1.00 83.00 496 SER A N 1
ATOM 4033 C CA . SER A 1 496 ? 36.798 5.034 -46.324 1.00 83.00 496 SER A CA 1
ATOM 4034 C C . SER A 1 496 ? 36.410 5.312 -44.865 1.00 83.00 496 SER A C 1
ATOM 4036 O O . SER A 1 496 ? 36.632 6.414 -44.367 1.00 83.00 496 SER A O 1
ATOM 4038 N N . SER A 1 497 ? 35.915 4.293 -44.156 1.00 83.00 497 SER A N 1
ATOM 4039 C CA . SER A 1 497 ? 35.555 4.376 -42.735 1.00 83.00 497 SER A CA 1
ATOM 4040 C C . SER A 1 497 ? 36.775 4.616 -41.842 1.00 83.00 497 SER A C 1
ATOM 4042 O O . SER A 1 497 ? 36.697 5.439 -40.936 1.00 83.00 497 SER A O 1
ATOM 4044 N N . MET A 1 498 ? 37.922 3.980 -42.126 1.00 82.31 498 MET A N 1
ATOM 4045 C CA . MET A 1 498 ? 39.179 4.224 -41.397 1.00 82.31 498 MET A CA 1
ATOM 4046 C C . MET A 1 498 ? 39.630 5.681 -41.496 1.00 82.31 498 MET A C 1
ATOM 4048 O O . MET A 1 498 ? 40.000 6.287 -40.492 1.00 82.31 498 MET A O 1
ATOM 4052 N N . ILE A 1 499 ? 39.595 6.250 -42.704 1.00 84.44 499 ILE A N 1
ATOM 4053 C CA . ILE A 1 499 ? 39.997 7.641 -42.937 1.00 84.44 499 ILE A CA 1
ATOM 4054 C C . ILE A 1 499 ? 39.055 8.596 -42.192 1.00 84.44 499 ILE A C 1
ATOM 4056 O O . ILE A 1 499 ? 39.517 9.563 -41.586 1.00 84.44 499 ILE A O 1
ATOM 4060 N N . ILE A 1 500 ? 37.748 8.317 -42.204 1.00 86.44 500 ILE A N 1
ATOM 4061 C CA . ILE A 1 500 ? 36.749 9.089 -41.453 1.00 86.44 500 ILE A CA 1
ATOM 4062 C C . ILE A 1 500 ? 37.024 9.005 -39.945 1.00 86.44 500 ILE A C 1
ATOM 4064 O O . ILE A 1 500 ? 37.085 10.042 -39.287 1.00 86.44 500 ILE A O 1
ATOM 4068 N N . LEU A 1 501 ? 37.266 7.805 -39.410 1.00 84.06 501 LEU A N 1
ATOM 4069 C CA . LEU A 1 501 ? 37.554 7.594 -37.990 1.00 84.06 501 LEU A CA 1
ATOM 4070 C C . LEU A 1 501 ? 38.805 8.356 -37.535 1.00 84.06 501 LEU A C 1
ATOM 4072 O O . LEU A 1 501 ? 38.756 9.093 -36.553 1.00 84.06 501 LEU A O 1
ATOM 4076 N N . GLN A 1 502 ? 39.905 8.241 -38.283 1.00 84.06 502 GLN A N 1
ATOM 4077 C CA . GLN A 1 502 ? 41.145 8.973 -37.998 1.00 84.06 502 GLN A CA 1
ATOM 4078 C C . GLN A 1 502 ? 40.944 10.486 -38.100 1.00 84.06 502 GLN A C 1
ATOM 4080 O O . GLN A 1 502 ? 41.493 11.246 -37.308 1.00 84.06 502 GLN A O 1
ATOM 4085 N N . THR A 1 503 ? 40.108 10.944 -39.036 1.00 86.31 503 THR A N 1
ATOM 4086 C CA . THR A 1 503 ? 39.755 12.365 -39.143 1.00 86.31 503 THR A CA 1
ATOM 4087 C C . THR A 1 503 ? 38.995 12.845 -37.904 1.00 86.31 503 THR A C 1
ATOM 4089 O O . THR A 1 503 ? 39.294 13.922 -37.397 1.00 86.31 503 THR A O 1
ATOM 4092 N N . PHE A 1 504 ? 38.065 12.049 -37.370 1.00 84.75 504 PHE A N 1
ATOM 4093 C CA . PHE A 1 504 ? 37.355 12.376 -36.132 1.00 84.75 504 PHE A CA 1
ATOM 4094 C C . PHE A 1 504 ? 38.250 12.351 -34.888 1.00 84.75 504 PHE A C 1
ATOM 4096 O O . PHE A 1 504 ? 38.135 13.244 -34.050 1.00 84.75 504 PHE A O 1
ATOM 4103 N N . GLN A 1 505 ? 39.184 11.401 -34.799 1.00 82.62 505 GLN A N 1
ATOM 4104 C CA . GLN A 1 505 ? 40.198 11.369 -33.738 1.00 82.62 505 GLN A CA 1
ATOM 4105 C C . GLN A 1 505 ? 41.063 12.638 -33.747 1.00 82.62 505 GLN A C 1
ATOM 4107 O O . GLN A 1 505 ? 41.326 13.216 -32.697 1.00 82.62 505 GLN A O 1
ATOM 4112 N N . LEU A 1 506 ? 41.452 13.126 -34.933 1.00 83.62 506 LEU A N 1
ATOM 4113 C CA . LEU A 1 506 ? 42.192 14.388 -35.078 1.00 83.62 506 LEU A CA 1
ATOM 4114 C C . LEU A 1 506 ? 41.377 15.629 -34.700 1.00 83.62 506 LEU A C 1
ATOM 4116 O O . LEU A 1 506 ? 41.971 16.662 -34.395 1.00 83.62 506 LEU A O 1
ATOM 4120 N N . LEU A 1 507 ? 40.048 15.537 -34.762 1.00 83.19 507 LEU A N 1
ATOM 4121 C CA . LEU A 1 507 ? 39.113 16.573 -34.325 1.00 83.19 507 LEU A CA 1
ATOM 4122 C C . LEU A 1 507 ? 38.786 16.478 -32.826 1.00 83.19 507 LEU A C 1
ATOM 4124 O O . LEU A 1 507 ? 37.902 17.201 -32.373 1.00 83.19 507 LEU A O 1
ATOM 4128 N N . GLU A 1 508 ? 39.454 15.586 -32.084 1.00 79.19 508 GLU A N 1
ATOM 4129 C CA . GLU A 1 508 ? 39.220 15.335 -30.653 1.00 79.19 508 GLU A CA 1
ATOM 4130 C C . GLU A 1 508 ? 37.754 14.984 -30.344 1.00 79.19 508 GLU A C 1
ATOM 4132 O O . GLU A 1 508 ? 37.235 15.262 -29.264 1.00 79.19 508 GLU A O 1
ATOM 4137 N N . ARG A 1 509 ? 37.056 14.373 -31.310 1.00 75.75 509 ARG A N 1
ATOM 4138 C CA . ARG A 1 509 ? 35.703 13.861 -31.089 1.00 75.75 509 ARG A CA 1
ATOM 4139 C C . ARG A 1 509 ? 35.776 12.544 -30.334 1.00 75.75 509 ARG A C 1
ATOM 4141 O O . ARG A 1 509 ? 36.634 11.706 -30.612 1.00 75.75 509 ARG A O 1
ATOM 4148 N N . ASP A 1 510 ? 34.833 12.362 -29.417 1.00 72.06 510 ASP A N 1
ATOM 4149 C CA . ASP A 1 510 ? 34.658 11.101 -28.714 1.00 72.06 510 ASP A CA 1
ATOM 4150 C C . ASP A 1 510 ? 34.241 10.014 -29.712 1.00 72.06 510 ASP A C 1
ATOM 4152 O O . ASP A 1 510 ? 33.144 10.037 -30.277 1.00 72.06 510 ASP A O 1
ATOM 4156 N N . VAL A 1 511 ? 35.155 9.079 -29.961 1.00 69.56 511 VAL A N 1
ATOM 4157 C CA . VAL A 1 511 ? 34.960 7.986 -30.915 1.00 69.56 511 VAL A CA 1
ATOM 4158 C C . VAL A 1 511 ? 33.813 7.072 -30.480 1.00 69.56 511 VAL A C 1
ATOM 4160 O O . VAL A 1 511 ? 33.113 6.535 -31.337 1.00 69.56 511 VAL A O 1
ATOM 4163 N N . ASP A 1 512 ? 33.544 6.977 -29.175 1.00 66.12 512 ASP A N 1
ATOM 4164 C CA . ASP A 1 512 ? 32.468 6.152 -28.617 1.00 66.12 512 ASP A CA 1
ATOM 4165 C C . ASP A 1 512 ? 31.061 6.725 -28.878 1.00 66.12 512 ASP A C 1
ATOM 4167 O O . ASP A 1 512 ? 30.053 6.097 -28.519 1.00 66.12 512 ASP A O 1
ATOM 4171 N N . GLN A 1 513 ? 30.983 7.912 -29.488 1.00 71.50 513 GLN A N 1
ATOM 4172 C CA . GLN A 1 513 ? 29.748 8.579 -29.912 1.00 71.50 513 GLN A CA 1
ATOM 4173 C C . GLN A 1 513 ? 29.537 8.531 -31.433 1.00 71.50 513 GLN A C 1
ATOM 4175 O O . GLN A 1 513 ? 28.547 9.065 -31.932 1.00 71.50 513 GLN A O 1
ATOM 4180 N N . ILE A 1 514 ? 30.439 7.889 -32.182 1.00 76.62 514 ILE A N 1
ATOM 4181 C CA . ILE A 1 514 ? 30.365 7.793 -33.642 1.00 76.62 514 ILE A CA 1
ATOM 4182 C C . ILE A 1 514 ? 29.727 6.463 -34.041 1.00 76.62 514 ILE A C 1
ATOM 4184 O O . ILE A 1 514 ? 30.216 5.389 -33.695 1.00 76.62 514 ILE A O 1
ATOM 4188 N N . PHE A 1 515 ? 28.658 6.534 -34.834 1.00 78.75 515 PHE A N 1
ATOM 4189 C CA . PHE A 1 515 ? 27.967 5.359 -35.363 1.00 78.75 515 PHE A CA 1
ATOM 4190 C C . PHE A 1 515 ? 28.321 5.137 -36.831 1.00 78.75 515 PHE A C 1
ATOM 4192 O O . PHE A 1 515 ? 28.151 6.030 -37.661 1.00 78.75 515 PHE A O 1
ATOM 4199 N N . PHE A 1 516 ? 28.768 3.926 -37.162 1.00 80.00 516 PHE A N 1
ATOM 4200 C CA . PHE A 1 516 ? 28.921 3.484 -38.546 1.00 80.00 516 PHE A CA 1
ATOM 4201 C C . PHE A 1 516 ? 27.708 2.641 -38.917 1.00 80.00 516 PHE A C 1
ATOM 4203 O O . PHE A 1 516 ? 27.504 1.554 -38.380 1.00 80.00 516 PHE A O 1
ATOM 4210 N N . ILE A 1 517 ? 26.898 3.158 -39.837 1.00 75.56 517 ILE A N 1
ATOM 4211 C CA . ILE A 1 517 ? 25.642 2.536 -40.249 1.00 75.56 517 ILE A CA 1
ATOM 4212 C C . ILE A 1 517 ? 25.685 2.342 -41.760 1.00 75.56 517 ILE A C 1
ATOM 4214 O O . ILE A 1 517 ? 25.919 3.295 -42.505 1.00 75.56 517 ILE A O 1
ATOM 4218 N N . ASP A 1 518 ? 25.480 1.112 -42.226 1.00 73.62 518 ASP A N 1
ATOM 4219 C CA . ASP A 1 518 ? 25.378 0.847 -43.656 1.00 73.62 518 ASP A CA 1
ATOM 4220 C C . ASP A 1 518 ? 24.051 1.371 -44.226 1.00 73.62 518 ASP A C 1
ATOM 4222 O O . ASP A 1 518 ? 23.055 1.533 -43.515 1.00 73.62 518 ASP A O 1
ATOM 4226 N N . ILE A 1 519 ? 24.031 1.623 -45.535 1.00 72.31 519 ILE A N 1
ATOM 4227 C CA . ILE A 1 519 ? 22.883 2.248 -46.196 1.00 72.31 519 ILE A CA 1
ATOM 4228 C C . ILE A 1 519 ? 21.607 1.404 -46.113 1.00 72.31 519 ILE A C 1
ATOM 4230 O O . ILE A 1 519 ? 20.530 1.974 -45.981 1.00 72.31 519 ILE A O 1
ATOM 4234 N N . ASN A 1 520 ? 21.705 0.070 -46.095 1.00 69.88 520 ASN A N 1
ATOM 4235 C CA . ASN A 1 520 ? 20.525 -0.789 -45.988 1.00 69.88 520 ASN A CA 1
ATOM 4236 C C . ASN A 1 520 ? 19.926 -0.711 -44.577 1.00 69.88 520 ASN A C 1
ATOM 4238 O O . ASN A 1 520 ? 18.706 -0.694 -44.420 1.00 69.88 520 ASN A O 1
ATOM 4242 N N . THR A 1 521 ? 20.773 -0.624 -43.545 1.00 69.88 521 THR A N 1
ATOM 4243 C CA . THR A 1 521 ? 20.329 -0.388 -42.164 1.00 69.88 521 THR A CA 1
ATOM 4244 C C . THR A 1 521 ? 19.704 1.000 -42.014 1.00 69.88 521 THR A C 1
ATOM 4246 O O . THR A 1 521 ? 18.645 1.117 -41.399 1.00 69.88 521 THR A O 1
ATOM 4249 N N . ILE A 1 522 ? 20.286 2.039 -42.630 1.00 71.00 522 ILE A N 1
ATOM 4250 C CA . ILE A 1 522 ? 19.687 3.385 -42.655 1.00 71.00 522 ILE A CA 1
ATOM 4251 C C . ILE A 1 522 ? 18.328 3.361 -43.354 1.00 71.00 522 ILE A C 1
ATOM 4253 O O . ILE A 1 522 ? 17.375 3.920 -42.830 1.00 71.00 522 ILE A O 1
ATOM 4257 N N . GLU A 1 523 ? 18.203 2.723 -44.516 1.00 70.12 523 GLU A N 1
ATOM 4258 C CA . GLU A 1 523 ? 16.940 2.668 -45.261 1.00 70.12 523 GLU A CA 1
ATOM 4259 C C . GLU A 1 523 ? 15.848 1.912 -44.499 1.00 70.12 523 GLU A C 1
ATOM 4261 O O . GLU A 1 523 ? 14.685 2.320 -44.514 1.00 70.12 523 GLU A O 1
ATOM 4266 N N . LYS A 1 524 ? 16.223 0.847 -43.786 1.00 69.44 524 LYS A N 1
ATOM 4267 C CA . LYS A 1 524 ? 15.297 0.036 -42.994 1.00 69.44 524 LYS A CA 1
ATOM 4268 C C . LYS A 1 524 ? 14.872 0.711 -41.686 1.00 69.44 524 LYS A C 1
ATOM 4270 O O . LYS A 1 524 ? 13.713 0.604 -41.297 1.00 69.44 524 LYS A O 1
ATOM 4275 N N . GLU A 1 525 ? 15.791 1.401 -41.014 1.00 69.06 525 GLU A N 1
ATOM 4276 C CA . GLU A 1 525 ? 15.602 1.932 -39.656 1.00 69.06 525 GLU A CA 1
ATOM 4277 C C . GLU A 1 525 ? 15.657 3.476 -39.618 1.00 69.06 525 GLU A C 1
ATOM 4279 O O . GLU A 1 525 ? 15.878 4.074 -38.565 1.00 69.06 525 GLU A O 1
ATOM 4284 N N . LYS A 1 526 ? 15.437 4.151 -40.758 1.00 71.31 526 LYS A N 1
ATOM 4285 C CA . LYS A 1 526 ? 15.602 5.610 -40.921 1.00 71.31 526 LYS A CA 1
ATOM 4286 C C . LYS A 1 526 ? 14.907 6.422 -39.835 1.00 71.31 526 LYS A C 1
ATOM 4288 O O . LYS A 1 526 ? 15.519 7.303 -39.243 1.00 71.31 526 LYS A O 1
ATOM 4293 N N . GLN A 1 527 ? 13.630 6.126 -39.588 1.00 66.38 527 GLN A N 1
ATOM 4294 C CA . GLN A 1 527 ? 12.828 6.871 -38.618 1.00 66.38 527 GLN A CA 1
ATOM 4295 C C . GLN A 1 527 ? 13.388 6.725 -37.203 1.00 66.38 527 GLN A C 1
ATOM 4297 O O . GLN A 1 527 ? 13.456 7.692 -36.469 1.00 66.38 527 GLN A O 1
ATOM 4302 N N . ILE A 1 528 ? 13.876 5.538 -36.853 1.00 65.56 528 ILE A N 1
ATOM 4303 C CA . ILE A 1 528 ? 14.467 5.264 -35.542 1.00 65.56 528 ILE A CA 1
ATOM 4304 C C . ILE A 1 528 ? 15.764 6.037 -35.349 1.00 65.56 528 ILE A C 1
ATOM 4306 O O . ILE A 1 528 ? 16.005 6.551 -34.265 1.00 65.56 528 ILE A O 1
ATOM 4310 N N . ILE A 1 529 ? 16.598 6.103 -36.386 1.00 68.62 529 ILE A N 1
ATOM 4311 C CA . ILE A 1 529 ? 17.855 6.853 -36.341 1.00 68.62 529 ILE A CA 1
ATOM 4312 C C . ILE A 1 529 ? 17.561 8.350 -36.171 1.00 68.62 529 ILE A C 1
ATOM 4314 O O . ILE A 1 529 ? 18.222 9.006 -35.374 1.00 68.62 529 ILE A O 1
ATOM 4318 N N . LEU A 1 530 ? 16.537 8.872 -36.856 1.00 69.00 530 LEU A N 1
ATOM 4319 C CA . LEU A 1 530 ? 16.084 10.256 -36.686 1.00 69.00 530 LEU A CA 1
ATOM 4320 C C . LEU A 1 530 ? 15.525 10.508 -35.276 1.00 69.00 530 LEU A C 1
ATOM 4322 O O . LEU A 1 530 ? 15.971 11.440 -34.614 1.00 69.00 530 LEU A O 1
ATOM 4326 N N . ASP A 1 531 ? 14.641 9.636 -34.783 1.00 67.50 531 ASP A N 1
ATOM 4327 C CA . ASP A 1 531 ? 14.074 9.721 -33.430 1.00 67.50 531 ASP A CA 1
ATOM 4328 C C . ASP A 1 531 ? 15.172 9.632 -32.348 1.00 67.50 531 ASP A C 1
ATOM 4330 O O . ASP A 1 531 ? 15.075 10.254 -31.292 1.00 67.50 531 ASP A O 1
ATOM 4334 N N . MET A 1 532 ? 16.238 8.861 -32.598 1.00 69.06 532 MET A N 1
ATOM 4335 C CA . MET A 1 532 ? 17.413 8.796 -31.729 1.00 69.06 532 MET A CA 1
ATOM 4336 C C . MET A 1 532 ? 18.170 10.126 -31.721 1.00 69.06 532 MET A C 1
ATOM 4338 O O . MET A 1 532 ? 18.492 10.615 -30.643 1.00 69.06 532 MET A O 1
ATOM 4342 N N . CYS A 1 533 ? 18.437 10.727 -32.882 1.00 65.38 533 CYS A N 1
ATOM 4343 C CA . CYS A 1 533 ? 19.111 12.025 -32.962 1.00 65.38 533 CYS A CA 1
ATOM 4344 C C . CYS A 1 533 ? 18.337 13.121 -32.210 1.00 65.38 533 CYS A C 1
ATOM 4346 O O . CYS A 1 533 ? 18.943 13.842 -31.423 1.00 65.38 533 CYS A O 1
ATOM 4348 N N . GLU A 1 534 ? 17.009 13.175 -32.351 1.00 63.84 534 GLU A N 1
ATOM 4349 C CA . GLU A 1 534 ? 16.155 14.106 -31.591 1.00 63.84 534 GLU A CA 1
ATOM 4350 C C . GLU A 1 534 ? 16.169 13.816 -30.078 1.00 63.84 534 GLU A C 1
ATOM 4352 O O . GLU A 1 534 ? 16.147 14.731 -29.256 1.00 63.84 534 GLU A O 1
ATOM 4357 N N . PHE A 1 535 ? 16.251 12.541 -29.683 1.00 62.28 535 PHE A N 1
ATOM 4358 C CA . PHE A 1 535 ? 16.329 12.129 -28.279 1.00 62.28 535 PHE A CA 1
ATOM 4359 C C . PHE A 1 535 ? 17.650 12.530 -27.593 1.00 62.28 535 PHE A C 1
ATOM 4361 O O . PHE A 1 535 ? 17.645 12.817 -26.396 1.00 62.28 535 PHE A O 1
ATOM 4368 N N . PHE A 1 536 ? 18.775 12.569 -28.317 1.00 57.09 536 PHE A N 1
ATOM 4369 C CA . PHE A 1 536 ? 20.094 12.920 -27.760 1.00 57.09 536 PHE A CA 1
ATOM 4370 C C . PHE A 1 536 ? 20.385 14.425 -27.716 1.00 57.09 536 PHE A C 1
ATOM 4372 O O . PHE A 1 536 ? 21.303 14.839 -27.007 1.00 57.09 536 PHE A O 1
ATOM 4379 N N . GLU A 1 537 ? 19.582 15.249 -28.391 1.00 49.88 537 GLU A N 1
ATOM 4380 C CA . GLU A 1 537 ? 19.586 16.703 -28.188 1.00 49.88 537 GLU A CA 1
ATOM 4381 C C . GLU A 1 537 ? 18.979 17.106 -26.828 1.00 49.88 537 GLU A C 1
ATOM 4383 O O . GLU A 1 537 ? 19.146 18.247 -26.392 1.00 49.88 537 GLU A O 1
ATOM 4388 N N . ASP A 1 538 ? 18.331 16.175 -26.109 1.00 44.53 538 ASP A N 1
ATOM 4389 C CA . ASP A 1 538 ? 17.884 16.384 -24.732 1.00 44.53 538 ASP A CA 1
ATOM 4390 C C . ASP A 1 538 ? 19.091 16.294 -23.761 1.00 44.53 538 ASP A C 1
ATOM 4392 O O . ASP A 1 538 ? 19.627 15.201 -23.519 1.00 44.53 538 ASP A O 1
ATOM 4396 N N . PRO A 1 539 ? 19.528 17.408 -23.130 1.00 40.12 539 PRO A N 1
ATOM 4397 C CA . PRO A 1 539 ? 20.681 17.442 -22.216 1.00 40.12 539 PRO A CA 1
ATOM 4398 C C . PRO A 1 539 ? 20.532 16.535 -20.977 1.00 40.12 539 PRO A C 1
ATOM 4400 O O . PRO A 1 539 ? 21.452 16.416 -20.164 1.00 40.12 539 PRO A O 1
ATOM 4403 N N . LEU A 1 540 ? 19.378 15.889 -20.802 1.00 40.91 540 LEU A N 1
ATOM 4404 C CA . LEU A 1 540 ? 19.085 14.938 -19.734 1.00 40.91 540 LEU A CA 1
ATOM 4405 C C . LEU A 1 540 ? 19.600 13.521 -19.987 1.00 40.91 540 LEU A C 1
ATOM 4407 O O . LEU A 1 540 ? 19.741 12.767 -19.025 1.00 40.91 540 LEU A O 1
ATOM 4411 N N . VAL A 1 541 ? 19.908 13.172 -21.236 1.00 42.25 541 VAL A N 1
ATOM 4412 C CA . VAL A 1 541 ? 20.414 11.842 -21.619 1.00 42.25 541 VAL A CA 1
ATOM 4413 C C . VAL A 1 541 ? 21.948 11.822 -21.681 1.00 42.25 541 VAL A C 1
ATOM 4415 O O . VAL A 1 541 ? 22.567 10.815 -21.352 1.00 42.25 541 VAL A O 1
ATOM 4418 N N . MET A 1 542 ? 22.567 12.954 -22.028 1.00 36.41 542 MET A N 1
ATOM 4419 C CA . MET A 1 542 ? 24.006 13.071 -22.317 1.00 36.41 542 MET A CA 1
ATOM 4420 C C . MET A 1 542 ? 24.903 13.265 -21.078 1.00 36.41 542 MET A C 1
ATOM 4422 O O . MET A 1 542 ? 26.121 13.155 -21.176 1.00 36.41 542 MET A O 1
ATOM 4426 N N . ASN A 1 543 ? 24.338 13.525 -19.892 1.00 33.22 543 ASN A N 1
ATOM 4427 C CA . ASN A 1 543 ? 25.104 13.773 -18.660 1.00 33.22 543 ASN A CA 1
ATOM 4428 C C . ASN A 1 543 ? 25.382 12.495 -17.841 1.00 33.22 543 ASN A C 1
ATOM 4430 O O . ASN A 1 543 ? 25.238 12.481 -16.615 1.00 33.22 543 ASN A O 1
ATOM 4434 N N . SER A 1 544 ? 25.780 11.404 -18.497 1.00 30.17 544 SER A N 1
ATOM 4435 C CA . SER A 1 544 ? 26.463 10.307 -17.807 1.00 30.17 544 SER A CA 1
ATOM 4436 C C . SER A 1 544 ? 27.951 10.653 -17.692 1.00 30.17 544 SER A C 1
ATOM 4438 O O . SER A 1 544 ? 28.602 10.756 -18.731 1.00 30.17 544 SER A O 1
ATOM 4440 N N . PRO A 1 545 ? 28.525 10.819 -16.487 1.00 26.67 545 PRO A N 1
ATOM 4441 C CA . PRO A 1 545 ? 29.971 10.743 -16.362 1.00 26.67 545 PRO A CA 1
ATOM 4442 C C . PRO A 1 545 ? 30.380 9.312 -16.739 1.00 26.67 545 PRO A C 1
ATOM 4444 O O . PRO A 1 545 ? 29.852 8.350 -16.178 1.00 26.67 545 PRO A O 1
ATOM 4447 N N . THR A 1 546 ? 31.234 9.195 -17.752 1.00 30.28 546 THR A N 1
ATOM 4448 C CA . THR A 1 546 ? 31.984 7.974 -18.083 1.00 30.28 546 THR A CA 1
ATOM 4449 C C . THR A 1 546 ? 32.869 7.536 -16.933 1.00 30.28 546 THR A C 1
ATOM 4451 O O . THR A 1 546 ? 33.488 8.439 -16.318 1.00 30.28 546 THR A O 1
#

Mean predicted aligned error: 14.13 Å